Protein AF-A0A3D3RH32-F1 (afdb_monomer)

Secondary structure (DSSP, 8-state):
--TTT---PPPPPPPGGG-TT-----SSS--S----GGGS----S---------------S--EEEETTTEEEEEEEETTEEEEE-SSS---EEEEE--PPP-PPP------------------------------------------------------PPPP-------------------------------------------PPPPP-------PPPPHHHHHHHHHHHHHHHHHHHHHHHHHSSSS--TTT-GGGB-TTS-BSS-HHHHTGGGGT-HHHHTT--TTS-TTSHHHHHHHTS--GGG--TTS-TT--EE-EE-EE-HHHHH-TTTTT---SSS----SSSB-TTS---GGG--S-TTTSEEEEE--GGG-EETT----EEGGGHHHHH-S--SEEEEEETTS-EEEEETT--HHHHHHHH-SSS-----HHHHB--PPPP-----HHHHHHHHHHHHHHHHHHHHHHSBSSS-GGGEETTEE-S-HHHHTTGGGT-HHHHTTS-TTS-TTSTTGGGGGGG--GGG--TT--STTEE-EE-EESTTSS--TTSPPPBTT--TT-GGG-EEEEE--GGG-EETTS---EEP-SS-HHHHH----SSEEEEEETTS-EEEEETT--HHHHHHHH-SSS-------

Sequence (656 aa):
KCKACSALIRIPVPAKDDLEFLEVSEEEDLEEYEDISYLVDRKKSSPFETQQNASPESDGTGKWYRIGGGTLVVLLLVGLGLYLTLPAGQEVEQVAESDQPALEPPVKSEPEAAPAGPILSKPDEPKSVEPSPVTSKPVEEPKPMVPRPVAPKQAEPKLAKSRPVKPMPVKPKPVSPKPAESKPAKPEPTAMPVVKATPKKPEAPAVVKAEPVEEIVTQETMSPERYHKVEDSLSKIMNAFHNYSQTHKGLVPDPKIYKHYYDDQGRLKVSWRVHLLPFLEEELLYQRFKLDEAWDSPINQAAAKYMPAIYRSPETPAASNQTRFRGFEDPESVAQPATAGRARGRGTSSVASIFTVGSRGRLRDVIDGISNTVMLVETGPDQAVEWTKPGELDLASVSKSIGKTPLGIPTAFIDGRIRLLKSSIDDETWRSVIHPADRAKVDLDKLLLKVRRPIKVTTPENNLVQLKKISFGILRFINSHRRFPPATEHVIKGKQLLSWRVHLLPSLGAHTLYAQFKLDEPWDSPHNIKLLELMPDVYECEGVTQPGLTSIMKFVGPGTPFEVDKPGPPYSRIPDGRKYTILYVKAGPDKAVPWTKPEDLTLDLENPHQSLGTIKGDHFQAGIADGTVREIKTDISAEKLKNLINHQDGQVVGDF

pLDDT: mean 70.16, std 26.98, range [24.94, 98.38]

Radius of gyration: 36.26 Å; Cα contacts (8 Å, |Δi|>4): 914; chains: 1; bounding box: 101×120×82 Å

Solvent-accessible surface area (backbone atoms only — not comparable to full-atom values): 41198 Å² total; per-residue (Å²): 98,43,87,91,75,67,46,79,73,84,79,87,76,78,62,80,83,77,64,78,85,64,83,77,77,76,92,81,88,86,89,86,84,91,77,76,74,78,82,73,80,84,83,91,86,83,91,82,91,82,85,89,86,90,82,92,84,77,94,65,100,59,67,79,49,80,49,94,87,83,54,60,38,47,56,44,79,57,87,64,31,36,35,45,43,58,80,82,92,58,76,80,46,81,75,45,69,64,90,67,84,80,91,75,83,93,80,89,82,88,87,84,83,86,87,83,87,81,88,91,81,86,91,87,84,84,86,91,85,85,86,87,85,91,86,88,84,89,88,84,88,87,88,92,90,86,91,86,89,87,85,87,84,91,80,87,84,84,90,82,88,85,81,90,81,85,90,86,87,85,86,88,86,88,84,87,89,86,88,86,89,86,89,88,88,86,88,85,90,87,84,88,90,90,88,90,84,89,84,84,89,80,88,87,80,83,89,76,83,81,74,82,82,74,79,79,72,90,67,62,63,69,53,48,72,58,50,51,58,50,43,57,27,52,40,53,52,38,50,19,42,51,56,45,23,73,75,62,71,12,69,44,73,49,56,87,80,47,48,61,34,34,47,99,66,33,40,51,27,39,12,65,63,52,76,35,20,65,62,68,79,33,48,77,61,40,72,53,49,54,53,71,39,48,33,81,35,78,59,27,48,62,47,43,70,68,56,58,71,67,52,47,51,91,87,56,59,88,87,49,41,54,20,30,75,39,39,45,35,15,64,62,16,71,77,39,29,93,58,32,82,62,74,61,76,92,86,51,61,94,49,57,23,63,48,34,32,46,42,28,33,47,78,86,67,35,70,54,38,45,80,58,18,49,47,35,34,51,39,7,80,87,50,44,39,52,51,42,50,52,83,57,29,50,64,92,47,39,59,70,44,36,39,71,59,45,55,44,32,51,32,31,24,64,51,44,52,68,44,35,31,43,59,82,61,50,54,66,61,50,49,51,33,27,21,26,33,80,68,65,87,75,70,59,79,80,43,51,50,88,71,67,79,68,79,72,84,61,49,74,70,53,50,54,56,33,51,38,49,51,26,51,14,50,54,48,43,23,70,79,67,53,20,39,77,36,49,66,89,54,35,58,94,66,31,51,33,48,9,50,64,49,75,35,23,54,52,66,72,36,47,63,64,44,70,69,49,56,81,92,42,44,33,79,33,93,69,37,45,71,51,38,79,66,58,58,75,70,48,63,36,76,82,46,83,56,87,32,35,21,20,74,31,37,52,30,40,92,61,35,69,29,47,82,48,48,48,24,50,45,69,88,71,40,78,35,36,42,86,39,22,53,55,33,30,55,39,7,46,85,61,44,40,52,50,43,42,65,72,62,30,61,65,38,91,90,48,46,64,67,44,40,44,64,64,79,75,65,50,41,46,33,33,32,61,68,41,50,69,46,73,36,54,67,81,58,52,59,66,60,55,46,35,26,38,27,31,71,80,71,52,69,66,74,94,119

Mean predicted aligned error: 21.13 Å

Structure (mmCIF, N/CA/C/O backbone):
data_AF-A0A3D3RH32-F1
#
_entry.id   AF-A0A3D3RH32-F1
#
loop_
_atom_site.group_PDB
_atom_site.id
_atom_site.type_symbol
_atom_site.label_atom_id
_atom_site.label_alt_id
_atom_site.label_comp_id
_atom_site.label_asym_id
_atom_site.label_entity_id
_atom_site.label_seq_id
_atom_site.pdbx_PDB_ins_code
_atom_site.Cartn_x
_atom_site.Cartn_y
_atom_site.Cartn_z
_atom_site.occupancy
_atom_site.B_iso_or_equiv
_atom_site.auth_seq_id
_atom_site.auth_comp_id
_atom_site.auth_asym_id
_atom_site.auth_atom_id
_atom_site.pdbx_PDB_model_num
ATOM 1 N N . LYS A 1 1 ? -21.629 -50.833 -6.569 1.00 40.34 1 LYS A N 1
ATOM 2 C CA . LYS A 1 1 ? -20.683 -51.970 -6.396 1.00 40.34 1 LYS A CA 1
ATOM 3 C C . LYS A 1 1 ? -19.662 -51.863 -7.525 1.00 40.34 1 LYS A C 1
ATOM 5 O O . LYS A 1 1 ? -20.088 -51.787 -8.667 1.00 40.34 1 LYS A O 1
ATOM 10 N N . CYS A 1 2 ? -18.371 -51.716 -7.226 1.00 37.88 2 CYS A N 1
ATOM 11 C CA . CYS A 1 2 ? -17.333 -51.451 -8.228 1.00 37.88 2 CYS A CA 1
ATOM 12 C C . CYS A 1 2 ? -17.223 -52.624 -9.215 1.00 37.88 2 CYS A C 1
ATOM 14 O O . CYS A 1 2 ? -17.055 -53.758 -8.775 1.00 37.88 2 CYS A O 1
ATOM 16 N N . LYS A 1 3 ? -17.304 -52.372 -10.529 1.00 35.09 3 LYS A N 1
ATOM 17 C CA . LYS A 1 3 ? -17.260 -53.434 -11.554 1.00 35.09 3 LYS A CA 1
ATOM 18 C C . LYS A 1 3 ? -15.885 -54.109 -11.676 1.00 35.09 3 LYS A C 1
ATOM 20 O O . LYS A 1 3 ? -15.834 -55.288 -11.996 1.00 35.09 3 LYS A O 1
ATOM 25 N N . ALA A 1 4 ? -14.790 -53.414 -11.358 1.00 38.41 4 ALA A N 1
ATOM 26 C CA . ALA A 1 4 ? -13.437 -53.970 -11.477 1.00 38.41 4 ALA A CA 1
ATOM 27 C C . ALA A 1 4 ? -13.043 -54.907 -10.318 1.00 38.41 4 ALA A C 1
ATOM 29 O O . ALA A 1 4 ? -12.300 -55.860 -10.522 1.00 38.41 4 ALA A O 1
ATOM 30 N N . CYS A 1 5 ? -13.536 -54.658 -9.099 1.00 47.97 5 CYS A N 1
ATOM 31 C CA . CYS A 1 5 ? -13.133 -55.423 -7.908 1.00 47.97 5 CYS A CA 1
ATOM 32 C C . CYS A 1 5 ? -14.305 -55.972 -7.083 1.00 47.97 5 CYS A C 1
ATOM 34 O O . CYS A 1 5 ? -14.105 -56.538 -6.013 1.00 47.97 5 CYS A O 1
ATOM 36 N N . SER A 1 6 ? -15.541 -55.794 -7.554 1.00 40.28 6 SER A N 1
ATOM 37 C CA . SER A 1 6 ? -16.782 -56.224 -6.892 1.00 40.28 6 SER A CA 1
ATOM 38 C C . SER A 1 6 ? -17.030 -55.649 -5.487 1.00 40.28 6 SER A C 1
ATOM 40 O O . SER A 1 6 ? -17.992 -56.047 -4.823 1.00 40.28 6 SER A O 1
ATOM 42 N N . ALA A 1 7 ? -16.233 -54.672 -5.038 1.00 40.91 7 ALA A N 1
ATOM 43 C CA . ALA A 1 7 ? -16.388 -54.037 -3.732 1.00 40.91 7 ALA A CA 1
ATOM 44 C C . ALA A 1 7 ? -17.684 -53.208 -3.641 1.00 40.91 7 ALA A C 1
ATOM 46 O O . ALA A 1 7 ? -18.063 -52.482 -4.567 1.00 40.91 7 ALA A O 1
ATOM 47 N N . LEU A 1 8 ? -18.379 -53.296 -2.505 1.00 36.28 8 LEU A N 1
ATOM 48 C CA . LEU A 1 8 ? -19.521 -52.438 -2.187 1.00 36.28 8 LEU A CA 1
ATOM 49 C C . LEU A 1 8 ? -19.008 -51.114 -1.609 1.00 36.28 8 LEU A C 1
ATOM 51 O O . LEU A 1 8 ? -18.474 -51.080 -0.507 1.00 36.28 8 LEU A O 1
ATOM 55 N N . ILE A 1 9 ? -19.178 -50.031 -2.366 1.00 43.06 9 ILE A N 1
ATOM 56 C CA . ILE A 1 9 ? -18.857 -48.669 -1.932 1.00 43.06 9 ILE A CA 1
ATOM 57 C C . ILE A 1 9 ? -20.151 -48.059 -1.383 1.00 43.06 9 ILE A C 1
ATOM 59 O O . ILE A 1 9 ? -21.156 -48.037 -2.094 1.00 43.06 9 ILE A O 1
ATOM 63 N N . ARG A 1 10 ? -20.139 -47.608 -0.123 1.00 37.91 10 ARG A N 1
ATOM 64 C CA . ARG A 1 10 ? -21.228 -46.829 0.485 1.00 37.91 10 ARG A CA 1
ATOM 65 C C . ARG A 1 10 ? -20.835 -45.356 0.462 1.00 37.91 10 ARG A C 1
ATOM 67 O O . ARG A 1 10 ? -19.794 -45.005 1.011 1.00 37.91 10 ARG A O 1
ATOM 74 N N . ILE A 1 11 ? -21.653 -44.524 -0.172 1.00 40.16 11 ILE A N 1
ATOM 75 C CA . ILE A 1 11 ? -21.456 -43.073 -0.239 1.00 40.16 11 ILE A CA 1
ATOM 76 C C . ILE A 1 11 ? -22.431 -42.437 0.762 1.00 40.16 11 ILE A C 1
ATOM 78 O O . ILE A 1 11 ? -23.622 -42.745 0.694 1.00 40.16 11 ILE A O 1
ATOM 82 N N . PRO A 1 12 ? -21.969 -41.608 1.713 1.00 36.25 12 PRO A N 1
ATOM 83 C CA . PRO A 1 12 ? -22.868 -40.874 2.593 1.00 36.25 12 PRO A CA 1
ATOM 84 C C . PRO A 1 12 ? -23.557 -39.755 1.802 1.00 36.25 12 PRO A C 1
ATOM 86 O O . PRO A 1 12 ? -22.888 -38.890 1.238 1.00 36.25 12 PRO A O 1
ATOM 89 N N . VAL A 1 13 ? -24.888 -39.783 1.760 1.00 36.62 13 VAL A N 1
ATOM 90 C CA . VAL A 1 13 ? -25.708 -38.682 1.239 1.00 36.62 13 VAL A CA 1
ATOM 91 C C . VAL A 1 13 ? -25.885 -37.662 2.376 1.00 36.62 13 VAL A C 1
ATOM 93 O O . VAL A 1 13 ? -26.197 -38.090 3.492 1.00 36.62 13 VAL A O 1
ATOM 96 N N . PRO A 1 14 ? -25.654 -36.354 2.156 1.00 38.06 14 PRO A N 1
ATOM 97 C CA . PRO A 1 14 ? -25.957 -35.324 3.150 1.00 38.06 14 PRO A CA 1
ATOM 98 C C . PRO A 1 14 ? -27.437 -35.361 3.550 1.00 38.06 14 PRO A C 1
ATOM 100 O O . PRO A 1 14 ? -28.292 -35.728 2.742 1.00 38.06 14 PRO A O 1
ATOM 103 N N . ALA A 1 15 ? -27.745 -34.992 4.795 1.00 41.22 15 ALA A N 1
ATOM 104 C CA . ALA A 1 15 ? -29.131 -34.838 5.223 1.00 41.22 15 ALA A CA 1
ATOM 105 C C . ALA A 1 15 ? -29.803 -33.711 4.422 1.00 41.22 15 ALA A C 1
ATOM 107 O O . ALA A 1 15 ? -29.148 -32.760 3.998 1.00 41.22 15 ALA A O 1
ATOM 108 N N . LYS A 1 16 ? -31.116 -33.838 4.211 1.00 39.47 16 LYS A N 1
ATOM 109 C CA . LYS A 1 16 ? -31.920 -32.971 3.334 1.00 39.47 16 LYS A CA 1
ATOM 110 C C . LYS A 1 16 ? -31.822 -31.474 3.688 1.00 39.47 16 LYS A C 1
ATOM 112 O O . LYS A 1 16 ? -31.991 -30.643 2.806 1.00 39.47 16 LYS A O 1
ATOM 117 N N . ASP A 1 17 ? -31.465 -31.159 4.931 1.00 41.09 17 ASP A N 1
ATOM 118 C CA . ASP A 1 17 ? -31.378 -29.797 5.470 1.00 41.09 17 ASP A CA 1
ATOM 119 C C . ASP A 1 17 ? -30.098 -29.040 5.039 1.00 41.09 17 ASP A C 1
ATOM 121 O O . ASP A 1 17 ? -30.023 -27.825 5.190 1.00 41.09 17 ASP A O 1
ATOM 125 N N . ASP A 1 18 ? -29.103 -29.723 4.452 1.00 39.91 18 ASP A N 1
ATOM 126 C CA . ASP A 1 18 ? -27.866 -29.100 3.937 1.00 39.91 18 ASP A CA 1
ATOM 127 C C . ASP A 1 18 ? -27.974 -28.647 2.460 1.00 39.91 18 ASP A C 1
ATOM 129 O O . ASP A 1 18 ? -27.000 -28.153 1.887 1.00 39.91 18 ASP A O 1
ATOM 133 N N . LEU A 1 19 ? -29.134 -28.833 1.814 1.00 36.84 19 LEU A N 1
ATOM 134 C CA . LEU A 1 19 ? -29.345 -28.544 0.385 1.00 36.84 19 LEU A CA 1
ATOM 135 C C . LEU A 1 19 ? -30.098 -27.229 0.101 1.00 36.84 19 LEU A C 1
ATOM 137 O O . LEU A 1 19 ? -30.244 -26.871 -1.063 1.00 36.84 19 LEU A O 1
ATOM 141 N N . GLU A 1 20 ? -30.514 -26.468 1.117 1.00 36.66 20 GLU A N 1
ATOM 142 C CA . GLU A 1 20 ? -31.252 -25.198 0.933 1.00 36.66 20 GLU A CA 1
ATOM 143 C C . GLU A 1 20 ? -30.377 -23.984 0.536 1.00 36.66 20 GLU A C 1
ATOM 145 O O . GLU A 1 20 ? -30.876 -22.869 0.444 1.00 36.66 20 GLU A O 1
ATOM 150 N N . PHE A 1 21 ? -29.079 -24.158 0.254 1.00 33.94 21 PHE A N 1
ATOM 151 C CA . PHE A 1 21 ? -28.164 -23.047 -0.082 1.00 33.94 21 PHE A CA 1
ATOM 152 C C . PHE A 1 21 ? -27.965 -22.771 -1.583 1.00 33.94 21 PHE A C 1
ATOM 154 O O . PHE A 1 21 ? -27.007 -22.098 -1.966 1.00 33.94 21 PHE A O 1
ATOM 161 N N . LEU A 1 22 ? -28.862 -23.251 -2.440 1.00 30.67 22 LEU A N 1
ATOM 162 C CA . LEU A 1 22 ? -28.877 -22.900 -3.860 1.00 30.67 22 LEU A CA 1
ATOM 163 C C . LEU A 1 22 ? -30.218 -22.245 -4.192 1.00 30.67 22 LEU A C 1
ATOM 165 O O . LEU A 1 22 ? -31.194 -22.930 -4.485 1.00 30.67 22 LEU A O 1
ATOM 169 N N . GLU A 1 23 ? -30.265 -20.912 -4.134 1.00 31.14 23 GLU A N 1
ATOM 170 C CA . GLU A 1 23 ? -31.310 -20.163 -4.833 1.00 31.14 23 GLU A CA 1
ATOM 171 C C . GLU A 1 23 ? -31.186 -20.474 -6.329 1.00 31.14 23 GLU A C 1
ATOM 173 O O . GLU A 1 23 ? -30.173 -20.180 -6.966 1.00 31.14 23 GLU A O 1
ATOM 178 N N . VAL A 1 24 ? -32.218 -21.115 -6.873 1.00 29.12 24 VAL A N 1
ATOM 179 C CA . VAL A 1 24 ? -32.445 -21.227 -8.311 1.00 29.12 24 VAL A CA 1
ATOM 180 C C . VAL A 1 24 ? -32.822 -19.826 -8.786 1.00 29.12 24 VAL A C 1
ATOM 182 O O . VAL A 1 24 ? -33.916 -19.351 -8.495 1.00 29.12 24 VAL A O 1
ATOM 185 N N . SER A 1 25 ? -31.902 -19.129 -9.453 1.00 26.39 25 SER A N 1
ATOM 186 C CA . SER A 1 25 ? -32.238 -17.909 -10.186 1.00 26.39 25 SER A CA 1
ATOM 187 C C . SER A 1 25 ? -33.195 -18.278 -11.318 1.00 26.39 25 SER A C 1
ATOM 189 O O . SER A 1 25 ? -32.855 -19.133 -12.137 1.00 26.39 25 SER A O 1
ATOM 191 N N . GLU A 1 26 ? -34.379 -17.668 -11.330 1.00 29.50 26 GLU A N 1
ATOM 192 C CA . GLU A 1 26 ? -35.406 -17.881 -12.350 1.00 29.50 26 GLU A CA 1
ATOM 193 C C . GLU A 1 26 ? -34.851 -17.609 -13.761 1.00 29.50 26 GLU A C 1
ATOM 195 O O . GLU A 1 26 ? -34.069 -16.683 -13.989 1.00 29.50 26 GLU A O 1
ATOM 200 N N . GLU A 1 27 ? -35.227 -18.494 -14.683 1.00 33.84 27 GLU A N 1
ATOM 201 C CA . GLU A 1 27 ? -34.843 -18.527 -16.091 1.00 33.84 27 GLU A CA 1
ATOM 202 C C . GLU A 1 27 ? -35.345 -17.277 -16.825 1.00 33.84 27 GLU A C 1
ATOM 204 O O . GLU A 1 27 ? -36.473 -17.274 -17.298 1.00 33.84 27 GLU A O 1
ATOM 209 N N . GLU A 1 28 ? -34.542 -16.217 -16.960 1.00 32.09 28 GLU A N 1
ATOM 210 C CA . GLU A 1 28 ? -34.809 -15.221 -18.018 1.00 32.09 28 GLU A CA 1
ATOM 211 C C . GLU A 1 28 ? -33.585 -14.465 -18.580 1.00 32.09 28 GLU A C 1
ATOM 213 O O . GLU A 1 28 ? -33.751 -13.704 -19.524 1.00 32.09 28 GLU A O 1
ATOM 218 N N . ASP A 1 29 ? -32.345 -14.731 -18.136 1.00 28.64 29 ASP A N 1
ATOM 219 C CA . ASP A 1 29 ? -31.145 -14.016 -18.636 1.00 28.64 29 ASP A CA 1
ATOM 220 C C . ASP A 1 29 ? -29.980 -14.940 -19.084 1.00 28.64 29 ASP A C 1
ATOM 222 O O . ASP A 1 29 ? -28.804 -14.633 -18.875 1.00 28.64 29 ASP A O 1
ATOM 226 N N . LEU A 1 30 ? -30.266 -16.089 -19.714 1.00 30.66 30 LEU A N 1
ATOM 227 C CA . LEU A 1 30 ? -29.236 -16.993 -20.266 1.00 30.66 30 LEU A CA 1
ATOM 228 C C . LEU A 1 30 ? -29.414 -17.264 -21.769 1.00 30.66 30 LEU A C 1
ATOM 230 O O . LEU A 1 30 ? -29.633 -18.396 -22.184 1.00 30.66 30 LEU A O 1
ATOM 234 N N . GLU A 1 31 ? -29.231 -16.239 -22.599 1.00 31.55 31 GLU A N 1
ATOM 235 C CA . GLU A 1 31 ? -28.960 -16.409 -24.036 1.00 31.55 31 GLU A CA 1
ATOM 236 C C . GLU A 1 31 ? -27.770 -15.533 -24.468 1.00 31.55 31 GLU A C 1
ATOM 238 O O . GLU A 1 31 ? -27.964 -14.511 -25.108 1.00 31.55 31 GLU A O 1
ATOM 243 N N . GLU A 1 32 ? -26.535 -15.906 -24.087 1.00 32.72 32 GLU A N 1
ATOM 244 C CA . GLU A 1 32 ? -25.305 -15.686 -24.892 1.00 32.72 32 GLU A CA 1
ATOM 245 C C . GLU A 1 32 ? -24.041 -16.278 -24.220 1.00 32.72 32 GLU A C 1
ATOM 247 O O . GLU A 1 32 ? -23.069 -15.584 -23.950 1.00 32.72 32 GLU A O 1
ATOM 252 N N . TYR A 1 33 ? -24.012 -17.583 -23.929 1.00 29.55 33 TYR A N 1
ATOM 253 C CA . TYR A 1 33 ? -22.749 -18.295 -23.655 1.00 29.55 33 TYR A CA 1
ATOM 254 C C . TYR A 1 33 ? -22.821 -19.741 -24.163 1.00 29.55 33 TYR A C 1
ATOM 256 O O . TYR A 1 33 ? -22.779 -20.696 -23.392 1.00 29.55 33 TYR A O 1
ATOM 264 N N . GLU A 1 34 ? -22.890 -19.912 -25.482 1.00 31.58 34 GLU A N 1
ATOM 265 C CA . GLU A 1 34 ? -22.536 -21.179 -26.125 1.00 31.58 34 GLU A CA 1
ATOM 266 C C . GLU A 1 34 ? -21.213 -21.019 -26.879 1.00 31.58 34 GLU A C 1
ATOM 268 O O . GLU A 1 34 ? -21.202 -20.600 -28.030 1.00 31.58 34 GLU A O 1
ATOM 273 N N . ASP A 1 35 ? -20.097 -21.344 -26.216 1.00 34.00 35 ASP A N 1
ATOM 274 C CA . ASP A 1 35 ? -19.031 -22.167 -26.809 1.00 34.00 35 ASP A CA 1
ATOM 275 C C . ASP A 1 35 ? -18.054 -22.641 -25.709 1.00 34.00 35 ASP A C 1
ATOM 277 O O . ASP A 1 35 ? -17.145 -21.925 -25.290 1.00 34.00 35 ASP A O 1
ATOM 281 N N . ILE A 1 36 ? -18.250 -23.860 -25.199 1.00 30.25 36 ILE A N 1
ATOM 282 C CA . ILE A 1 36 ? -17.392 -24.505 -24.179 1.00 30.25 36 ILE A CA 1
ATOM 283 C C . ILE A 1 36 ? -16.307 -25.407 -24.790 1.00 30.25 36 ILE A C 1
ATOM 285 O O . ILE A 1 36 ? -15.646 -26.174 -24.084 1.00 30.25 36 ILE A O 1
ATOM 289 N N . SER A 1 37 ? -16.052 -25.294 -26.097 1.00 31.62 37 SER A N 1
ATOM 290 C CA . SER A 1 37 ? -15.000 -26.057 -26.783 1.00 31.62 37 SER A CA 1
ATOM 291 C C . SER A 1 37 ? -13.567 -25.703 -26.335 1.00 31.62 37 SER A C 1
ATOM 293 O O . SER A 1 37 ? -12.637 -26.481 -26.557 1.00 31.62 37 SER A O 1
ATOM 295 N N . TYR A 1 38 ? -13.365 -24.594 -25.614 1.00 36.66 38 TYR A N 1
ATOM 296 C CA . TYR A 1 38 ? -12.042 -24.145 -25.154 1.00 36.66 38 TYR A CA 1
ATOM 297 C C . TYR A 1 38 ? -11.496 -24.870 -23.906 1.00 36.66 38 TYR A C 1
ATOM 299 O O . TYR A 1 38 ? -10.318 -24.707 -23.575 1.00 36.66 38 TYR A O 1
ATOM 307 N N . LEU A 1 39 ? -12.302 -25.682 -23.209 1.00 30.52 39 LEU A N 1
ATOM 308 C CA . LEU A 1 39 ? -11.868 -26.407 -22.002 1.00 30.52 39 LEU A CA 1
ATOM 309 C C . LEU A 1 39 ? -11.152 -27.742 -22.284 1.00 30.52 39 LEU A C 1
ATOM 311 O O . LEU A 1 39 ? -10.636 -28.359 -21.351 1.00 30.52 39 LEU A O 1
ATOM 315 N N . VAL A 1 40 ? -11.063 -28.183 -23.545 1.00 31.88 40 VAL A N 1
ATOM 316 C CA . VAL A 1 40 ? -10.531 -29.519 -23.886 1.00 31.88 40 VAL A CA 1
ATOM 317 C C . VAL A 1 40 ? -9.099 -29.504 -24.445 1.00 31.88 40 VAL A C 1
ATOM 319 O O . VAL A 1 40 ? -8.399 -30.507 -24.320 1.00 31.88 40 VAL A O 1
ATOM 322 N N . ASP A 1 41 ? -8.576 -28.383 -24.951 1.00 28.95 41 ASP A N 1
ATOM 323 C CA . ASP A 1 41 ? -7.358 -28.415 -25.787 1.00 28.95 41 ASP A CA 1
ATOM 324 C C . ASP A 1 41 ? -6.092 -27.788 -25.174 1.00 28.95 41 ASP A C 1
ATOM 326 O O . ASP A 1 41 ? -5.328 -27.054 -25.803 1.00 28.95 41 ASP A O 1
ATOM 330 N N . ARG A 1 42 ? -5.797 -28.135 -23.915 1.00 27.86 42 ARG A N 1
ATOM 331 C CA . ARG A 1 42 ? -4.507 -27.805 -23.280 1.00 27.86 42 ARG A CA 1
ATOM 332 C C . ARG A 1 42 ? -3.837 -29.013 -22.629 1.00 27.86 42 ARG A C 1
ATOM 334 O O . ARG A 1 42 ? -3.572 -29.012 -21.432 1.00 27.86 42 ARG A O 1
ATOM 341 N N . LYS A 1 43 ? -3.496 -30.039 -23.424 1.00 29.59 43 LYS A N 1
ATOM 342 C CA . LYS A 1 43 ? -2.398 -30.978 -23.091 1.00 29.59 43 LYS A CA 1
ATOM 343 C C . LYS A 1 43 ? -1.909 -31.811 -24.287 1.00 29.59 43 LYS A C 1
ATOM 345 O O . LYS A 1 43 ? -2.039 -33.029 -24.327 1.00 29.59 43 LYS A O 1
ATOM 350 N N . LYS A 1 44 ? -1.206 -31.162 -25.216 1.00 29.95 44 LYS A N 1
ATOM 351 C CA . LYS A 1 44 ? -0.144 -31.811 -26.003 1.00 29.95 44 LYS A CA 1
ATOM 352 C C . LYS A 1 44 ? 1.082 -30.905 -26.043 1.00 29.95 44 LYS A C 1
ATOM 354 O O . LYS A 1 44 ? 1.181 -30.068 -26.921 1.00 29.95 44 LYS A O 1
ATOM 359 N N . SER A 1 45 ? 1.971 -31.086 -25.062 1.00 27.33 45 SER A N 1
ATOM 360 C CA . SER A 1 45 ? 3.443 -31.089 -25.194 1.00 27.33 45 SER A CA 1
ATOM 361 C C . SER A 1 45 ? 4.126 -30.591 -23.913 1.00 27.33 45 SER A C 1
ATOM 363 O O . SER A 1 45 ? 4.243 -29.391 -23.691 1.00 27.33 45 SER A O 1
ATOM 365 N N . SER A 1 46 ? 4.593 -31.516 -23.075 1.00 25.02 46 SER A N 1
ATOM 366 C CA . SER A 1 46 ? 5.987 -31.561 -22.597 1.00 25.02 46 SER A CA 1
ATOM 367 C C . SER A 1 46 ? 6.126 -32.643 -21.510 1.00 25.02 46 SER A C 1
ATOM 369 O O . SER A 1 46 ? 5.319 -32.658 -20.576 1.00 25.02 46 SER A O 1
ATOM 371 N N . PRO A 1 47 ? 7.110 -33.556 -21.615 1.00 30.05 47 PRO A N 1
ATOM 372 C CA . PRO A 1 47 ? 7.411 -34.553 -20.596 1.00 30.05 47 PRO A CA 1
ATOM 373 C C . PRO A 1 47 ? 8.365 -33.963 -19.547 1.00 30.05 47 PRO A C 1
ATOM 375 O O . PRO A 1 47 ? 9.290 -33.250 -19.910 1.00 30.05 47 PRO A O 1
ATOM 378 N N . PHE A 1 48 ? 8.147 -34.256 -18.264 1.00 27.14 48 PHE A N 1
ATOM 379 C CA . PHE A 1 48 ? 9.165 -34.696 -17.292 1.00 27.14 48 PHE A CA 1
ATOM 380 C C . PHE A 1 48 ? 8.536 -34.753 -15.891 1.00 27.14 48 PHE A C 1
ATOM 382 O O . PHE A 1 48 ? 8.189 -33.737 -15.291 1.00 27.14 48 PHE A O 1
ATOM 389 N N . GLU A 1 49 ? 8.397 -35.972 -15.374 1.00 25.78 49 GLU A N 1
ATOM 390 C CA . GLU A 1 49 ? 8.176 -36.264 -13.959 1.00 25.78 49 GLU A CA 1
ATOM 391 C C . GLU A 1 49 ? 9.488 -36.080 -13.183 1.00 25.78 49 GLU A C 1
ATOM 393 O O . GLU A 1 49 ? 10.504 -36.614 -13.618 1.00 25.78 49 GLU A O 1
ATOM 398 N N . THR A 1 50 ? 9.471 -35.436 -12.006 1.00 25.22 50 THR A N 1
ATOM 399 C CA . THR A 1 50 ? 9.953 -36.056 -10.748 1.00 25.22 50 THR A CA 1
ATOM 400 C C . THR A 1 50 ? 9.450 -35.293 -9.503 1.00 25.22 50 THR A C 1
ATOM 402 O O . THR A 1 50 ? 9.812 -34.149 -9.262 1.00 25.22 50 THR A O 1
ATOM 405 N N . GLN A 1 51 ? 8.585 -35.974 -8.746 1.00 25.03 51 GLN A N 1
ATOM 406 C CA . GLN A 1 51 ? 8.388 -36.032 -7.283 1.00 25.03 51 GLN A CA 1
ATOM 407 C C . GLN A 1 51 ? 8.434 -34.785 -6.355 1.00 25.03 51 GLN A C 1
ATOM 409 O O . GLN A 1 51 ? 9.472 -34.199 -6.079 1.00 25.03 51 GLN A O 1
ATOM 414 N N . GLN A 1 52 ? 7.261 -34.585 -5.727 1.00 25.17 52 GLN A N 1
ATOM 415 C CA . GLN A 1 52 ? 6.968 -34.346 -4.296 1.00 25.17 52 GLN A CA 1
ATOM 416 C C . GLN A 1 52 ? 7.523 -33.097 -3.579 1.00 25.17 52 GLN A C 1
ATOM 418 O O . GLN A 1 52 ? 8.627 -33.086 -3.051 1.00 25.17 52 GLN A O 1
ATOM 423 N N . ASN A 1 53 ? 6.640 -32.106 -3.393 1.00 25.48 53 ASN A N 1
ATOM 424 C CA . ASN A 1 53 ? 6.099 -31.744 -2.071 1.00 25.48 53 ASN A CA 1
ATOM 425 C C . ASN A 1 53 ? 4.811 -30.927 -2.259 1.00 25.48 53 ASN A C 1
ATOM 427 O O . ASN A 1 53 ? 4.821 -29.872 -2.888 1.00 25.48 53 ASN A O 1
ATOM 431 N N . ALA A 1 54 ? 3.696 -31.460 -1.760 1.00 25.30 54 ALA A N 1
ATOM 432 C CA . ALA A 1 54 ? 2.369 -30.869 -1.869 1.00 25.30 54 ALA A CA 1
ATOM 433 C C . ALA A 1 54 ? 2.027 -30.066 -0.605 1.00 25.30 54 ALA A C 1
ATOM 435 O O . ALA A 1 54 ? 2.123 -30.602 0.497 1.00 25.30 54 ALA A O 1
ATOM 436 N N . SER A 1 55 ? 1.552 -28.834 -0.796 1.00 24.94 55 SER A N 1
ATOM 437 C CA . SER A 1 55 ? 0.635 -28.143 0.118 1.00 24.94 55 SER A CA 1
ATOM 438 C C . SER A 1 55 ? -0.610 -27.752 -0.691 1.00 24.94 55 SER A C 1
ATOM 440 O O . SER A 1 55 ? -0.439 -27.346 -1.844 1.00 24.94 55 SER A O 1
ATOM 442 N N . PRO A 1 56 ? -1.842 -27.908 -0.169 1.00 34.22 56 PRO A N 1
ATOM 443 C CA . PRO A 1 56 ? -3.048 -27.842 -0.982 1.00 34.22 56 PRO A CA 1
ATOM 444 C C . PRO A 1 56 ? -3.825 -26.554 -0.718 1.00 34.22 56 PRO A C 1
ATOM 446 O O . PRO A 1 56 ? -4.483 -26.471 0.307 1.00 34.22 56 PRO A O 1
ATOM 449 N N . GLU A 1 57 ? -3.832 -25.601 -1.646 1.00 27.92 57 GLU A N 1
ATOM 450 C CA . GLU A 1 57 ? -4.907 -24.600 -1.720 1.00 27.92 57 GLU A CA 1
ATOM 451 C C . GLU A 1 57 ? -5.184 -24.291 -3.194 1.00 27.92 57 GLU A C 1
ATOM 453 O O . GLU A 1 57 ? -4.453 -23.557 -3.855 1.00 27.92 57 GLU A O 1
ATOM 458 N N . SER A 1 58 ? -6.226 -24.925 -3.730 1.00 29.41 58 SER A N 1
ATOM 459 C CA . SER A 1 58 ? -6.901 -24.486 -4.947 1.00 29.41 58 SER A CA 1
ATOM 460 C C . SER A 1 58 ? -8.390 -24.422 -4.639 1.00 29.41 58 SER A C 1
ATOM 462 O O . SER A 1 58 ? -9.027 -25.460 -4.439 1.00 29.41 58 SER A O 1
ATOM 464 N N . ASP A 1 59 ? -8.911 -23.202 -4.589 1.00 34.88 59 ASP A N 1
ATOM 465 C CA . ASP A 1 59 ? -10.334 -22.908 -4.549 1.00 34.88 59 ASP A CA 1
ATOM 466 C C . ASP A 1 59 ? -10.972 -23.328 -5.879 1.00 34.88 59 ASP A C 1
ATOM 468 O O . ASP A 1 59 ? -10.658 -22.800 -6.945 1.00 34.88 59 ASP A O 1
ATOM 472 N N . GLY A 1 60 ? -11.848 -24.325 -5.807 1.00 31.67 60 GLY A N 1
ATOM 473 C CA . GLY A 1 60 ? -12.653 -24.824 -6.912 1.00 31.67 60 GLY A CA 1
ATOM 474 C C . GLY A 1 60 ? -13.678 -25.804 -6.359 1.00 31.67 60 GLY A C 1
ATOM 475 O O . GLY A 1 60 ? -13.332 -26.754 -5.658 1.00 31.67 60 GLY A O 1
ATOM 476 N N . THR A 1 61 ? -14.951 -25.536 -6.608 1.00 39.00 61 THR A N 1
ATOM 477 C CA . THR A 1 61 ? -16.117 -26.277 -6.124 1.00 39.00 61 THR A CA 1
ATOM 478 C C . THR A 1 61 ? -16.117 -27.733 -6.612 1.00 39.00 61 THR A C 1
ATOM 480 O O . THR A 1 61 ? -16.669 -28.071 -7.651 1.00 39.00 61 THR A O 1
ATOM 483 N N . GLY A 1 62 ? -15.497 -28.622 -5.833 1.00 36.00 62 GLY A N 1
ATOM 484 C CA . GLY A 1 62 ? -15.544 -30.074 -6.002 1.00 36.00 62 GLY A CA 1
ATOM 485 C C . GLY A 1 62 ? -14.950 -30.772 -4.777 1.00 36.00 62 GLY A C 1
ATOM 486 O O . GLY A 1 62 ? -13.827 -30.478 -4.369 1.00 36.00 62 GLY A O 1
ATOM 487 N N . LYS A 1 63 ? -15.701 -31.680 -4.138 1.00 39.84 63 LYS A N 1
ATOM 488 C CA . LYS A 1 63 ? -15.183 -32.475 -3.009 1.00 39.84 63 LYS A CA 1
ATOM 489 C C . LYS A 1 63 ? -14.381 -33.662 -3.543 1.00 39.84 63 LYS A C 1
ATOM 491 O O . LYS A 1 63 ? -14.914 -34.524 -4.236 1.00 39.84 63 LYS A O 1
ATOM 496 N N . TRP A 1 64 ? -13.105 -33.720 -3.176 1.00 38.94 64 TRP A N 1
ATOM 497 C CA . TRP A 1 64 ? -12.193 -34.802 -3.543 1.00 38.94 64 TRP A CA 1
ATOM 498 C C . TRP A 1 64 ? -12.315 -35.969 -2.562 1.00 38.94 64 TRP A C 1
ATOM 500 O O . TRP A 1 64 ? -12.123 -35.791 -1.359 1.00 38.94 64 TRP A O 1
ATOM 510 N N . TYR A 1 65 ? -12.560 -37.178 -3.069 1.00 38.03 65 TYR A N 1
ATOM 511 C CA . TYR A 1 65 ? -12.515 -38.397 -2.261 1.00 38.03 65 TYR A CA 1
ATOM 512 C C . TYR A 1 65 ? -11.365 -39.292 -2.724 1.00 38.03 65 TYR A C 1
ATOM 514 O O . TYR A 1 65 ? -11.259 -39.655 -3.895 1.00 38.03 65 TYR A O 1
ATOM 522 N N . ARG A 1 66 ? -10.487 -39.662 -1.786 1.00 35.44 66 ARG A N 1
ATOM 523 C CA . ARG A 1 66 ? -9.401 -40.618 -2.021 1.00 35.44 66 ARG A CA 1
ATOM 524 C C . ARG A 1 66 ? -9.869 -41.999 -1.578 1.00 35.44 66 ARG A C 1
ATOM 526 O O . ARG A 1 66 ? -10.032 -42.236 -0.385 1.00 35.44 66 ARG A O 1
ATOM 533 N N . ILE A 1 67 ? -10.074 -42.908 -2.525 1.00 35.09 67 ILE A N 1
ATOM 534 C CA . ILE A 1 67 ? -10.428 -44.300 -2.224 1.00 35.09 67 ILE A CA 1
ATOM 535 C C . ILE A 1 67 ? -9.138 -45.133 -2.265 1.00 35.09 67 ILE A C 1
ATOM 537 O O . ILE A 1 67 ? -8.255 -44.891 -3.092 1.00 35.09 67 ILE A O 1
ATOM 541 N N . GLY A 1 68 ? -8.978 -46.047 -1.302 1.00 32.00 68 GLY A N 1
ATOM 542 C CA . GLY A 1 68 ? -7.757 -46.835 -1.098 1.00 32.00 68 GLY A CA 1
ATOM 543 C C . GLY A 1 68 ? -7.216 -47.444 -2.396 1.00 32.00 68 GLY A C 1
ATOM 544 O O . GLY A 1 68 ? -7.965 -48.044 -3.160 1.00 32.00 68 GLY A O 1
ATOM 545 N N . GLY A 1 69 ? -5.915 -47.260 -2.639 1.00 34.75 69 GLY A N 1
ATOM 546 C CA . GLY A 1 69 ? -5.243 -47.661 -3.883 1.00 34.75 69 GLY A CA 1
ATOM 547 C C . GLY A 1 69 ? -4.808 -46.508 -4.797 1.00 34.75 69 GLY A C 1
ATOM 548 O O . GLY A 1 69 ? -4.290 -46.759 -5.875 1.00 34.75 69 GLY A O 1
ATOM 549 N N . GLY A 1 70 ? -4.968 -45.245 -4.382 1.00 34.47 70 GLY A N 1
ATOM 550 C CA . GLY A 1 70 ? -4.325 -44.104 -5.054 1.00 34.47 70 GLY A CA 1
ATOM 551 C C . GLY A 1 70 ? -5.053 -43.547 -6.282 1.00 34.47 70 GLY A C 1
ATOM 552 O O . GLY A 1 70 ? -4.488 -42.701 -6.965 1.00 34.47 70 GLY A O 1
ATOM 553 N N . THR A 1 71 ? -6.297 -43.955 -6.539 1.00 38.28 71 THR A N 1
ATOM 554 C CA . THR A 1 71 ? -7.120 -43.377 -7.616 1.00 38.28 71 THR A CA 1
ATOM 555 C C . THR A 1 71 ? -7.949 -42.205 -7.079 1.00 38.28 71 THR A C 1
ATOM 557 O O . THR A 1 71 ? -8.634 -42.335 -6.062 1.00 38.28 71 THR A O 1
ATOM 560 N N . LEU A 1 72 ? -7.836 -41.046 -7.734 1.00 38.94 72 LEU A N 1
ATOM 561 C CA . LEU A 1 72 ? -8.542 -39.804 -7.405 1.00 38.94 72 LEU A CA 1
ATOM 562 C C . LEU A 1 72 ? -9.873 -39.772 -8.164 1.00 38.94 72 LEU A C 1
ATOM 564 O O . LEU A 1 72 ? -9.872 -40.015 -9.365 1.00 38.94 72 LEU A O 1
ATOM 568 N N . VAL A 1 73 ? -10.983 -39.481 -7.494 1.00 44.28 73 VAL A N 1
ATOM 569 C CA . VAL A 1 73 ? -12.314 -39.503 -8.110 1.00 44.28 73 VAL A CA 1
ATOM 570 C C . VAL A 1 73 ? -13.014 -38.172 -7.856 1.00 44.28 73 VAL A C 1
ATOM 572 O O . VAL A 1 73 ? -13.017 -37.700 -6.715 1.00 44.28 73 VAL A O 1
ATOM 575 N N . VAL A 1 74 ? -13.587 -37.570 -8.903 1.00 46.44 74 VAL A N 1
ATOM 576 C CA . VAL A 1 74 ? -14.327 -36.300 -8.812 1.00 46.44 74 VAL A CA 1
ATOM 577 C C . VAL A 1 74 ? -15.821 -36.580 -8.896 1.00 46.44 74 VAL A C 1
ATOM 579 O O . VAL A 1 74 ? -16.272 -37.248 -9.827 1.00 46.44 74 VAL A O 1
ATOM 582 N N . LEU A 1 75 ? -16.575 -36.068 -7.922 1.00 42.91 75 LEU A N 1
ATOM 583 C CA . LEU A 1 75 ? -18.031 -35.995 -7.985 1.00 42.91 75 LEU A CA 1
ATOM 584 C C . LEU A 1 75 ? -18.440 -34.583 -8.395 1.00 42.91 75 LEU A C 1
ATOM 586 O O . LEU A 1 75 ? -18.065 -33.617 -7.727 1.00 42.91 75 LEU A O 1
ATOM 590 N N . LEU A 1 76 ? -19.222 -34.483 -9.465 1.00 45.50 76 LEU A N 1
ATOM 591 C CA . LEU A 1 76 ? -19.785 -33.229 -9.954 1.00 45.50 76 LEU A CA 1
ATOM 592 C C . LEU A 1 76 ? -21.310 -33.312 -9.915 1.00 45.50 76 LEU A C 1
ATOM 594 O O . LEU A 1 76 ? -21.901 -34.279 -10.395 1.00 45.50 76 LEU A O 1
ATOM 598 N N . LEU A 1 77 ? -21.931 -32.290 -9.333 1.00 40.81 77 LEU A N 1
ATOM 599 C CA . LEU A 1 77 ? -23.358 -32.018 -9.465 1.00 40.81 77 LEU A CA 1
ATOM 600 C C . LEU A 1 77 ? -23.511 -31.015 -10.603 1.00 40.81 77 LEU A C 1
ATOM 602 O O . LEU A 1 77 ? -22.975 -29.911 -10.519 1.00 40.81 77 LEU A O 1
ATOM 606 N N . VAL A 1 78 ? -24.188 -31.424 -11.672 1.00 45.75 78 VAL A N 1
ATOM 607 C CA . VAL A 1 78 ? -24.469 -30.576 -12.835 1.00 45.75 78 VAL A CA 1
ATOM 608 C C . VAL A 1 78 ? -25.962 -30.698 -13.123 1.00 45.75 78 VAL A C 1
ATOM 610 O O . VAL A 1 78 ? -26.442 -31.784 -13.451 1.00 45.75 78 VAL A O 1
ATOM 613 N N . GLY A 1 79 ? -26.708 -29.605 -12.945 1.00 59.00 79 GLY A N 1
ATOM 614 C CA . GLY A 1 79 ? -28.176 -29.629 -12.979 1.00 59.00 79 GLY A CA 1
ATOM 615 C C . GLY A 1 79 ? -28.768 -30.561 -11.908 1.00 59.00 79 GLY A C 1
ATOM 616 O O . GLY A 1 79 ? -28.292 -30.586 -10.774 1.00 59.00 79 GLY A O 1
ATOM 617 N N . LEU A 1 80 ? -29.776 -31.360 -12.284 1.00 41.09 80 LEU A N 1
ATOM 618 C CA . LEU A 1 80 ? -30.417 -32.384 -11.436 1.00 41.09 80 LEU A CA 1
ATOM 619 C C . LEU A 1 80 ? -29.667 -33.741 -11.434 1.00 41.09 80 LEU A C 1
ATOM 621 O O . LEU A 1 80 ? -30.171 -34.727 -10.898 1.00 41.09 80 LEU A O 1
ATOM 625 N N . GLY A 1 81 ? -28.472 -33.826 -12.037 1.00 38.25 81 GLY A N 1
ATOM 626 C CA . GLY A 1 81 ? -27.716 -35.073 -12.210 1.00 38.25 81 GLY A CA 1
ATOM 627 C C . GLY A 1 81 ? -26.403 -35.136 -11.420 1.00 38.25 81 GLY A C 1
ATOM 628 O O . GLY A 1 81 ? -25.669 -34.152 -11.304 1.00 38.25 81 GLY A O 1
ATOM 629 N N . LEU A 1 82 ? -26.078 -36.326 -10.905 1.00 45.22 82 LEU A N 1
ATOM 630 C CA . LEU A 1 82 ? -24.825 -36.631 -10.205 1.00 45.22 82 LEU A CA 1
ATOM 631 C C . LEU A 1 82 ? -23.873 -37.401 -11.137 1.00 45.22 82 LEU A C 1
ATOM 633 O O . LEU A 1 82 ? -24.237 -38.470 -11.631 1.00 45.22 82 LEU A O 1
ATOM 637 N N . TYR A 1 83 ? -22.649 -36.904 -11.335 1.00 48.84 83 TYR A N 1
ATOM 638 C CA . TYR A 1 83 ? -21.674 -37.457 -12.287 1.00 48.84 83 TYR A CA 1
ATOM 639 C C . TYR A 1 83 ? -20.343 -37.833 -11.625 1.00 48.84 83 TYR A C 1
ATOM 641 O O . TYR A 1 83 ? -19.894 -37.187 -10.673 1.00 48.84 83 TYR A O 1
ATOM 649 N N . LEU A 1 84 ? -19.701 -38.880 -12.152 1.00 47.22 84 LEU A N 1
ATOM 650 C CA . LEU A 1 84 ? -18.434 -39.436 -11.667 1.00 47.22 84 LEU A CA 1
ATOM 651 C C . LEU A 1 84 ? -17.357 -39.367 -12.759 1.00 47.22 84 LEU A C 1
ATOM 653 O O . LEU A 1 84 ? -17.600 -39.792 -13.887 1.00 47.22 84 LEU A O 1
ATOM 657 N N . THR A 1 85 ? -16.157 -38.878 -12.421 1.00 45.91 85 THR A N 1
ATOM 658 C CA . THR A 1 85 ? -15.005 -38.854 -13.347 1.00 45.91 85 THR A CA 1
ATOM 659 C C . THR A 1 85 ? -13.779 -39.560 -12.750 1.00 45.91 85 THR A C 1
ATOM 661 O O . THR A 1 85 ? -13.503 -39.453 -11.548 1.00 45.91 85 THR A O 1
ATOM 664 N N . LEU A 1 86 ? -13.048 -40.309 -13.590 1.00 45.03 86 LEU A N 1
ATOM 665 C CA . LEU A 1 86 ? -11.818 -41.038 -13.243 1.00 45.03 86 LEU A CA 1
ATOM 666 C C . LEU A 1 86 ? -10.595 -40.420 -13.956 1.00 45.03 86 LEU A C 1
ATOM 668 O O . LEU A 1 86 ? -10.741 -39.832 -15.030 1.00 45.03 86 LEU A O 1
ATOM 672 N N . PRO A 1 87 ? -9.370 -40.531 -13.405 1.00 37.25 87 PRO A N 1
ATOM 673 C CA . PRO A 1 87 ? -8.206 -39.878 -13.981 1.00 37.25 87 PRO A CA 1
ATOM 674 C C . PRO A 1 87 ? -7.651 -40.691 -15.159 1.00 37.25 87 PRO A C 1
ATOM 676 O O . PRO A 1 87 ? -7.518 -41.907 -15.066 1.00 37.25 87 PRO A O 1
ATOM 679 N N . ALA A 1 88 ? -7.252 -39.973 -16.215 1.00 39.28 88 ALA A N 1
ATOM 680 C CA . ALA A 1 88 ? -6.760 -40.462 -17.511 1.00 39.28 88 ALA A CA 1
ATOM 681 C C . ALA A 1 88 ? -7.849 -40.889 -18.517 1.00 39.28 88 ALA A C 1
ATOM 683 O O . ALA A 1 88 ? -7.994 -42.058 -18.853 1.00 39.28 88 ALA A O 1
ATOM 684 N N . GLY A 1 89 ? -8.547 -39.893 -19.077 1.00 46.22 89 GLY A N 1
ATOM 685 C CA . GLY A 1 89 ? -9.111 -39.974 -20.431 1.00 46.22 89 GLY A CA 1
ATOM 686 C C . GLY A 1 89 ? -10.199 -41.022 -20.676 1.00 46.22 89 GLY A C 1
ATOM 687 O O . GLY A 1 89 ? -10.331 -41.465 -21.813 1.00 46.22 89 GLY A O 1
ATOM 688 N N . GLN A 1 90 ? -10.969 -41.414 -19.661 1.00 45.12 90 GLN A N 1
ATOM 689 C CA . GLN A 1 90 ? -12.154 -42.258 -19.842 1.00 45.12 90 GLN A CA 1
ATOM 690 C C . GLN A 1 90 ? -13.438 -41.576 -19.355 1.00 45.12 90 GLN A C 1
ATOM 692 O O . GLN A 1 90 ? -13.393 -40.644 -18.554 1.00 45.12 90 GLN A O 1
ATOM 697 N N . GLU A 1 91 ? -14.544 -42.048 -19.934 1.00 48.09 91 GLU A N 1
ATOM 698 C CA . GLU A 1 91 ? -15.884 -41.456 -20.016 1.00 48.09 91 GLU A CA 1
ATOM 699 C C . GLU A 1 91 ? -16.501 -40.998 -18.686 1.00 48.09 91 GLU A C 1
ATOM 701 O O . GLU A 1 91 ? -16.262 -41.563 -17.618 1.00 48.09 91 GLU A O 1
ATOM 706 N N . VAL A 1 92 ? -17.341 -39.966 -18.796 1.00 49.31 92 VAL A N 1
ATOM 707 C CA . VAL A 1 92 ? -18.220 -39.465 -17.735 1.00 49.31 92 VAL A CA 1
ATOM 708 C C . VAL A 1 92 ? -19.489 -40.319 -17.734 1.00 49.31 92 VAL A C 1
ATOM 710 O O . VAL A 1 92 ? -20.164 -40.405 -18.756 1.00 49.31 92 VAL A O 1
ATOM 713 N N . GLU A 1 93 ? -19.829 -40.936 -16.601 1.00 46.88 93 GLU A N 1
ATOM 714 C CA . GLU A 1 93 ? -21.057 -41.732 -16.449 1.00 46.88 93 GLU A CA 1
ATOM 715 C C . GLU A 1 93 ? -22.007 -41.020 -15.468 1.00 46.88 93 GLU A C 1
ATOM 717 O O . GLU A 1 93 ? -21.592 -40.592 -14.384 1.00 46.88 93 GLU A O 1
ATOM 722 N N . GLN A 1 94 ? -23.276 -40.857 -15.857 1.00 48.06 94 GLN A N 1
ATOM 723 C CA . GLN A 1 94 ? -24.334 -40.323 -14.994 1.00 48.06 94 GLN A CA 1
ATOM 724 C C . GLN A 1 94 ? -24.749 -41.399 -13.989 1.00 48.06 94 GLN A C 1
ATOM 726 O O . GLN A 1 94 ? -25.067 -42.525 -14.364 1.00 48.06 94 GLN A O 1
ATOM 731 N N . VAL A 1 95 ? -24.723 -41.066 -12.701 1.00 44.78 95 VAL A N 1
ATOM 732 C CA . VAL A 1 95 ? -24.805 -42.057 -11.614 1.00 44.78 95 VAL A CA 1
ATOM 733 C C . VAL A 1 95 ? -26.111 -41.952 -10.833 1.00 44.78 95 VAL A C 1
ATOM 735 O O . VAL A 1 95 ? -26.502 -42.912 -10.169 1.00 44.78 95 VAL A O 1
ATOM 738 N N . ALA A 1 96 ? -26.777 -40.798 -10.904 1.00 45.16 96 ALA A N 1
ATOM 739 C CA . ALA A 1 96 ? -28.119 -40.574 -10.382 1.00 45.16 96 ALA A CA 1
ATOM 740 C C . ALA A 1 96 ? -28.759 -39.347 -11.053 1.00 45.16 96 ALA A C 1
ATOM 742 O O . ALA A 1 96 ? -28.069 -38.372 -11.355 1.00 45.16 96 ALA A O 1
ATOM 743 N N . GLU A 1 97 ? -30.072 -39.395 -11.236 1.00 43.66 97 GLU A N 1
ATOM 744 C CA . GLU A 1 97 ? -30.936 -38.262 -11.572 1.00 43.66 97 GLU A CA 1
ATOM 745 C C . GLU A 1 97 ? -31.794 -37.985 -10.333 1.00 43.66 97 GLU A C 1
ATOM 747 O O . GLU A 1 97 ? -32.250 -38.925 -9.675 1.00 43.66 97 GLU A O 1
ATOM 752 N N . SER A 1 98 ? -31.922 -36.726 -9.911 1.00 41.12 98 SER A N 1
ATOM 753 C CA . SER A 1 98 ? -32.739 -36.413 -8.743 1.00 41.12 98 SER A CA 1
ATOM 754 C C . SER A 1 98 ? -34.212 -36.440 -9.143 1.00 41.12 98 SER A C 1
ATOM 756 O O . SER A 1 98 ? -34.684 -35.525 -9.817 1.00 41.12 98 SER A O 1
ATOM 758 N N . ASP A 1 99 ? -34.940 -37.461 -8.695 1.00 37.66 99 ASP A N 1
ATOM 759 C CA . ASP A 1 99 ? -36.398 -37.509 -8.794 1.00 37.66 99 ASP A CA 1
ATOM 760 C C . ASP A 1 99 ? -37.011 -36.407 -7.910 1.00 37.66 99 ASP A C 1
ATOM 762 O O . ASP A 1 99 ? -37.287 -36.604 -6.723 1.00 37.66 99 ASP A O 1
ATOM 766 N N . GLN A 1 100 ? -37.231 -35.224 -8.480 1.00 34.94 100 GLN A N 1
ATOM 767 C CA . GLN A 1 100 ? -38.307 -34.345 -8.035 1.00 34.94 100 GLN A CA 1
ATOM 768 C C . GLN A 1 100 ? -39.454 -34.462 -9.044 1.00 34.94 100 GLN A C 1
ATOM 770 O O . GLN A 1 100 ? -39.220 -34.311 -10.243 1.00 34.94 100 GLN A O 1
ATOM 775 N N . PRO A 1 101 ? -40.688 -34.767 -8.605 1.00 32.53 101 PRO A N 1
ATOM 776 C CA . PRO A 1 101 ? -41.810 -34.888 -9.519 1.00 32.53 101 PRO A CA 1
ATOM 777 C C . PRO A 1 101 ? -42.127 -33.523 -10.135 1.00 32.53 101 PRO A C 1
ATOM 779 O O . PRO A 1 101 ? -42.224 -32.521 -9.424 1.00 32.53 101 PRO A O 1
ATOM 782 N N . ALA A 1 102 ? -42.309 -33.509 -11.455 1.00 31.23 102 ALA A N 1
ATOM 783 C CA . ALA A 1 102 ? -42.824 -32.365 -12.189 1.00 31.23 102 ALA A CA 1
ATOM 784 C C . ALA A 1 102 ? -44.139 -31.870 -11.558 1.00 31.23 102 ALA A C 1
ATOM 786 O O . ALA A 1 102 ? -45.039 -32.655 -11.248 1.00 31.23 102 ALA A O 1
ATOM 787 N N . LEU A 1 103 ? -44.238 -30.556 -11.366 1.00 30.72 103 LEU A N 1
ATOM 788 C CA . LEU A 1 103 ? -45.480 -29.865 -11.035 1.00 30.72 103 LEU A CA 1
ATOM 789 C C . LEU A 1 103 ? -46.460 -30.018 -12.209 1.00 30.72 103 LEU A C 1
ATOM 791 O O . LEU A 1 103 ? -46.372 -29.274 -13.182 1.00 30.72 103 LEU A O 1
ATOM 795 N N . GLU A 1 104 ? -47.406 -30.952 -12.118 1.00 34.03 104 GLU A N 1
ATOM 796 C CA . GLU A 1 104 ? -48.590 -30.967 -12.986 1.00 34.03 104 GLU A CA 1
ATOM 797 C C . GLU A 1 104 ? -49.828 -30.388 -12.265 1.00 34.03 104 GLU A C 1
ATOM 799 O O . GLU A 1 104 ? -49.988 -30.567 -11.051 1.00 34.03 104 GLU A O 1
ATOM 804 N N . PRO A 1 105 ? -50.707 -29.657 -12.984 1.00 32.12 105 PRO A N 1
ATOM 805 C CA . PRO A 1 105 ? -51.825 -28.910 -12.407 1.00 32.12 105 PRO A CA 1
ATOM 806 C C . PRO A 1 105 ? -53.030 -29.818 -12.078 1.00 32.12 105 PRO A C 1
ATOM 808 O O . PRO A 1 105 ? -53.109 -30.955 -12.543 1.00 32.12 105 PRO A O 1
ATOM 811 N N . PRO A 1 106 ? -54.005 -29.348 -11.272 1.00 35.28 106 PRO A N 1
ATOM 812 C CA . PRO A 1 106 ? -54.927 -30.242 -10.589 1.00 35.28 106 PRO A CA 1
ATOM 813 C C . PRO A 1 106 ? -56.079 -30.681 -11.494 1.00 35.28 106 PRO A C 1
ATOM 815 O O . PRO A 1 106 ? -56.756 -29.851 -12.102 1.00 35.28 106 PRO A O 1
ATOM 818 N N . VAL A 1 107 ? -56.401 -31.977 -11.471 1.00 28.80 107 VAL A N 1
ATOM 819 C CA . VAL A 1 107 ? -57.700 -32.490 -11.926 1.00 28.80 107 VAL A CA 1
ATOM 820 C C . VAL A 1 107 ? -58.284 -33.439 -10.875 1.00 28.80 107 VAL A C 1
ATOM 822 O O . VAL A 1 107 ? -57.608 -34.303 -10.327 1.00 28.80 107 VAL A O 1
ATOM 825 N N . LYS A 1 108 ? -59.561 -33.205 -10.560 1.00 33.34 108 LYS A N 1
ATOM 826 C CA . LYS A 1 108 ? -60.398 -33.905 -9.575 1.00 33.34 108 LYS A CA 1
ATOM 827 C C . LYS A 1 108 ? -60.871 -35.269 -10.095 1.00 33.34 108 LYS A C 1
ATOM 829 O O . LYS A 1 108 ? -61.354 -35.293 -11.220 1.00 33.34 108 LYS A O 1
ATOM 834 N N . SER A 1 109 ? -60.910 -36.293 -9.228 1.00 30.14 109 SER A N 1
ATOM 835 C CA . SER A 1 109 ? -62.113 -37.098 -8.877 1.00 30.14 109 SER A CA 1
ATOM 836 C C . SER A 1 109 ? -61.769 -38.403 -8.122 1.00 30.14 109 SER A C 1
ATOM 838 O O . SER A 1 109 ? -60.920 -39.167 -8.565 1.00 30.14 109 SER A O 1
ATOM 840 N N . GLU A 1 110 ? -62.470 -38.650 -7.008 1.00 30.86 110 GLU A N 1
ATOM 841 C CA . GLU A 1 110 ? -62.652 -39.930 -6.277 1.00 30.86 110 GLU A CA 1
ATOM 842 C C . GLU A 1 110 ? -63.395 -41.012 -7.116 1.00 30.86 110 GLU A C 1
ATOM 844 O O . GLU A 1 110 ? -63.925 -40.661 -8.172 1.00 30.86 110 GLU A O 1
ATOM 849 N N . PRO A 1 111 ? -63.692 -42.231 -6.593 1.00 57.47 111 PRO A N 1
ATOM 850 C CA . PRO A 1 111 ? -62.893 -43.184 -5.788 1.00 57.47 111 PRO A CA 1
ATOM 851 C C . PRO A 1 111 ? -63.057 -44.652 -6.290 1.00 57.47 111 PRO A C 1
ATOM 853 O O . PRO A 1 111 ? -64.032 -44.939 -6.970 1.00 57.47 111 PRO A O 1
ATOM 856 N N . GLU A 1 112 ? -62.223 -45.622 -5.866 1.00 29.20 112 GLU A N 1
ATOM 857 C CA . GLU A 1 112 ? -62.718 -47.005 -5.635 1.00 29.20 112 GLU A CA 1
ATOM 858 C C . GLU A 1 112 ? -61.767 -47.956 -4.865 1.00 29.20 112 GLU A C 1
ATOM 860 O O . GLU A 1 112 ? -60.590 -48.093 -5.179 1.00 29.20 112 GLU A O 1
ATOM 865 N N . ALA A 1 113 ? -62.374 -48.627 -3.875 1.00 30.88 113 ALA A N 1
ATOM 866 C CA . ALA A 1 113 ? -62.240 -50.023 -3.424 1.00 30.88 113 ALA A CA 1
ATOM 867 C C . ALA A 1 113 ? -60.886 -50.652 -3.000 1.00 30.88 113 ALA A C 1
ATOM 869 O O . ALA A 1 113 ? -60.009 -50.970 -3.796 1.00 30.88 113 ALA A O 1
ATOM 870 N N . ALA A 1 114 ? -60.841 -51.032 -1.714 1.00 32.31 114 ALA A N 1
ATOM 871 C CA . ALA A 1 114 ? -60.067 -52.160 -1.173 1.00 32.31 114 ALA A CA 1
ATOM 872 C C . ALA A 1 114 ? -60.664 -53.518 -1.644 1.00 32.31 114 ALA A C 1
ATOM 874 O O . ALA A 1 114 ? -61.813 -53.520 -2.096 1.00 32.31 114 ALA A O 1
ATOM 875 N N . PRO A 1 115 ? -59.984 -54.684 -1.485 1.00 46.84 115 PRO A N 1
ATOM 876 C CA . PRO A 1 115 ? -59.963 -55.344 -0.167 1.00 46.84 115 PRO A CA 1
ATOM 877 C C . PRO A 1 115 ? -58.764 -56.277 0.171 1.00 46.84 115 PRO A C 1
ATOM 879 O O . PRO A 1 115 ? -58.035 -56.756 -0.688 1.00 46.84 115 PRO A O 1
ATOM 882 N N . ALA A 1 116 ? -58.726 -56.614 1.471 1.00 30.17 116 ALA A N 1
ATOM 883 C CA . ALA A 1 116 ? -58.366 -57.896 2.108 1.00 30.17 116 ALA A CA 1
ATOM 884 C C . ALA A 1 116 ? -56.889 -58.324 2.311 1.00 30.17 116 ALA A C 1
ATOM 886 O O . ALA A 1 116 ? -56.107 -58.458 1.379 1.00 30.17 116 ALA A O 1
ATOM 887 N N . GLY A 1 117 ? -56.569 -58.623 3.588 1.00 26.59 117 GLY A N 1
ATOM 888 C CA . GLY A 1 117 ? -55.346 -59.288 4.088 1.00 26.59 117 GLY A CA 1
ATOM 889 C C . GLY A 1 117 ? -55.279 -60.798 3.767 1.00 26.59 117 GLY A C 1
ATOM 890 O O . GLY A 1 117 ? -55.898 -61.184 2.778 1.00 26.59 117 GLY A O 1
ATOM 891 N N . PRO A 1 118 ? -54.605 -61.686 4.555 1.00 44.84 118 PRO A N 1
ATOM 892 C CA . PRO A 1 118 ? -54.522 -61.690 6.032 1.00 44.84 118 PRO A CA 1
ATOM 893 C C . PRO A 1 118 ? -53.168 -62.106 6.707 1.00 44.84 118 PRO A C 1
ATOM 895 O O . PRO A 1 118 ? -52.384 -62.859 6.153 1.00 44.84 118 PRO A O 1
ATOM 898 N N . ILE A 1 119 ? -52.989 -61.640 7.961 1.00 29.89 119 ILE A N 1
ATOM 899 C CA . ILE A 1 119 ? -52.686 -62.346 9.248 1.00 29.89 119 ILE A CA 1
ATOM 900 C C . ILE A 1 119 ? -51.431 -63.271 9.403 1.00 29.89 119 ILE A C 1
ATOM 902 O O . ILE A 1 119 ? -51.142 -64.097 8.548 1.00 29.89 119 ILE A O 1
ATOM 906 N N . LEU A 1 120 ? -50.846 -63.203 10.629 1.00 28.95 120 LEU A N 1
ATOM 907 C CA . LEU A 1 120 ? -50.014 -64.167 11.417 1.00 28.95 120 LEU A CA 1
ATOM 908 C C . LEU A 1 120 ? -48.475 -63.992 11.295 1.00 28.95 120 LEU A C 1
ATOM 910 O O . LEU A 1 120 ? -47.954 -63.976 10.194 1.00 28.95 120 LEU A O 1
ATOM 914 N N . SER A 1 121 ? -47.630 -63.870 12.339 1.00 31.44 121 SER A N 1
ATOM 915 C CA . SER A 1 121 ? -47.726 -64.161 13.787 1.00 31.44 121 SER A CA 1
ATOM 916 C C . SER A 1 121 ? -46.613 -63.432 14.585 1.00 31.44 121 SER A C 1
ATOM 918 O O . SER A 1 121 ? -45.497 -63.295 14.092 1.00 31.44 121 SER A O 1
ATOM 920 N N . LYS A 1 122 ? -46.892 -63.040 15.839 1.00 30.72 122 LYS A N 1
ATOM 921 C CA . LYS A 1 122 ? -45.929 -62.948 16.977 1.00 30.72 122 LYS A CA 1
ATOM 922 C C . LYS A 1 122 ? -45.763 -64.366 17.591 1.00 30.72 122 LYS A C 1
ATOM 924 O O . LYS A 1 122 ? -46.656 -65.164 17.292 1.00 30.72 122 LYS A O 1
ATOM 929 N N . PRO A 1 123 ? -44.746 -64.738 18.414 1.00 44.28 123 PRO A N 1
ATOM 930 C CA . PRO A 1 123 ? -44.198 -64.041 19.607 1.00 44.28 123 PRO A CA 1
ATOM 931 C C . PRO A 1 123 ? -42.639 -64.162 19.705 1.00 44.28 123 PRO A C 1
ATOM 933 O O . PRO A 1 123 ? -42.028 -64.600 18.741 1.00 44.28 123 PRO A O 1
ATOM 936 N N . ASP A 1 124 ? -41.857 -63.667 20.673 1.00 31.61 124 ASP A N 1
ATOM 937 C CA . ASP A 1 124 ? -41.879 -63.777 22.139 1.00 31.61 124 ASP A CA 1
ATOM 938 C C . ASP A 1 124 ? -40.982 -62.703 22.800 1.00 31.61 124 ASP A C 1
ATOM 940 O O . ASP A 1 124 ? -40.017 -62.206 22.218 1.00 31.61 124 ASP A O 1
ATOM 944 N N . GLU A 1 125 ? -41.319 -62.385 24.048 1.00 35.03 125 GLU A N 1
ATOM 945 C CA . GLU A 1 125 ? -40.616 -61.515 25.006 1.00 35.03 125 GLU A CA 1
ATOM 946 C C . GLU A 1 125 ? -39.697 -62.368 25.921 1.00 35.03 125 GLU A C 1
ATOM 948 O O . GLU A 1 125 ? -39.911 -63.580 26.018 1.00 35.03 125 GLU A O 1
ATOM 953 N N . PRO A 1 126 ? -38.712 -61.792 26.651 1.00 44.25 126 PRO A N 1
ATOM 954 C CA . PRO A 1 126 ? -39.008 -61.509 28.068 1.00 44.25 126 PRO A CA 1
ATOM 955 C C . PRO A 1 126 ? -38.314 -60.274 28.709 1.00 44.25 126 PRO A C 1
ATOM 957 O O . PRO A 1 126 ? -37.117 -60.059 28.550 1.00 44.25 126 PRO A O 1
ATOM 960 N N . LYS A 1 127 ? -39.113 -59.553 29.525 1.00 31.80 127 LYS A N 1
ATOM 961 C CA . LYS A 1 127 ? -38.896 -58.951 30.879 1.00 31.80 127 LYS A CA 1
ATOM 962 C C . LYS A 1 127 ? -37.546 -58.259 31.199 1.00 31.80 127 LYS A C 1
ATOM 964 O O . LYS A 1 127 ? -36.514 -58.909 31.246 1.00 31.80 127 LYS A O 1
ATOM 969 N N . SER A 1 128 ? -37.493 -56.934 31.421 1.00 30.17 128 SER A N 1
ATOM 970 C CA . SER A 1 128 ? -37.958 -56.096 32.567 1.00 30.17 128 SER A CA 1
ATOM 971 C C . SER A 1 128 ? -36.977 -56.011 33.746 1.00 30.17 128 SER A C 1
ATOM 973 O O . SER A 1 128 ? -36.885 -56.992 34.471 1.00 30.17 128 SER A O 1
ATOM 975 N N . VAL A 1 129 ? -36.410 -54.816 34.010 1.00 32.91 129 VAL A N 1
ATOM 976 C CA . VAL A 1 129 ? -36.295 -54.163 35.345 1.00 32.91 129 VAL A CA 1
ATOM 977 C C . VAL A 1 129 ? -36.132 -52.634 35.161 1.00 32.91 129 VAL A C 1
ATOM 979 O O . VAL A 1 129 ? -35.157 -52.179 34.571 1.00 32.91 129 VAL A O 1
ATOM 982 N N . GLU A 1 130 ? -37.088 -51.863 35.691 1.00 39.31 130 GLU A N 1
ATOM 983 C CA . GLU A 1 130 ? -37.035 -50.410 35.974 1.00 39.31 130 GLU A CA 1
ATOM 984 C C . GLU A 1 130 ? -36.413 -50.138 37.367 1.00 39.31 130 GLU A C 1
ATOM 986 O O . GLU A 1 130 ? -36.364 -51.041 38.206 1.00 39.31 130 GLU A O 1
ATOM 991 N N . PRO A 1 131 ? -36.033 -48.882 37.679 1.00 41.16 131 PRO A N 1
ATOM 992 C CA . PRO A 1 131 ? -36.878 -48.162 38.639 1.00 41.16 131 PRO A CA 1
ATOM 993 C C . PRO A 1 131 ? -37.258 -46.734 38.205 1.00 41.16 131 PRO A C 1
ATOM 995 O O . PRO A 1 131 ? -36.508 -46.028 37.532 1.00 41.16 131 PRO A O 1
ATOM 998 N N . SER A 1 132 ? -38.461 -46.356 38.638 1.00 35.56 132 SER A N 1
ATOM 999 C CA . SER A 1 132 ? -39.279 -45.202 38.254 1.00 35.56 132 SER A CA 1
ATOM 1000 C C . SER A 1 132 ? -38.897 -43.865 38.959 1.00 35.56 132 SER A C 1
ATOM 1002 O O . SER A 1 132 ? -38.041 -43.850 39.847 1.00 35.56 132 SER A O 1
ATOM 1004 N N . PRO A 1 133 ? -39.523 -42.726 38.576 1.00 43.88 133 PRO A N 1
ATOM 1005 C CA . PRO A 1 133 ? -39.098 -41.355 38.883 1.00 43.88 133 PRO A CA 1
ATOM 1006 C C . PRO A 1 133 ? -39.823 -40.722 40.088 1.00 43.88 133 PRO A C 1
ATOM 1008 O O . PRO A 1 133 ? -40.847 -41.217 40.553 1.00 43.88 133 PRO A O 1
ATOM 1011 N N . VAL A 1 134 ? -39.333 -39.564 40.549 1.00 31.52 134 VAL A N 1
ATOM 1012 C CA . VAL A 1 134 ? -40.007 -38.713 41.548 1.00 31.52 134 VAL A CA 1
ATOM 1013 C C . VAL A 1 134 ? -40.637 -37.495 40.865 1.00 31.52 134 VAL A C 1
ATOM 1015 O O . VAL A 1 134 ? -39.953 -36.693 40.236 1.00 31.52 134 VAL A O 1
ATOM 1018 N N . THR A 1 135 ? -41.953 -37.361 41.023 1.00 33.69 135 THR A N 1
ATOM 1019 C CA . THR A 1 135 ? -42.796 -36.212 40.652 1.00 33.69 135 THR A CA 1
ATOM 1020 C C . THR A 1 135 ? -43.110 -35.320 41.853 1.00 33.69 135 THR A C 1
ATOM 1022 O O . THR A 1 135 ? -43.370 -35.827 42.942 1.00 33.69 135 THR A O 1
ATOM 1025 N N . SER A 1 136 ? -43.272 -34.016 41.618 1.00 32.03 136 SER A N 1
ATOM 1026 C CA . SER A 1 136 ? -44.097 -33.130 42.452 1.00 32.03 136 SER A CA 1
ATOM 1027 C C . SER A 1 136 ? -44.833 -32.094 41.583 1.00 32.03 136 SER A C 1
ATOM 1029 O O . SER A 1 136 ? -44.308 -31.593 40.591 1.00 32.03 136 SER A O 1
ATOM 1031 N N . LYS A 1 137 ? -46.104 -31.848 41.925 1.00 35.38 137 LYS A N 1
ATOM 1032 C CA . LYS A 1 137 ? -47.100 -30.978 41.260 1.00 35.38 137 LYS A CA 1
ATOM 1033 C C . LYS A 1 137 ? -47.868 -30.190 42.369 1.00 35.38 137 LYS A C 1
ATOM 1035 O O . LYS A 1 137 ? -47.582 -30.439 43.537 1.00 35.38 137 LYS A O 1
ATOM 1040 N N . PRO A 1 138 ? -48.778 -29.239 42.061 1.00 46.56 138 PRO A N 1
ATOM 1041 C CA . PRO A 1 138 ? -48.690 -27.804 42.379 1.00 46.56 138 PRO A CA 1
ATOM 1042 C C . PRO A 1 138 ? -49.605 -27.325 43.535 1.00 46.56 138 PRO A C 1
ATOM 1044 O O . PRO A 1 138 ? -50.373 -28.106 44.087 1.00 46.56 138 PRO A O 1
ATOM 1047 N N . VAL A 1 139 ? -49.551 -26.022 43.864 1.00 33.94 139 VAL A N 1
ATOM 1048 C CA . VAL A 1 139 ? -50.425 -25.333 44.845 1.00 33.94 139 VAL A CA 1
ATOM 1049 C C . VAL A 1 139 ? -51.102 -24.104 44.201 1.00 33.94 139 VAL A C 1
ATOM 1051 O O . VAL A 1 139 ? -50.498 -23.437 43.364 1.00 33.94 139 VAL A O 1
ATOM 1054 N N . GLU A 1 140 ? -52.361 -23.859 44.584 1.00 32.62 140 GLU A N 1
ATOM 1055 C CA . GLU A 1 140 ? -53.371 -22.940 44.018 1.00 32.62 140 GLU A CA 1
ATOM 1056 C C . GLU A 1 140 ? -53.542 -21.614 44.826 1.00 32.62 140 GLU A C 1
ATOM 1058 O O . GLU A 1 140 ? -53.005 -21.484 45.923 1.00 32.62 140 GLU A O 1
ATOM 1063 N N . GLU A 1 141 ? -54.269 -20.643 44.236 1.00 37.59 141 GLU A N 1
ATOM 1064 C CA . GLU A 1 141 ? -54.450 -19.185 44.508 1.00 37.59 141 GLU A CA 1
ATOM 1065 C C . GLU A 1 141 ? -54.967 -18.714 45.903 1.00 37.59 141 GLU A C 1
ATOM 1067 O O . GLU A 1 141 ? -55.375 -19.516 46.742 1.00 37.59 141 GLU A O 1
ATOM 1072 N N . PRO A 1 142 ? -55.028 -17.371 46.137 1.00 41.28 142 PRO A N 1
ATOM 1073 C CA . PRO A 1 142 ? -56.335 -16.675 46.022 1.00 41.28 142 PRO A CA 1
ATOM 1074 C C . PRO A 1 142 ? -56.337 -15.239 45.397 1.00 41.28 142 PRO A C 1
ATOM 1076 O O . PRO A 1 142 ? -55.370 -14.487 45.502 1.00 41.28 142 PRO A O 1
ATOM 1079 N N . LYS A 1 143 ? -57.485 -14.839 44.804 1.00 35.28 143 LYS A N 1
ATOM 1080 C CA . LYS A 1 143 ? -57.962 -13.471 44.388 1.00 35.28 143 LYS A CA 1
ATOM 1081 C C . LYS A 1 143 ? -58.828 -12.817 45.504 1.00 35.28 143 LYS A C 1
ATOM 1083 O O . LYS A 1 143 ? -59.227 -13.600 46.367 1.00 35.28 143 LYS A O 1
ATOM 1088 N N . PRO A 1 144 ? -59.212 -11.496 45.551 1.00 44.84 144 PRO A N 1
ATOM 1089 C CA . PRO A 1 144 ? -59.792 -10.609 44.488 1.00 44.84 144 PRO A CA 1
ATOM 1090 C C . PRO A 1 144 ? -59.342 -9.100 44.562 1.00 44.84 144 PRO A C 1
ATOM 1092 O O . PRO A 1 144 ? -58.512 -8.770 45.394 1.00 44.84 144 PRO A O 1
ATOM 1095 N N . MET A 1 145 ? -59.718 -8.106 43.721 1.00 28.47 145 MET A N 1
ATOM 1096 C CA . MET A 1 145 ? -61.046 -7.490 43.467 1.00 28.47 145 MET A CA 1
ATOM 1097 C C . MET A 1 145 ? -60.981 -6.393 42.354 1.00 28.47 145 MET A C 1
ATOM 1099 O O . MET A 1 145 ? -59.926 -5.825 42.091 1.00 28.47 145 MET A O 1
ATOM 1103 N N . VAL A 1 146 ? -62.124 -6.103 41.712 1.00 40.72 146 VAL A N 1
ATOM 1104 C CA . VAL A 1 146 ? -62.351 -5.270 40.496 1.00 40.72 146 VAL A CA 1
ATOM 1105 C C . VAL A 1 146 ? -62.802 -3.830 40.840 1.00 40.72 146 VAL A C 1
ATOM 1107 O O . VAL A 1 146 ? -63.389 -3.632 41.903 1.00 40.72 146 VAL A O 1
ATOM 1110 N N . PRO A 1 147 ? -62.659 -2.842 39.925 1.00 33.94 147 PRO A N 1
ATOM 1111 C CA . PRO A 1 147 ? -63.843 -2.078 39.490 1.00 33.94 147 PRO A CA 1
ATOM 1112 C C . PRO A 1 147 ? -63.930 -1.849 37.959 1.00 33.94 147 PRO A C 1
ATOM 1114 O O . PRO A 1 147 ? -62.937 -1.844 37.238 1.00 33.94 147 PRO A O 1
ATOM 1117 N N . ARG A 1 148 ? -65.163 -1.662 37.465 1.00 32.25 148 ARG A N 1
ATOM 1118 C CA . ARG A 1 148 ? -65.595 -1.437 36.061 1.00 32.25 148 ARG A CA 1
ATOM 1119 C C . ARG A 1 148 ? -66.418 -0.116 36.015 1.00 32.25 148 ARG A C 1
ATOM 1121 O O . ARG A 1 148 ? -66.812 0.340 37.084 1.00 32.25 148 ARG A O 1
ATOM 1128 N N . PRO A 1 149 ? -66.941 0.354 34.862 1.00 48.81 149 PRO A N 1
ATOM 1129 C CA . PRO A 1 149 ? -66.340 1.044 33.704 1.00 48.81 149 PRO A CA 1
ATOM 1130 C C . PRO A 1 149 ? -66.846 2.503 33.524 1.00 48.81 149 PRO A C 1
ATOM 1132 O O . PRO A 1 149 ? -67.876 2.864 34.083 1.00 48.81 149 PRO A O 1
ATOM 1135 N N . VAL A 1 150 ? -66.249 3.290 32.612 1.00 30.83 150 VAL A N 1
ATOM 1136 C CA . VAL A 1 150 ? -66.944 4.413 31.933 1.00 30.83 150 VAL A CA 1
ATOM 1137 C C . VAL A 1 150 ? -66.470 4.541 30.474 1.00 30.83 150 VAL A C 1
ATOM 1139 O O . VAL A 1 150 ? -65.281 4.699 30.219 1.00 30.83 150 VAL A O 1
ATOM 1142 N N . ALA A 1 151 ? -67.408 4.486 29.522 1.00 36.06 151 ALA A N 1
ATOM 1143 C CA . ALA A 1 151 ? -67.250 4.929 28.128 1.00 36.06 151 ALA A CA 1
ATOM 1144 C C . ALA A 1 151 ? -67.857 6.340 27.979 1.00 36.06 151 ALA A C 1
ATOM 1146 O O . ALA A 1 151 ? -68.783 6.657 28.733 1.00 36.06 151 ALA A O 1
ATOM 1147 N N . PRO A 1 152 ? -67.425 7.178 27.009 1.00 36.84 152 PRO A N 1
ATOM 1148 C CA . PRO A 1 152 ? -68.255 7.284 25.798 1.00 36.84 152 PRO A CA 1
ATOM 1149 C C . PRO A 1 152 ? -67.560 7.677 24.465 1.00 36.84 152 PRO A C 1
ATOM 1151 O O . PRO A 1 152 ? -66.630 8.470 24.422 1.00 36.84 152 PRO A O 1
ATOM 1154 N N . LYS A 1 153 ? -68.216 7.207 23.388 1.00 29.48 153 LYS A N 1
ATOM 1155 C CA . LYS A 1 153 ? -68.513 7.825 22.070 1.00 29.48 153 LYS A CA 1
ATOM 1156 C C . LYS A 1 153 ? -67.422 8.019 20.999 1.00 29.48 153 LYS A C 1
ATOM 1158 O O . LYS A 1 153 ? -66.560 8.883 21.076 1.00 29.48 153 LYS A O 1
ATOM 1163 N N . GLN A 1 154 ? -67.642 7.283 19.905 1.00 30.77 154 GLN A N 1
ATOM 1164 C CA . GLN A 1 154 ? -67.146 7.518 18.549 1.00 30.77 154 GLN A CA 1
ATOM 1165 C C . GLN A 1 154 ? -67.788 8.757 17.903 1.00 30.77 154 GLN A C 1
ATOM 1167 O O . GLN A 1 154 ? -68.976 9.024 18.102 1.00 30.77 154 GLN A O 1
ATOM 1172 N N . ALA A 1 155 ? -67.017 9.428 17.047 1.00 29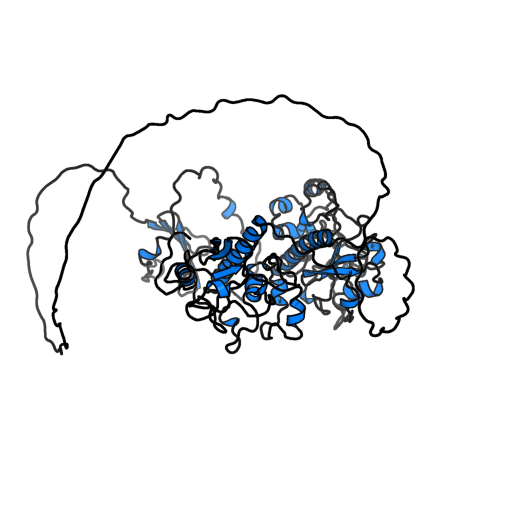.38 155 ALA A N 1
ATOM 1173 C CA . ALA A 1 155 ? -67.502 10.322 16.003 1.00 29.38 155 ALA A CA 1
ATOM 1174 C C . ALA A 1 155 ? -66.692 10.076 14.715 1.00 29.38 155 ALA A C 1
ATOM 1176 O O . ALA A 1 155 ? -65.478 10.261 14.702 1.00 29.38 155 ALA A O 1
ATOM 1177 N N . GLU A 1 156 ? -67.366 9.654 13.642 1.00 35.16 156 GLU A N 1
ATOM 1178 C CA . GLU A 1 156 ? -66.886 9.795 12.258 1.00 35.16 156 GLU A CA 1
ATOM 1179 C C . GLU A 1 156 ? -67.231 11.208 11.746 1.00 35.16 156 GLU A C 1
ATOM 1181 O O . GLU A 1 156 ? -68.218 11.792 12.211 1.00 35.16 156 GLU A O 1
ATOM 1186 N N . PRO A 1 157 ? -66.493 11.765 10.760 1.00 35.34 157 PRO A N 1
ATOM 1187 C CA . PRO A 1 157 ? -67.017 11.658 9.391 1.00 35.34 157 PRO A CA 1
ATOM 1188 C C . PRO A 1 157 ? -65.980 11.608 8.238 1.00 35.34 157 PRO A C 1
ATOM 1190 O O . PRO A 1 157 ? -65.017 12.362 8.183 1.00 35.34 157 PRO A O 1
ATOM 1193 N N . LYS A 1 158 ? -66.325 10.777 7.244 1.00 29.20 158 LYS A N 1
ATOM 1194 C CA . LYS A 1 158 ? -66.361 11.010 5.777 1.00 29.20 158 LYS A CA 1
ATOM 1195 C C . LYS A 1 158 ? -65.115 11.503 5.006 1.00 29.20 158 LYS A C 1
ATOM 1197 O O . LYS A 1 158 ? -64.826 12.687 4.904 1.00 29.20 158 LYS A O 1
ATOM 1202 N N . LEU A 1 159 ? -64.545 10.535 4.280 1.00 30.16 159 LEU A N 1
ATOM 1203 C CA . LEU A 1 159 ? -64.157 10.505 2.855 1.00 30.16 159 LEU A CA 1
ATOM 1204 C C . LEU A 1 159 ? -64.083 11.833 2.053 1.00 30.16 159 LEU A C 1
ATOM 1206 O O . LEU A 1 159 ? -65.107 12.414 1.696 1.00 30.16 159 LEU A O 1
ATOM 1210 N N . ALA A 1 160 ? -62.879 12.162 1.567 1.00 28.55 160 ALA A N 1
ATOM 1211 C CA . ALA A 1 160 ? -62.661 12.949 0.349 1.00 28.55 160 ALA A CA 1
ATOM 1212 C C . ALA A 1 160 ? -61.578 12.276 -0.516 1.00 28.55 160 ALA A C 1
ATOM 1214 O O . ALA A 1 160 ? -60.459 12.039 -0.070 1.00 28.55 160 ALA A O 1
ATOM 1215 N N . LYS A 1 161 ? -61.946 11.922 -1.753 1.00 32.06 161 LYS A N 1
ATOM 1216 C CA . LYS A 1 161 ? -61.096 11.266 -2.759 1.00 32.06 161 LYS A CA 1
ATOM 1217 C C . LYS A 1 161 ? -60.241 12.314 -3.480 1.00 32.06 161 LYS A C 1
ATOM 1219 O O . LYS A 1 161 ? -60.802 13.238 -4.065 1.00 32.06 161 LYS A O 1
ATOM 1224 N N . SER A 1 162 ? -58.921 12.142 -3.521 1.00 33.38 162 SER A N 1
ATOM 1225 C CA . SER A 1 162 ? -58.018 12.904 -4.393 1.00 33.38 162 SER A CA 1
ATOM 1226 C C . SER A 1 162 ? -57.695 12.113 -5.669 1.00 33.38 162 SER A C 1
ATOM 1228 O O . SER A 1 162 ? -57.402 10.920 -5.650 1.00 33.38 162 SER A O 1
ATOM 1230 N N . ARG A 1 163 ? -57.837 12.798 -6.807 1.00 34.19 163 ARG A N 1
ATOM 1231 C CA . ARG A 1 163 ? -57.630 12.321 -8.184 1.00 34.19 163 ARG A CA 1
ATOM 1232 C C . ARG A 1 163 ? -56.139 12.420 -8.567 1.00 34.19 163 ARG A C 1
ATOM 1234 O O . ARG A 1 163 ? -55.500 13.380 -8.144 1.00 34.19 163 ARG A O 1
ATOM 1241 N N . PRO A 1 164 ? -55.601 11.530 -9.422 1.00 32.69 164 PRO A N 1
ATOM 1242 C CA . PRO A 1 164 ? -54.226 11.630 -9.908 1.00 32.69 164 PRO A CA 1
ATOM 1243 C C . PRO A 1 164 ? -54.130 12.586 -11.110 1.00 32.69 164 PRO A C 1
ATOM 1245 O O . PRO A 1 164 ? -54.968 12.539 -12.013 1.00 32.69 164 PRO A O 1
ATOM 1248 N N . VAL A 1 165 ? -53.094 13.427 -11.150 1.00 33.06 165 VAL A N 1
ATOM 1249 C CA . VAL A 1 165 ? -52.765 14.282 -12.306 1.00 33.06 165 VAL A CA 1
ATOM 1250 C C . VAL A 1 165 ? -51.438 13.816 -12.906 1.00 33.06 165 VAL A C 1
ATOM 1252 O O . VAL A 1 165 ? -50.420 13.774 -12.222 1.00 33.06 165 VAL A O 1
ATOM 1255 N N . LYS A 1 166 ? -51.475 13.441 -14.191 1.00 31.69 166 LYS A N 1
ATOM 1256 C CA . LYS A 1 166 ? -50.308 13.109 -15.023 1.00 31.69 166 LYS A CA 1
ATOM 1257 C C . LYS A 1 166 ? -49.540 14.381 -15.435 1.00 31.69 166 LYS A C 1
ATOM 1259 O O . LYS A 1 166 ? -50.169 15.428 -15.588 1.00 31.69 166 LYS A O 1
ATOM 1264 N N . PRO A 1 167 ? -48.219 14.293 -15.676 1.00 36.22 167 PRO A N 1
ATOM 1265 C CA . PRO A 1 167 ? -47.384 15.432 -16.045 1.00 36.22 167 PRO A CA 1
ATOM 1266 C C . PRO A 1 167 ? -47.411 15.704 -17.558 1.00 36.22 167 PRO A C 1
ATOM 1268 O O . PRO A 1 167 ? -47.558 14.781 -18.360 1.00 36.22 167 PRO A O 1
ATOM 1271 N N . MET A 1 168 ? -47.201 16.962 -17.956 1.00 30.94 168 MET A N 1
ATOM 1272 C CA . MET A 1 168 ? -46.841 17.338 -19.330 1.00 30.94 168 MET A CA 1
ATOM 1273 C C . MET A 1 168 ? -45.709 18.384 -19.352 1.00 30.94 168 MET A C 1
ATOM 1275 O O . MET A 1 168 ? -45.523 19.101 -18.369 1.00 30.94 168 MET A O 1
ATOM 1279 N N . PRO A 1 169 ? -44.917 18.432 -20.442 1.00 35.50 169 PRO A N 1
ATOM 1280 C CA . PRO A 1 169 ? -43.507 18.813 -20.418 1.00 35.50 169 PRO A CA 1
ATOM 1281 C C . PRO A 1 169 ? -43.255 20.232 -20.944 1.00 35.50 169 PRO A C 1
ATOM 1283 O O . PRO A 1 169 ? -43.992 20.724 -21.797 1.00 35.50 169 PRO A O 1
ATOM 1286 N N . VAL A 1 170 ? -42.143 20.853 -20.537 1.00 31.48 170 VAL A N 1
ATOM 1287 C CA . VAL A 1 170 ? -41.628 22.069 -21.188 1.00 31.48 170 VAL A CA 1
ATOM 1288 C C . VAL A 1 170 ? -40.147 21.885 -21.525 1.00 31.48 170 VAL A C 1
ATOM 1290 O O . VAL A 1 170 ? -39.311 21.689 -20.647 1.00 31.48 170 VAL A O 1
ATOM 1293 N N . LYS A 1 171 ? -39.843 21.920 -22.830 1.00 29.86 171 LYS A N 1
ATOM 1294 C CA . LYS A 1 171 ? -38.489 21.955 -23.407 1.00 29.86 171 LYS A CA 1
ATOM 1295 C C . LYS A 1 171 ? -37.918 23.389 -23.392 1.00 29.86 171 LYS A C 1
ATOM 1297 O O . LYS A 1 171 ? -38.693 24.343 -23.447 1.00 29.86 171 LYS A O 1
ATOM 1302 N N . PRO A 1 172 ? -36.581 23.548 -23.366 1.00 39.78 172 PRO A N 1
ATOM 1303 C CA . PRO A 1 172 ? -35.903 24.808 -23.061 1.00 39.78 172 PRO A CA 1
ATOM 1304 C C . PRO A 1 172 ? -35.590 25.649 -24.312 1.00 39.78 172 PRO A C 1
ATOM 1306 O O . PRO A 1 172 ? -35.536 25.129 -25.428 1.00 39.78 172 PRO A O 1
ATOM 1309 N N . LYS A 1 173 ? -35.296 26.942 -24.115 1.00 29.94 173 LYS A N 1
ATOM 1310 C CA . LYS A 1 173 ? -34.584 27.782 -25.095 1.00 29.94 173 LYS A CA 1
ATOM 1311 C C . LYS A 1 173 ? -33.411 28.543 -24.447 1.00 29.94 173 LYS A C 1
ATOM 1313 O O . LYS A 1 173 ? -33.472 28.813 -23.251 1.00 29.94 173 LYS A O 1
ATOM 1318 N N . PRO 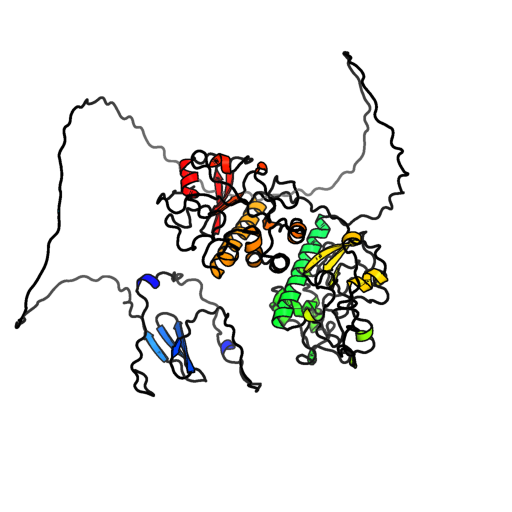A 1 174 ? -32.349 28.850 -25.220 1.00 33.97 174 PRO A N 1
ATOM 1319 C CA . PRO A 1 174 ? -30.995 29.069 -24.712 1.00 33.97 174 PRO A CA 1
ATOM 1320 C C . PRO A 1 174 ? -30.583 30.549 -24.713 1.00 33.97 174 PRO A C 1
ATOM 1322 O O . PRO A 1 174 ? -31.048 31.314 -25.556 1.00 33.97 174 PRO A O 1
ATOM 1325 N N . VAL A 1 175 ? -29.633 30.930 -23.852 1.00 29.50 175 VAL A N 1
ATOM 1326 C CA . VAL A 1 175 ? -28.852 32.169 -24.016 1.00 29.50 175 VAL A CA 1
ATOM 1327 C C . VAL A 1 175 ? -27.392 31.916 -23.627 1.00 29.50 175 VAL A C 1
ATOM 1329 O O . VAL A 1 175 ? -27.096 31.503 -22.508 1.00 29.50 175 VAL A O 1
ATOM 1332 N N . SER A 1 176 ? -26.494 32.152 -24.584 1.00 28.53 176 SER A N 1
ATOM 1333 C CA . SER A 1 176 ? -25.033 32.094 -24.449 1.00 28.53 176 SER A CA 1
ATOM 1334 C C . SER A 1 176 ? -24.463 33.379 -23.822 1.00 28.53 176 SER A C 1
ATOM 1336 O O . SER A 1 176 ? -24.976 34.457 -24.126 1.00 28.53 176 SER A O 1
ATOM 1338 N N . PRO A 1 177 ? -23.369 33.315 -23.037 1.00 37.00 177 PRO A N 1
ATOM 1339 C CA . PRO A 1 177 ? -22.711 34.492 -22.469 1.00 37.00 177 PRO A CA 1
ATOM 1340 C C . PRO A 1 177 ? -21.413 34.870 -23.207 1.00 37.00 177 PRO A C 1
ATOM 1342 O O . PRO A 1 177 ? -20.700 33.999 -23.712 1.00 37.00 177 PRO A O 1
ATOM 1345 N N . LYS A 1 178 ? -21.061 36.166 -23.202 1.00 27.78 178 LYS A N 1
ATOM 1346 C CA . LYS A 1 178 ? -19.678 36.678 -23.329 1.00 27.78 178 LYS A CA 1
ATOM 1347 C C . LYS A 1 178 ? -19.590 38.173 -22.915 1.00 27.78 178 LYS A C 1
ATOM 1349 O O . LYS A 1 178 ? -20.640 38.780 -22.737 1.00 27.78 178 LYS A O 1
ATOM 1354 N N . PRO A 1 179 ? -18.393 38.757 -22.687 1.00 38.28 179 PRO A N 1
ATOM 1355 C CA . PRO A 1 179 ? -17.825 38.983 -21.351 1.00 38.28 179 PRO A CA 1
ATOM 1356 C C . PRO A 1 179 ? -17.525 40.474 -21.063 1.00 38.28 179 PRO A C 1
ATOM 1358 O O . PRO A 1 179 ? -17.507 41.286 -21.983 1.00 38.28 179 PRO A O 1
ATOM 1361 N N . ALA A 1 180 ? -17.205 40.836 -19.814 1.00 28.47 180 ALA A N 1
ATOM 1362 C CA . ALA A 1 180 ? -16.609 42.142 -19.511 1.00 28.47 180 ALA A CA 1
ATOM 1363 C C . ALA A 1 180 ? -15.600 42.077 -18.350 1.00 28.47 180 ALA A C 1
ATOM 1365 O O . ALA A 1 180 ? -15.787 41.347 -17.378 1.00 28.47 180 ALA A O 1
ATOM 1366 N N . GLU A 1 181 ? -14.518 42.830 -18.537 1.00 28.41 181 GLU A N 1
ATOM 1367 C CA . GLU A 1 181 ? -13.264 42.890 -17.785 1.00 28.41 181 GLU A CA 1
ATOM 1368 C C . GLU A 1 181 ? -13.329 43.671 -16.459 1.00 28.41 181 GLU A C 1
ATOM 1370 O O . GLU A 1 181 ? -14.307 44.323 -16.105 1.00 28.41 181 GLU A O 1
ATOM 1375 N N . SER A 1 182 ? -12.219 43.570 -15.727 1.00 28.62 182 SER A N 1
ATOM 1376 C CA . SER A 1 182 ? -11.989 43.911 -14.323 1.00 28.62 182 SER A CA 1
ATOM 1377 C C . SER A 1 182 ? -11.186 45.202 -14.064 1.00 28.62 182 SER A C 1
ATOM 1379 O O . SER A 1 182 ? -10.330 45.543 -14.877 1.00 28.62 182 SER A O 1
ATOM 1381 N N . LYS A 1 183 ? -11.321 45.698 -12.809 1.00 28.73 183 LYS A N 1
ATOM 1382 C CA . LYS A 1 183 ? -10.426 46.538 -11.946 1.00 28.73 183 LYS A CA 1
ATOM 1383 C C . LYS A 1 183 ? -10.752 48.051 -11.810 1.00 28.73 183 LYS A C 1
ATOM 1385 O O . LYS A 1 183 ? -11.259 48.639 -12.753 1.00 28.73 183 LYS A O 1
ATOM 1390 N N . PRO A 1 184 ? -10.290 48.739 -10.729 1.00 37.84 184 PRO A N 1
ATOM 1391 C CA . PRO A 1 184 ? -10.383 48.405 -9.288 1.00 37.84 184 PRO A CA 1
ATOM 1392 C C . PRO A 1 184 ? -10.708 49.645 -8.393 1.00 37.84 184 PRO A C 1
ATOM 1394 O O . PRO A 1 184 ? -10.526 50.783 -8.818 1.00 37.84 184 PRO A O 1
ATOM 1397 N N . ALA A 1 185 ? -11.078 49.465 -7.114 1.00 27.61 185 ALA A N 1
ATOM 1398 C CA . ALA A 1 185 ? -11.094 50.569 -6.135 1.00 27.61 185 ALA A CA 1
ATOM 1399 C C . ALA A 1 185 ? -10.698 50.133 -4.707 1.00 27.61 185 ALA A C 1
ATOM 1401 O O . ALA A 1 185 ? -11.036 49.046 -4.248 1.00 27.61 185 ALA A O 1
ATOM 1402 N N . LYS A 1 186 ? -9.941 51.022 -4.054 1.00 30.17 186 LYS A N 1
ATOM 1403 C CA . LYS A 1 186 ? -9.256 50.968 -2.746 1.00 30.17 186 LYS A CA 1
ATOM 1404 C C . LYS A 1 186 ? -10.183 51.443 -1.606 1.00 30.17 186 LYS A C 1
ATOM 1406 O O . LYS A 1 186 ? -11.056 52.260 -1.892 1.00 30.17 186 LYS A O 1
ATOM 1411 N N . PRO A 1 187 ? -9.941 51.073 -0.330 1.00 34.94 187 PRO A N 1
ATOM 1412 C CA . PRO A 1 187 ? -10.411 51.919 0.774 1.00 34.94 187 PRO A CA 1
ATOM 1413 C C . PRO A 1 187 ? -9.362 52.202 1.870 1.00 34.94 187 PRO A C 1
ATOM 1415 O O . PRO A 1 187 ? -8.433 51.431 2.096 1.00 34.94 187 PRO A O 1
ATOM 1418 N N . GLU A 1 188 ? -9.566 53.328 2.555 1.00 26.75 188 GLU A N 1
ATOM 1419 C CA . GLU A 1 188 ? -8.927 53.794 3.800 1.00 26.75 188 GLU A CA 1
ATOM 1420 C C . GLU A 1 188 ? -10.010 54.530 4.653 1.00 26.75 188 GLU A C 1
ATOM 1422 O O . GLU A 1 188 ? -11.120 54.712 4.145 1.00 26.75 188 GLU A O 1
ATOM 1427 N N . PRO A 1 189 ? -9.789 54.890 5.940 1.00 39.59 189 PRO A N 1
ATOM 1428 C CA . PRO A 1 189 ? -10.615 54.406 7.057 1.00 39.59 189 PRO A CA 1
ATOM 1429 C C . PRO A 1 189 ? -11.293 55.513 7.902 1.00 39.59 189 PRO A C 1
ATOM 1431 O O . PRO A 1 189 ? -11.008 56.699 7.751 1.00 39.59 189 PRO A O 1
ATOM 1434 N N . THR A 1 190 ? -12.132 55.125 8.873 1.00 27.42 190 THR A N 1
ATOM 1435 C CA . THR A 1 190 ? -12.663 56.027 9.922 1.00 27.42 190 THR A CA 1
ATOM 1436 C C . THR A 1 190 ? -12.844 55.330 11.278 1.00 27.42 190 THR A C 1
ATOM 1438 O O . THR A 1 190 ? -12.946 54.111 11.367 1.00 27.42 190 THR A O 1
ATOM 1441 N N . ALA A 1 191 ? -12.807 56.137 12.343 1.00 28.02 191 ALA A N 1
ATOM 1442 C CA . ALA A 1 191 ? -12.310 55.815 13.682 1.00 28.02 191 ALA A CA 1
ATOM 1443 C C . ALA A 1 191 ? -13.364 55.664 14.817 1.00 28.02 191 ALA A C 1
ATOM 1445 O O . ALA A 1 191 ? -14.403 56.312 14.775 1.00 28.02 191 ALA A O 1
ATOM 1446 N N . MET A 1 192 ? -12.939 54.949 15.886 1.00 30.73 192 MET A N 1
ATOM 1447 C CA . MET A 1 192 ? -13.167 55.150 17.353 1.00 30.73 192 MET A CA 1
ATOM 1448 C C . MET A 1 192 ? -14.554 54.905 18.018 1.00 30.73 192 MET A C 1
ATOM 1450 O O . MET A 1 192 ? -15.564 55.081 17.348 1.00 30.73 192 MET A O 1
ATOM 1454 N N . PRO A 1 193 ? -14.635 54.509 19.332 1.00 34.94 193 PRO A N 1
ATOM 1455 C CA . PRO A 1 193 ? -13.906 55.093 20.484 1.00 34.94 193 PRO A CA 1
ATOM 1456 C C . PRO A 1 193 ? -13.369 54.151 21.602 1.00 34.94 193 PRO A C 1
ATOM 1458 O O . PRO A 1 193 ? -13.511 52.935 21.575 1.00 34.94 193 PRO A O 1
ATOM 1461 N N . VAL A 1 194 ? -12.703 54.783 22.585 1.00 31.36 194 VAL A N 1
ATOM 1462 C CA . VAL A 1 194 ? -11.888 54.262 23.711 1.00 31.36 194 VAL A CA 1
ATOM 1463 C C . VAL A 1 194 ? -12.638 54.321 25.052 1.00 31.36 194 VAL A C 1
ATOM 1465 O O . VAL A 1 194 ? -13.230 55.358 25.333 1.00 31.36 194 VAL A O 1
ATOM 1468 N N . VAL A 1 195 ? -12.468 53.322 25.942 1.00 26.80 195 VAL A N 1
ATOM 1469 C CA . VAL A 1 195 ? -12.507 53.483 27.423 1.00 26.80 195 VAL A CA 1
ATOM 1470 C C . VAL A 1 195 ? -11.479 52.550 28.104 1.00 26.80 195 VAL A C 1
ATOM 1472 O O . VAL A 1 195 ? -11.277 51.416 27.685 1.00 26.80 195 VAL A O 1
ATOM 1475 N N . LYS A 1 196 ? -10.803 53.081 29.136 1.00 30.27 196 LYS A N 1
ATOM 1476 C CA . LYS A 1 196 ? -9.642 52.566 29.897 1.00 30.27 196 LYS A CA 1
ATOM 1477 C C . LYS A 1 196 ? -9.982 51.498 30.955 1.00 30.27 196 LYS A C 1
ATOM 1479 O O . LYS A 1 196 ? -10.967 51.670 31.662 1.00 30.27 196 LYS A O 1
ATOM 1484 N N . ALA A 1 197 ? -9.048 50.572 31.217 1.00 27.19 197 ALA A N 1
ATOM 1485 C CA . ALA A 1 197 ? -8.680 50.108 32.570 1.00 27.19 197 ALA A CA 1
ATOM 1486 C C . ALA A 1 197 ? -7.326 49.354 32.566 1.00 27.19 197 ALA A C 1
ATOM 1488 O O . ALA A 1 197 ? -7.092 48.479 31.740 1.00 27.19 197 ALA A O 1
ATOM 1489 N N . THR A 1 198 ? -6.430 49.717 33.486 1.00 31.58 198 THR A N 1
ATOM 1490 C CA . THR A 1 198 ? -5.095 49.134 33.749 1.00 31.58 198 THR A CA 1
ATOM 1491 C C . THR A 1 198 ? -5.189 47.796 34.500 1.00 31.58 198 THR A C 1
ATOM 1493 O O . THR A 1 198 ? -6.072 47.663 35.348 1.00 31.58 198 THR A O 1
ATOM 1496 N N . PRO A 1 199 ? -4.247 46.842 34.306 1.00 30.62 199 PRO A N 1
ATOM 1497 C CA . PRO A 1 199 ? -3.401 46.453 35.453 1.00 30.62 199 PRO A CA 1
ATOM 1498 C C . PRO A 1 199 ? -1.964 45.937 35.150 1.00 30.62 199 PRO A C 1
ATOM 1500 O O . PRO A 1 199 ? -1.685 45.347 34.117 1.00 30.62 199 PRO A O 1
ATOM 1503 N N . LYS A 1 200 ? -1.093 46.165 36.151 1.00 26.61 200 LYS A N 1
ATOM 1504 C CA . LYS A 1 200 ? 0.103 45.431 36.654 1.00 26.61 200 LYS A CA 1
ATOM 1505 C C . LYS A 1 200 ? 1.042 44.620 35.722 1.00 26.61 200 LYS A C 1
ATOM 1507 O O . LYS A 1 200 ? 0.667 43.625 35.121 1.00 26.61 200 LYS A O 1
ATOM 1512 N N . LYS A 1 201 ? 2.337 44.965 35.838 1.00 31.84 201 LYS A N 1
ATOM 1513 C CA . LYS A 1 201 ? 3.566 44.204 35.498 1.00 31.84 201 LYS A CA 1
ATOM 1514 C C . LYS A 1 201 ? 3.646 42.881 36.300 1.00 31.84 201 LYS A C 1
ATOM 1516 O O . LYS A 1 201 ? 3.297 42.914 37.483 1.00 31.84 201 LYS A O 1
ATOM 1521 N N . PRO A 1 202 ? 4.118 41.759 35.717 1.00 30.09 202 PRO A N 1
ATOM 1522 C CA . PRO A 1 202 ? 5.472 41.260 36.029 1.00 30.09 202 PRO A CA 1
ATOM 1523 C C . PRO A 1 202 ? 6.253 40.676 34.824 1.00 30.09 202 PRO A C 1
ATOM 1525 O O . PRO A 1 202 ? 5.681 40.097 33.914 1.00 30.09 202 PRO A O 1
ATOM 1528 N N . GLU A 1 203 ? 7.577 40.854 34.909 1.00 27.67 203 GLU A N 1
ATOM 1529 C CA . GLU A 1 203 ? 8.687 40.029 34.387 1.00 27.67 203 GLU A CA 1
ATOM 1530 C C . GLU A 1 203 ? 8.779 39.581 32.913 1.00 27.67 203 GLU A C 1
ATOM 1532 O O . GLU A 1 203 ? 7.959 38.848 32.374 1.00 27.67 203 GLU A O 1
ATOM 1537 N N . ALA A 1 204 ? 9.893 39.976 32.287 1.00 33.44 204 ALA A N 1
ATOM 1538 C CA . ALA A 1 204 ? 10.314 39.571 30.952 1.00 33.44 204 ALA A CA 1
ATOM 1539 C C . ALA A 1 204 ? 11.181 38.299 30.995 1.00 33.44 204 ALA A C 1
ATOM 1541 O O . ALA A 1 204 ? 12.098 38.237 31.819 1.00 33.44 204 ALA A O 1
ATOM 1542 N N . PRO A 1 205 ? 11.008 37.354 30.054 1.00 29.50 205 PRO A N 1
ATOM 1543 C CA . PRO A 1 205 ? 12.046 36.405 29.687 1.00 29.50 205 PRO A CA 1
ATOM 1544 C C . PRO A 1 205 ? 12.848 36.876 28.463 1.00 29.50 205 PRO A C 1
ATOM 1546 O O . PRO A 1 205 ? 12.367 37.602 27.595 1.00 29.50 205 PRO A O 1
ATOM 1549 N N . ALA A 1 206 ? 14.101 36.433 28.457 1.00 29.67 206 ALA A N 1
ATOM 1550 C CA . ALA A 1 206 ? 15.213 36.744 27.570 1.00 29.67 206 ALA A CA 1
ATOM 1551 C C . ALA A 1 206 ? 14.923 36.803 26.055 1.00 29.67 206 ALA A C 1
ATOM 1553 O O . ALA A 1 206 ? 14.268 35.941 25.473 1.00 29.67 206 ALA A O 1
ATOM 1554 N N . VAL A 1 207 ? 15.555 37.793 25.415 1.00 33.59 207 VAL A N 1
ATOM 1555 C CA . VAL A 1 207 ? 15.718 37.927 23.963 1.00 33.59 207 VAL A CA 1
ATOM 1556 C C . VAL A 1 207 ? 16.647 36.822 23.454 1.00 33.59 207 VAL A C 1
ATOM 1558 O O . VAL A 1 207 ? 17.841 36.824 23.755 1.00 33.59 207 VAL A O 1
ATOM 1561 N N . VAL A 1 208 ? 16.113 35.904 22.650 1.00 31.14 208 VAL A N 1
ATOM 1562 C CA . VAL A 1 208 ? 16.913 35.012 21.801 1.00 31.14 208 VAL A CA 1
ATOM 1563 C C . VAL A 1 208 ? 17.144 35.728 20.471 1.00 31.14 208 VAL A C 1
ATOM 1565 O O . VAL A 1 208 ? 16.197 36.169 19.820 1.00 31.14 208 VAL A O 1
ATOM 1568 N N . LYS A 1 209 ? 18.417 35.896 20.102 1.00 31.84 209 LYS A N 1
ATOM 1569 C CA . LYS A 1 209 ? 18.847 36.451 18.813 1.00 31.84 209 LYS A CA 1
ATOM 1570 C C . LYS A 1 209 ? 18.285 35.595 17.676 1.00 31.84 209 LYS A C 1
ATOM 1572 O O . LYS A 1 209 ? 18.521 34.393 17.651 1.00 31.84 209 LYS A O 1
ATOM 1577 N N . ALA A 1 210 ? 17.575 36.228 16.747 1.00 30.45 210 ALA A N 1
ATOM 1578 C CA . ALA A 1 210 ? 17.203 35.615 15.481 1.00 30.45 210 ALA A CA 1
ATOM 1579 C C . ALA A 1 210 ? 18.462 35.442 14.618 1.00 30.45 210 ALA A C 1
ATOM 1581 O O . ALA A 1 210 ? 19.174 36.413 14.353 1.00 30.45 210 ALA A O 1
ATOM 1582 N N . GLU A 1 211 ? 18.742 34.204 14.223 1.00 32.81 211 GLU A N 1
ATOM 1583 C CA . GLU A 1 211 ? 19.701 33.885 13.165 1.00 32.81 211 GLU A CA 1
ATOM 1584 C C . GLU A 1 211 ? 19.158 34.335 11.794 1.00 32.81 211 GLU A C 1
ATOM 1586 O O . GLU A 1 211 ? 17.948 34.559 11.658 1.00 32.81 211 GLU A O 1
ATOM 1591 N N . PRO A 1 212 ? 20.027 34.542 10.786 1.00 34.22 212 PRO A N 1
ATOM 1592 C CA . PRO A 1 212 ? 19.637 35.165 9.532 1.00 34.22 212 PRO A CA 1
ATOM 1593 C C . PRO A 1 212 ? 18.673 34.260 8.769 1.00 34.22 212 PRO A C 1
ATOM 1595 O O . PRO A 1 212 ? 18.891 33.058 8.650 1.00 34.22 212 PRO A O 1
ATOM 1598 N N . VAL A 1 213 ? 17.618 34.864 8.227 1.00 36.00 213 VAL A N 1
ATOM 1599 C CA . VAL A 1 213 ? 16.722 34.217 7.270 1.00 36.00 213 VAL A CA 1
ATOM 1600 C C . VAL A 1 213 ? 17.544 33.894 6.025 1.00 36.00 213 VAL A C 1
ATOM 1602 O O . VAL A 1 213 ? 17.896 34.799 5.270 1.00 36.00 213 VAL A O 1
ATOM 1605 N N . GLU A 1 214 ? 17.879 32.617 5.840 1.00 34.53 214 GLU A N 1
ATOM 1606 C CA . GLU A 1 214 ? 18.383 32.125 4.563 1.00 34.53 214 GLU A CA 1
ATOM 1607 C C . GLU A 1 214 ? 17.337 32.407 3.481 1.00 34.53 214 GLU A C 1
ATOM 1609 O O . GLU A 1 214 ? 16.141 32.140 3.623 1.00 34.53 214 GLU A O 1
ATOM 1614 N N . GLU A 1 215 ? 17.824 33.024 2.416 1.00 29.31 215 GLU A N 1
ATOM 1615 C CA . GLU A 1 215 ? 17.115 33.402 1.209 1.00 29.31 215 GLU A CA 1
ATOM 1616 C C . GLU A 1 215 ? 16.345 32.190 0.656 1.00 29.31 215 GLU A C 1
ATOM 1618 O O . GLU A 1 215 ? 16.929 31.200 0.214 1.00 29.31 215 GLU A O 1
ATOM 1623 N N . ILE A 1 216 ? 15.011 32.235 0.746 1.00 29.34 216 ILE A N 1
ATOM 1624 C CA . ILE A 1 216 ? 14.121 31.147 0.330 1.00 29.34 216 ILE A CA 1
ATOM 1625 C C . ILE A 1 216 ? 14.212 31.017 -1.193 1.00 29.34 216 ILE A C 1
ATOM 1627 O O . ILE A 1 216 ? 13.537 31.725 -1.941 1.00 29.34 216 ILE A O 1
ATOM 1631 N N . VAL A 1 217 ? 15.059 30.095 -1.650 1.00 29.69 217 VAL A N 1
ATOM 1632 C CA . VAL A 1 217 ? 15.074 29.607 -3.027 1.00 29.69 217 VAL A CA 1
ATOM 1633 C C . VAL A 1 217 ? 13.671 29.088 -3.353 1.00 29.69 217 VAL A C 1
ATOM 1635 O O . VAL A 1 217 ? 13.150 28.189 -2.695 1.00 29.69 217 VAL A O 1
ATOM 1638 N N . THR A 1 218 ? 13.052 29.674 -4.374 1.00 35.03 218 THR A N 1
ATOM 1639 C CA . THR A 1 218 ? 11.703 29.400 -4.890 1.00 35.03 218 THR A CA 1
ATOM 1640 C C . THR A 1 218 ? 11.595 28.043 -5.600 1.00 35.03 218 THR A C 1
ATOM 1642 O O . THR A 1 218 ? 11.129 27.953 -6.734 1.00 35.03 218 THR A O 1
ATOM 1645 N N . GLN A 1 219 ? 12.026 26.956 -4.958 1.00 42.97 219 GLN A N 1
ATOM 1646 C CA . GLN A 1 219 ? 11.715 25.604 -5.417 1.00 42.97 219 GLN A CA 1
ATOM 1647 C C . GLN A 1 219 ? 10.484 25.094 -4.673 1.00 42.97 219 GLN A C 1
ATOM 1649 O O . GLN A 1 219 ? 10.515 24.858 -3.466 1.00 42.97 219 GLN A O 1
ATOM 1654 N N . GLU A 1 220 ? 9.378 24.942 -5.399 1.00 51.97 220 GLU A N 1
ATOM 1655 C CA . GLU A 1 220 ? 8.155 24.358 -4.858 1.00 51.97 220 GLU A CA 1
ATOM 1656 C C . GLU A 1 220 ? 8.447 22.926 -4.381 1.00 51.97 220 GLU A C 1
ATOM 1658 O O . GLU A 1 220 ? 8.908 22.061 -5.132 1.00 51.97 220 GLU A O 1
ATOM 1663 N N . THR A 1 221 ? 8.208 22.670 -3.095 1.00 61.94 221 THR A N 1
ATOM 1664 C CA . THR A 1 221 ? 8.090 21.301 -2.588 1.00 61.94 221 THR A CA 1
ATOM 1665 C C . THR A 1 221 ? 6.870 20.642 -3.236 1.00 61.94 221 THR A C 1
ATOM 1667 O O . THR A 1 221 ? 5.887 21.304 -3.566 1.00 61.94 221 THR A O 1
ATOM 1670 N N . MET A 1 222 ? 6.922 19.325 -3.445 1.00 75.25 222 MET A N 1
ATOM 1671 C CA . MET A 1 222 ? 5.775 18.577 -3.962 1.00 75.25 222 MET A CA 1
ATOM 1672 C C . MET A 1 222 ? 4.572 18.716 -3.014 1.00 75.25 222 MET A C 1
ATOM 1674 O O . MET A 1 222 ? 4.733 18.505 -1.811 1.00 75.25 222 MET A O 1
ATOM 1678 N N . SER A 1 223 ? 3.372 19.019 -3.532 1.00 78.50 223 SER A N 1
ATOM 1679 C CA . SER A 1 223 ? 2.178 19.085 -2.677 1.00 78.50 223 SER A CA 1
ATOM 1680 C C . SER A 1 223 ? 1.823 17.705 -2.095 1.00 78.50 223 SER A C 1
ATOM 1682 O O . SER A 1 223 ? 2.010 16.688 -2.779 1.00 78.50 223 SER A O 1
ATOM 1684 N N . PRO A 1 224 ? 1.283 17.632 -0.863 1.00 77.88 224 PRO A N 1
ATOM 1685 C CA . PRO A 1 224 ? 0.888 16.361 -0.260 1.00 77.88 224 PRO A CA 1
ATOM 1686 C C . PRO A 1 224 ? -0.134 15.581 -1.094 1.00 77.88 224 PRO A C 1
ATOM 1688 O O . PRO A 1 224 ? -0.004 14.373 -1.269 1.00 77.88 224 PRO A O 1
ATOM 1691 N N . GLU A 1 225 ? -1.121 16.258 -1.683 1.00 78.94 225 GLU A N 1
ATOM 1692 C CA . GLU A 1 225 ? -2.154 15.618 -2.505 1.00 78.94 225 GLU A CA 1
ATOM 1693 C C . GLU A 1 225 ? -1.557 14.977 -3.759 1.00 78.94 225 GLU A C 1
ATOM 1695 O O . GLU A 1 225 ? -1.968 13.889 -4.168 1.00 78.94 225 GLU A O 1
ATOM 1700 N N . ARG A 1 226 ? -0.571 15.642 -4.377 1.00 87.00 226 ARG A N 1
ATOM 1701 C CA . ARG A 1 226 ? 0.146 15.092 -5.527 1.00 87.00 226 ARG A CA 1
ATOM 1702 C C . ARG A 1 226 ? 0.969 13.878 -5.111 1.00 87.00 226 ARG A C 1
ATOM 1704 O O . ARG A 1 226 ? 0.917 12.861 -5.800 1.00 87.00 226 ARG A O 1
ATOM 1711 N N . TYR A 1 227 ? 1.698 13.982 -3.999 1.00 86.44 227 TYR A N 1
ATOM 1712 C CA . TYR A 1 227 ? 2.488 12.877 -3.462 1.00 86.44 227 TYR A CA 1
ATOM 1713 C C . TYR A 1 227 ? 1.625 11.631 -3.245 1.00 86.44 227 TYR A C 1
ATOM 1715 O O . TYR A 1 227 ? 1.992 10.563 -3.722 1.00 86.44 227 TYR A O 1
ATOM 1723 N N . HIS A 1 228 ? 0.442 11.769 -2.640 1.00 81.75 228 HIS A N 1
ATOM 1724 C CA . HIS A 1 228 ? -0.442 10.628 -2.393 1.00 81.75 228 HIS A CA 1
ATOM 1725 C C . HIS A 1 228 ? -0.963 9.959 -3.667 1.00 81.75 228 HIS A C 1
ATOM 1727 O O . HIS A 1 228 ? -1.035 8.738 -3.726 1.00 81.75 228 HIS A O 1
ATOM 1733 N N . LYS A 1 229 ? -1.248 10.717 -4.734 1.00 87.62 229 LYS A N 1
ATOM 1734 C CA . LYS A 1 229 ? -1.615 10.111 -6.031 1.00 87.62 229 LYS A CA 1
ATOM 1735 C C . LYS A 1 229 ? -0.480 9.270 -6.622 1.00 87.62 229 LYS A C 1
ATOM 1737 O O . LYS A 1 229 ? -0.719 8.240 -7.257 1.00 87.62 229 LYS A O 1
ATOM 1742 N N . VAL A 1 230 ? 0.758 9.723 -6.439 1.00 92.75 230 VAL A N 1
ATOM 1743 C CA . VAL A 1 230 ? 1.950 8.990 -6.875 1.00 92.75 230 VAL A CA 1
ATOM 1744 C C . VAL A 1 230 ? 2.204 7.776 -5.981 1.00 92.75 230 VAL A C 1
ATOM 1746 O O . VAL A 1 230 ? 2.498 6.699 -6.494 1.00 92.75 230 VAL A O 1
ATOM 1749 N N . GLU A 1 231 ? 2.036 7.927 -4.669 1.00 88.94 231 GLU A N 1
ATOM 1750 C CA . GLU A 1 231 ? 2.121 6.848 -3.683 1.00 88.94 231 GLU A CA 1
ATOM 1751 C C . GLU A 1 231 ? 1.121 5.729 -3.984 1.00 88.94 231 GLU A C 1
ATOM 1753 O O . GLU A 1 231 ? 1.529 4.572 -4.059 1.00 88.94 231 GLU A O 1
ATOM 1758 N N . ASP A 1 232 ? -0.142 6.061 -4.265 1.00 87.25 232 ASP A N 1
ATOM 1759 C CA . ASP A 1 232 ? -1.165 5.093 -4.677 1.00 87.25 232 ASP A CA 1
ATOM 1760 C C . ASP A 1 232 ? -0.740 4.323 -5.937 1.00 87.25 232 ASP A C 1
ATOM 1762 O O . ASP A 1 232 ? -0.950 3.111 -6.042 1.00 87.25 232 ASP A O 1
ATOM 1766 N N . SER A 1 233 ? -0.122 5.018 -6.896 1.00 95.75 233 SER A N 1
ATOM 1767 C CA . SER A 1 233 ? 0.327 4.421 -8.156 1.00 95.75 233 SER A CA 1
ATOM 1768 C C . SER A 1 233 ? 1.486 3.452 -7.946 1.00 95.75 233 SER A C 1
ATOM 1770 O O . SER A 1 233 ? 1.402 2.280 -8.320 1.00 95.75 233 SER A O 1
ATOM 1772 N N . LEU A 1 234 ? 2.544 3.915 -7.276 1.00 96.56 234 LEU A N 1
ATOM 1773 C CA . LEU A 1 234 ? 3.705 3.095 -6.950 1.00 96.56 234 LEU A CA 1
ATOM 1774 C C . LEU A 1 234 ? 3.327 1.919 -6.046 1.00 96.56 234 LEU A C 1
ATOM 1776 O O . LEU A 1 234 ? 3.808 0.816 -6.279 1.00 96.56 234 LEU A O 1
ATOM 1780 N N . SER A 1 235 ? 2.431 2.107 -5.073 1.00 91.00 235 SER A N 1
ATOM 1781 C CA . SER A 1 235 ? 1.976 1.030 -4.189 1.00 91.00 235 SER A CA 1
ATOM 1782 C C . SER A 1 235 ? 1.348 -0.125 -4.977 1.00 91.00 235 SER A C 1
ATOM 1784 O O . SER A 1 235 ? 1.732 -1.280 -4.785 1.00 91.00 235 SER A O 1
ATOM 1786 N N . LYS A 1 236 ? 0.455 0.162 -5.938 1.00 91.69 236 LYS A N 1
ATOM 1787 C CA . LYS A 1 236 ? -0.136 -0.894 -6.782 1.00 91.69 236 LYS A CA 1
ATOM 1788 C C . LYS A 1 236 ? 0.891 -1.547 -7.708 1.00 91.69 236 LYS A C 1
ATOM 1790 O O . LYS A 1 236 ? 0.854 -2.763 -7.871 1.00 91.69 236 LYS A O 1
ATOM 1795 N N . ILE A 1 237 ? 1.829 -0.777 -8.267 1.00 97.88 237 ILE A N 1
ATOM 1796 C CA . ILE A 1 237 ? 2.924 -1.325 -9.088 1.00 97.88 237 ILE A CA 1
ATOM 1797 C C . ILE A 1 237 ? 3.803 -2.274 -8.260 1.00 97.88 237 ILE A C 1
ATOM 1799 O O . ILE A 1 237 ? 4.127 -3.369 -8.716 1.00 97.88 237 ILE A O 1
ATOM 1803 N N . MET A 1 238 ? 4.159 -1.891 -7.032 1.00 96.81 238 MET A N 1
ATOM 1804 C CA . MET A 1 238 ? 4.960 -2.725 -6.133 1.00 96.81 238 MET A CA 1
ATOM 1805 C C . MET A 1 238 ? 4.224 -4.008 -5.732 1.00 96.81 238 MET A C 1
ATOM 1807 O O . MET A 1 238 ? 4.826 -5.082 -5.750 1.00 96.81 238 MET A O 1
ATOM 1811 N N . ASN A 1 239 ? 2.917 -3.932 -5.463 1.00 90.25 239 ASN A N 1
ATOM 1812 C CA . ASN A 1 239 ? 2.096 -5.118 -5.204 1.00 90.25 239 ASN A CA 1
ATOM 1813 C C . ASN A 1 239 ? 2.067 -6.064 -6.417 1.00 90.25 239 ASN A C 1
ATOM 1815 O O . ASN A 1 239 ? 2.207 -7.277 -6.255 1.00 90.25 239 ASN A O 1
ATOM 1819 N N . ALA A 1 240 ? 1.955 -5.527 -7.637 1.00 95.00 240 ALA A N 1
ATOM 1820 C CA . ALA A 1 240 ? 2.029 -6.331 -8.856 1.00 95.00 240 ALA A CA 1
ATOM 1821 C C . ALA A 1 240 ? 3.392 -7.026 -9.000 1.00 95.00 240 ALA A C 1
ATOM 1823 O O . ALA A 1 240 ? 3.437 -8.213 -9.317 1.00 95.00 240 ALA A O 1
ATOM 1824 N N . PHE A 1 241 ? 4.500 -6.344 -8.688 1.00 96.88 241 PHE A N 1
ATOM 1825 C CA . PHE A 1 241 ? 5.826 -6.970 -8.641 1.00 96.88 241 PHE A CA 1
ATOM 1826 C C . PHE A 1 241 ? 5.925 -8.095 -7.606 1.00 96.88 241 PHE A C 1
ATOM 1828 O O . PHE A 1 241 ? 6.524 -9.133 -7.891 1.00 96.88 241 PHE A O 1
ATOM 1835 N N . HIS A 1 242 ? 5.352 -7.922 -6.411 1.00 92.38 242 HIS A N 1
ATOM 1836 C CA . HIS A 1 242 ? 5.342 -8.965 -5.380 1.00 92.38 242 HIS A CA 1
ATOM 1837 C C . HIS A 1 242 ? 4.542 -10.192 -5.825 1.00 92.38 242 HIS A C 1
ATOM 1839 O O . HIS A 1 242 ? 5.066 -11.306 -5.752 1.00 92.38 242 HIS A O 1
ATOM 1845 N N . ASN A 1 243 ? 3.342 -9.996 -6.375 1.00 87.62 243 ASN A N 1
ATOM 1846 C CA . ASN A 1 243 ? 2.507 -11.081 -6.902 1.00 87.62 243 ASN A CA 1
ATOM 1847 C C . ASN A 1 243 ? 3.180 -11.796 -8.086 1.00 87.62 243 ASN A C 1
ATOM 1849 O O . ASN A 1 243 ? 3.214 -13.032 -8.157 1.00 87.62 243 ASN A O 1
ATOM 1853 N N . TYR A 1 244 ? 3.788 -11.021 -8.990 1.00 93.75 244 TYR A N 1
ATOM 1854 C CA . TYR A 1 244 ? 4.576 -11.549 -10.097 1.00 93.75 244 TYR A CA 1
ATOM 1855 C C . TYR A 1 244 ? 5.738 -12.404 -9.576 1.00 93.75 244 TYR A C 1
ATOM 1857 O O . TYR A 1 244 ? 5.924 -13.534 -10.028 1.00 93.75 244 TYR A O 1
ATOM 1865 N N . SER A 1 245 ? 6.481 -11.907 -8.583 1.00 91.50 245 SER A N 1
ATOM 1866 C CA . SER A 1 245 ? 7.619 -12.596 -7.964 1.00 91.50 245 SER A CA 1
ATOM 1867 C C . SER A 1 245 ? 7.226 -13.887 -7.257 1.00 91.50 245 SER A C 1
ATOM 1869 O O . SER A 1 245 ? 7.927 -14.894 -7.390 1.00 91.50 245 SER A O 1
ATOM 1871 N N . GLN A 1 246 ? 6.087 -13.902 -6.566 1.00 87.44 246 GLN A N 1
ATOM 1872 C CA . GLN A 1 246 ? 5.550 -15.106 -5.935 1.00 87.44 246 GLN A CA 1
ATOM 1873 C C . GLN A 1 246 ? 5.258 -16.201 -6.970 1.00 87.44 246 GLN A C 1
ATOM 1875 O O . GLN A 1 246 ? 5.579 -17.369 -6.746 1.00 87.44 246 GLN A O 1
ATOM 1880 N N . THR A 1 247 ? 4.724 -15.812 -8.128 1.00 86.81 247 THR A N 1
ATOM 1881 C CA . THR A 1 247 ? 4.352 -16.735 -9.209 1.00 86.81 247 THR A CA 1
ATOM 1882 C C . THR A 1 247 ? 5.569 -17.196 -10.022 1.00 86.81 247 THR A C 1
ATOM 1884 O O . THR A 1 247 ? 5.722 -18.381 -10.319 1.00 86.81 247 THR A O 1
ATOM 1887 N N . HIS A 1 248 ? 6.485 -16.280 -10.347 1.00 88.56 248 HIS A N 1
ATOM 1888 C CA . HIS A 1 248 ? 7.558 -16.499 -11.328 1.00 88.56 248 HIS A CA 1
ATOM 1889 C C . HIS A 1 248 ? 8.960 -16.646 -10.717 1.00 88.56 248 HIS A C 1
ATOM 1891 O O . HIS A 1 248 ? 9.933 -16.920 -11.428 1.00 88.56 248 HIS A O 1
ATOM 1897 N N . LYS A 1 249 ? 9.087 -16.497 -9.391 1.00 89.25 249 LYS A N 1
ATOM 1898 C CA . LYS A 1 249 ? 10.354 -16.570 -8.640 1.00 89.25 249 LYS A CA 1
ATOM 1899 C C . LYS A 1 249 ? 11.418 -15.595 -9.168 1.00 89.25 249 LYS A C 1
ATOM 1901 O O . LYS A 1 249 ? 12.615 -15.918 -9.167 1.00 89.25 249 LYS A O 1
ATOM 1906 N N . GLY A 1 250 ? 10.974 -14.429 -9.628 1.00 90.50 250 GLY A N 1
ATOM 1907 C CA . GLY A 1 250 ? 11.782 -13.315 -10.117 1.00 90.50 250 GLY A CA 1
ATOM 1908 C C . GLY A 1 250 ? 10.916 -12.105 -10.462 1.00 90.50 250 GLY A C 1
ATOM 1909 O O . GLY A 1 250 ? 9.698 -12.211 -10.431 1.00 90.50 250 GLY A O 1
ATOM 1910 N N . LEU A 1 251 ? 11.523 -10.961 -10.763 1.00 92.44 251 LEU A N 1
ATOM 1911 C CA . LEU A 1 251 ? 10.804 -9.705 -11.035 1.00 92.44 251 LEU A CA 1
ATOM 1912 C C . LEU A 1 251 ? 10.408 -9.518 -12.501 1.00 92.44 251 LEU A C 1
ATOM 1914 O O . LEU A 1 251 ? 9.560 -8.688 -12.810 1.00 92.44 251 LEU A O 1
ATOM 1918 N N . VAL A 1 252 ? 11.027 -10.284 -13.394 1.00 93.81 252 VAL A N 1
ATOM 1919 C CA . VAL A 1 252 ? 10.715 -10.344 -14.827 1.00 93.81 252 VAL A CA 1
ATOM 1920 C C . VAL A 1 252 ? 10.714 -11.811 -15.287 1.00 93.81 252 VAL A C 1
ATOM 1922 O O . VAL A 1 252 ? 11.033 -12.695 -14.478 1.00 93.81 252 VAL A O 1
ATOM 1925 N N . PRO A 1 253 ? 10.303 -12.134 -16.531 1.00 94.88 253 PRO A N 1
ATOM 1926 C CA . PRO A 1 253 ? 10.324 -13.511 -17.026 1.00 94.88 253 PRO A CA 1
ATOM 1927 C C . PRO A 1 253 ? 11.694 -14.176 -16.848 1.00 94.88 253 PRO A C 1
ATOM 1929 O O . PRO A 1 253 ? 12.723 -13.515 -16.794 1.00 94.88 253 PRO A O 1
ATOM 1932 N N . ASP A 1 254 ? 11.746 -15.500 -16.700 1.00 91.81 254 ASP A N 1
ATOM 1933 C CA . ASP A 1 254 ? 13.044 -16.177 -16.641 1.00 91.81 254 ASP A CA 1
ATOM 1934 C C . ASP A 1 254 ? 13.657 -16.227 -18.054 1.00 91.81 254 ASP A C 1
ATOM 1936 O O . ASP A 1 254 ? 13.086 -16.908 -18.912 1.00 91.81 254 ASP A O 1
ATOM 1940 N N . PRO A 1 255 ? 14.816 -15.588 -18.314 1.00 89.31 255 PRO A N 1
ATOM 1941 C CA . PRO A 1 255 ? 15.442 -15.589 -19.638 1.00 89.31 255 PRO A CA 1
ATOM 1942 C C . PRO A 1 255 ? 15.847 -16.989 -20.113 1.00 89.31 255 PRO A C 1
ATOM 1944 O O . PRO A 1 255 ? 16.032 -17.208 -21.307 1.00 89.31 255 PRO A O 1
ATOM 1947 N N . LYS A 1 256 ? 15.955 -17.979 -19.214 1.00 88.81 256 LYS A N 1
ATOM 1948 C CA . LYS A 1 256 ? 16.207 -19.377 -19.594 1.00 88.81 256 LYS A CA 1
ATOM 1949 C C . LYS A 1 256 ? 14.966 -20.069 -20.150 1.00 88.81 256 LYS A C 1
ATOM 1951 O O . LYS A 1 256 ? 15.112 -20.945 -21.000 1.00 88.81 256 LYS A O 1
ATOM 1956 N N . ILE A 1 257 ? 13.785 -19.696 -19.657 1.00 92.00 257 ILE A N 1
ATOM 1957 C CA . ILE A 1 257 ? 12.494 -20.289 -20.031 1.00 92.00 257 ILE A CA 1
ATOM 1958 C C . ILE A 1 257 ? 11.901 -19.523 -21.218 1.00 92.00 257 ILE A C 1
ATOM 1960 O O . ILE A 1 257 ? 11.545 -20.119 -22.230 1.00 92.00 257 ILE A O 1
ATOM 1964 N N . TYR A 1 258 ? 11.867 -18.195 -21.130 1.00 93.75 258 TYR A N 1
ATOM 1965 C CA . TYR A 1 258 ? 11.195 -17.310 -22.080 1.00 93.75 258 TYR A CA 1
ATOM 1966 C C . TYR A 1 258 ? 12.181 -16.583 -22.996 1.00 93.75 258 TYR A C 1
ATOM 1968 O O . TYR A 1 258 ? 12.108 -15.372 -23.163 1.00 93.75 258 TYR A O 1
ATOM 1976 N N . LYS A 1 259 ? 13.115 -17.318 -23.609 1.00 93.06 259 LYS A N 1
ATOM 1977 C CA . LYS A 1 259 ? 14.182 -16.743 -24.454 1.00 93.06 259 LYS A CA 1
ATOM 1978 C C . LYS A 1 259 ? 13.669 -15.796 -25.545 1.00 93.06 259 LYS A C 1
ATOM 1980 O O . LYS A 1 259 ? 14.313 -14.802 -25.838 1.00 93.06 259 LYS A O 1
ATOM 1985 N N . HIS A 1 260 ? 12.509 -16.095 -26.127 1.00 95.00 260 HIS A N 1
ATOM 1986 C CA . HIS A 1 260 ? 11.915 -15.315 -27.215 1.00 95.00 260 HIS A CA 1
ATOM 1987 C C . HIS A 1 260 ? 11.445 -13.916 -26.786 1.00 95.00 260 HIS A C 1
ATOM 1989 O O . HIS A 1 260 ? 11.337 -13.048 -27.652 1.00 95.00 260 HIS A O 1
ATOM 1995 N N . TYR A 1 261 ? 11.236 -13.675 -25.484 1.00 96.00 261 TYR A N 1
ATOM 1996 C CA . TYR A 1 261 ? 10.922 -12.346 -24.938 1.00 96.00 261 TYR A CA 1
ATOM 1997 C C . TYR A 1 261 ? 12.133 -11.418 -24.870 1.00 96.00 261 TYR A C 1
ATOM 1999 O O . TYR A 1 261 ? 11.976 -10.235 -24.579 1.00 96.00 261 TYR A O 1
ATOM 2007 N N . TYR A 1 262 ? 13.333 -11.941 -25.116 1.00 94.31 262 TYR A N 1
ATOM 2008 C CA . TYR A 1 262 ? 14.578 -11.198 -25.021 1.00 94.31 262 TYR A CA 1
ATOM 2009 C C . TYR A 1 262 ? 15.188 -10.972 -26.402 1.00 94.31 262 TYR A C 1
ATOM 2011 O O . TYR A 1 262 ? 15.012 -11.782 -27.315 1.00 94.31 262 TYR A O 1
ATOM 2019 N N . ASP A 1 263 ? 15.880 -9.849 -26.559 1.00 91.81 263 ASP A N 1
ATOM 2020 C CA . ASP A 1 263 ? 16.738 -9.579 -27.707 1.00 91.81 263 ASP A CA 1
ATOM 2021 C C . ASP A 1 263 ? 18.104 -10.275 -27.566 1.00 91.81 263 ASP A C 1
ATOM 2023 O O . ASP A 1 263 ? 18.416 -10.908 -26.551 1.00 91.81 263 ASP A O 1
ATOM 2027 N N . ASP A 1 264 ? 18.946 -10.137 -28.589 1.00 87.44 264 ASP A N 1
ATOM 2028 C CA . ASP A 1 264 ? 20.285 -10.739 -28.615 1.00 87.44 264 ASP A CA 1
ATOM 2029 C C . ASP A 1 264 ? 21.227 -10.170 -27.536 1.00 87.44 264 ASP A C 1
ATOM 2031 O O . ASP A 1 264 ? 22.267 -10.759 -27.242 1.00 87.44 264 ASP A O 1
ATOM 2035 N N . GLN A 1 265 ? 20.867 -9.035 -26.928 1.00 83.56 265 GLN A N 1
ATOM 2036 C CA . GLN A 1 265 ? 21.592 -8.399 -25.829 1.00 83.56 265 GLN A CA 1
ATOM 2037 C C . GLN A 1 265 ? 21.027 -8.794 -24.457 1.00 83.56 265 GLN A C 1
ATOM 2039 O O . GLN A 1 265 ? 21.488 -8.286 -23.439 1.00 83.56 265 GLN A O 1
ATOM 2044 N N . GLY A 1 266 ? 20.040 -9.694 -24.397 1.00 85.19 266 GLY A N 1
ATOM 2045 C CA . GLY A 1 266 ? 19.425 -10.136 -23.150 1.00 85.19 266 GLY A CA 1
ATOM 2046 C C . GLY A 1 266 ? 18.520 -9.090 -22.496 1.00 85.19 266 GLY A C 1
ATOM 2047 O O . GLY A 1 266 ? 18.184 -9.243 -21.317 1.00 85.19 266 GLY A O 1
ATOM 2048 N N . ARG A 1 267 ? 18.104 -8.041 -23.218 1.00 89.94 267 ARG A N 1
ATOM 2049 C CA . ARG A 1 267 ? 17.053 -7.120 -22.763 1.00 89.94 267 ARG A CA 1
ATOM 2050 C C . ARG A 1 267 ? 15.699 -7.662 -23.167 1.00 89.94 267 ARG A C 1
ATOM 2052 O O . ARG A 1 267 ? 15.566 -8.307 -24.201 1.00 89.94 267 ARG A O 1
ATOM 2059 N N . LEU A 1 268 ? 14.683 -7.386 -22.358 1.00 94.12 268 LEU A N 1
ATOM 2060 C CA . LEU A 1 268 ? 13.316 -7.672 -22.770 1.00 94.12 268 LEU A CA 1
ATOM 2061 C C . LEU A 1 268 ? 12.976 -6.857 -24.018 1.00 94.12 268 LEU A C 1
ATOM 2063 O O . LEU A 1 268 ? 13.337 -5.688 -24.105 1.00 94.12 268 LEU A O 1
ATOM 2067 N N . LYS A 1 269 ? 12.237 -7.453 -24.948 1.00 97.00 269 LYS A N 1
ATOM 2068 C CA . LYS A 1 269 ? 11.723 -6.770 -26.139 1.00 97.00 269 LYS A CA 1
ATOM 2069 C C . LYS A 1 269 ? 10.623 -5.763 -25.802 1.00 97.00 269 LYS A C 1
ATOM 2071 O O . LYS A 1 269 ? 10.508 -4.740 -26.475 1.00 97.00 269 LYS A O 1
ATOM 2076 N N . VAL A 1 270 ? 9.866 -6.031 -24.736 1.00 97.50 270 VAL A N 1
ATOM 2077 C CA . VAL A 1 270 ? 8.858 -5.144 -24.140 1.00 97.50 270 VAL A CA 1
ATOM 2078 C C . VAL A 1 270 ? 9.165 -4.897 -22.661 1.00 97.50 270 VAL A C 1
ATOM 2080 O O . VAL A 1 270 ? 9.708 -5.744 -21.963 1.00 97.50 270 VAL A O 1
ATOM 2083 N N . SER A 1 271 ? 8.825 -3.717 -22.160 1.00 97.31 271 SER A N 1
ATOM 2084 C CA . SER A 1 271 ? 9.020 -3.306 -20.766 1.00 97.31 271 SER A CA 1
ATOM 2085 C C . SER A 1 271 ? 8.411 -4.293 -19.761 1.00 97.31 271 SER A C 1
ATOM 2087 O O . SER A 1 271 ? 7.337 -4.851 -19.991 1.00 97.31 271 SER A O 1
ATOM 2089 N N . TRP A 1 272 ? 9.030 -4.435 -18.581 1.00 97.00 272 TRP A N 1
ATOM 2090 C CA . TRP A 1 272 ? 8.448 -5.180 -17.451 1.00 97.00 272 TRP A CA 1
ATOM 2091 C C . TRP A 1 272 ? 7.039 -4.689 -17.092 1.00 97.00 272 TRP A C 1
ATOM 2093 O O . TRP A 1 272 ? 6.228 -5.469 -16.604 1.00 97.00 272 TRP A O 1
ATOM 2103 N N . ARG A 1 273 ? 6.719 -3.423 -17.395 1.00 98.12 273 ARG A N 1
ATOM 2104 C CA . ARG A 1 273 ? 5.387 -2.828 -17.204 1.00 98.12 273 ARG A CA 1
ATOM 2105 C C . ARG A 1 273 ? 4.310 -3.596 -17.980 1.00 98.12 273 ARG A C 1
ATOM 2107 O O . ARG A 1 273 ? 3.209 -3.772 -17.480 1.00 98.12 273 ARG A O 1
ATOM 2114 N N . VAL A 1 274 ? 4.642 -4.129 -19.160 1.00 98.38 274 VAL A N 1
ATOM 2115 C CA . VAL A 1 274 ? 3.741 -4.992 -19.943 1.00 98.38 274 VAL A CA 1
ATOM 2116 C C . VAL A 1 274 ? 3.563 -6.351 -19.259 1.00 98.38 274 VAL A C 1
ATOM 2118 O O . VAL A 1 274 ? 2.451 -6.851 -19.156 1.00 98.38 274 VAL A O 1
ATOM 2121 N N . HIS A 1 275 ? 4.634 -6.931 -18.713 1.00 97.75 275 HIS A N 1
ATOM 2122 C CA . HIS A 1 275 ? 4.576 -8.224 -18.016 1.00 97.75 275 HIS A CA 1
ATOM 2123 C C . HIS A 1 275 ? 3.810 -8.191 -16.683 1.00 97.75 275 HIS A C 1
ATOM 2125 O O . HIS A 1 275 ? 3.395 -9.243 -16.199 1.00 97.75 275 HIS A O 1
ATOM 2131 N N . LEU A 1 276 ? 3.604 -7.010 -16.094 1.00 98.06 276 LEU A N 1
ATOM 2132 C CA . LEU A 1 276 ? 2.806 -6.844 -14.878 1.00 98.06 276 LEU A CA 1
ATOM 2133 C C . LEU A 1 276 ? 1.304 -6.680 -15.136 1.00 98.06 276 LEU A C 1
ATOM 2135 O O . LEU A 1 276 ? 0.539 -6.763 -14.180 1.00 98.06 276 LEU A O 1
ATOM 2139 N N . LEU A 1 277 ? 0.865 -6.475 -16.382 1.00 98.25 277 LEU A N 1
ATOM 2140 C CA . LEU A 1 277 ? -0.544 -6.221 -16.708 1.00 98.25 277 LEU A CA 1
ATOM 2141 C C . LEU A 1 277 ? -1.521 -7.278 -16.149 1.00 98.25 277 LEU A C 1
ATOM 2143 O O . LEU A 1 277 ? -2.516 -6.868 -15.550 1.00 98.25 277 LEU A O 1
ATOM 2147 N N . PRO A 1 278 ? -1.245 -8.599 -16.209 1.00 96.81 278 PRO A N 1
ATOM 2148 C CA . PRO A 1 278 ? -2.124 -9.605 -15.596 1.00 96.81 278 PRO A CA 1
ATOM 2149 C C . PRO A 1 278 ? -2.311 -9.426 -14.080 1.00 96.81 278 PRO A C 1
ATOM 2151 O O . PRO A 1 278 ? -3.358 -9.742 -13.527 1.00 96.81 278 PRO A O 1
ATOM 2154 N N . PHE A 1 279 ? -1.304 -8.874 -13.397 1.00 93.88 279 PHE A N 1
ATOM 2155 C CA . PHE A 1 279 ? -1.315 -8.604 -11.953 1.00 93.88 279 PHE A CA 1
ATOM 2156 C C . PHE A 1 279 ? -1.895 -7.227 -11.603 1.00 93.88 279 PHE A C 1
ATOM 2158 O O . PHE A 1 279 ? -1.977 -6.871 -10.428 1.00 93.88 279 PHE A O 1
ATOM 2165 N N . LEU A 1 280 ? -2.274 -6.459 -12.624 1.00 92.75 280 LEU A N 1
ATOM 2166 C CA . LEU A 1 280 ? -2.917 -5.152 -12.537 1.00 92.75 280 LEU A CA 1
ATOM 2167 C C . LEU A 1 280 ? -4.349 -5.186 -13.089 1.00 92.75 280 LEU A C 1
ATOM 2169 O O . LEU A 1 280 ? -4.917 -4.125 -13.321 1.00 92.75 280 LEU A O 1
ATOM 2173 N N . GLU A 1 281 ? -4.917 -6.383 -13.283 1.00 92.75 281 GLU A N 1
ATOM 2174 C CA . GLU A 1 281 ? -6.262 -6.602 -13.843 1.00 92.75 281 GLU A CA 1
ATOM 2175 C C . GLU A 1 281 ? -6.402 -6.143 -15.313 1.00 92.75 281 GLU A C 1
ATOM 2177 O O . GLU A 1 281 ? -7.500 -5.903 -15.804 1.00 92.75 281 GLU A O 1
ATOM 2182 N N . GLU A 1 282 ? -5.290 -6.080 -16.053 1.00 96.44 282 GLU A N 1
ATOM 2183 C CA . GLU A 1 282 ? -5.212 -5.611 -17.447 1.00 96.44 282 GLU A CA 1
ATOM 2184 C C . GLU A 1 282 ? -4.929 -6.769 -18.434 1.00 96.44 282 GLU A C 1
ATOM 2186 O O . GLU A 1 282 ? -4.178 -6.630 -19.403 1.00 96.44 282 GLU A O 1
ATOM 2191 N N . GLU A 1 283 ? -5.522 -7.944 -18.195 1.00 95.06 283 GLU A N 1
ATOM 2192 C CA . GLU A 1 283 ? -5.296 -9.173 -18.982 1.00 95.06 283 GLU A CA 1
ATOM 2193 C C . GLU A 1 283 ? -5.655 -8.999 -20.471 1.00 95.06 283 GLU A C 1
ATOM 2195 O O . GLU A 1 283 ? -4.908 -9.411 -21.359 1.00 95.06 283 GLU A O 1
ATOM 2200 N N . LEU A 1 284 ? -6.761 -8.312 -20.773 1.00 96.81 284 LEU A N 1
ATOM 2201 C CA . LEU A 1 284 ? -7.176 -8.057 -22.159 1.00 96.81 284 LEU A CA 1
ATOM 2202 C C . LEU A 1 284 ? -6.195 -7.151 -22.908 1.00 96.81 284 LEU A C 1
ATOM 2204 O O . LEU A 1 284 ? -6.029 -7.285 -24.120 1.00 96.81 284 LEU A O 1
ATOM 2208 N N . LEU A 1 285 ? -5.553 -6.216 -22.206 1.00 97.50 285 LEU A N 1
ATOM 2209 C CA . LEU A 1 285 ? -4.510 -5.383 -22.790 1.00 97.50 285 LEU A CA 1
ATOM 2210 C C . LEU A 1 285 ? -3.224 -6.190 -22.985 1.00 97.50 285 LEU A C 1
ATOM 2212 O O . LEU A 1 285 ? -2.591 -6.065 -24.030 1.00 97.50 285 LEU A O 1
ATOM 2216 N N . TYR A 1 286 ? -2.869 -7.045 -22.023 1.00 98.12 286 TYR A N 1
ATOM 2217 C CA . TYR A 1 286 ? -1.707 -7.930 -22.108 1.00 98.12 286 TYR A CA 1
ATOM 2218 C C . TYR A 1 286 ? -1.739 -8.809 -23.364 1.00 98.12 286 TYR A C 1
ATOM 2220 O O . TYR A 1 286 ? -0.757 -8.862 -24.102 1.00 98.12 286 TYR A O 1
ATOM 2228 N N . GLN A 1 287 ? -2.892 -9.406 -23.673 1.00 97.69 287 GLN A N 1
ATOM 2229 C CA . GLN A 1 287 ? -3.082 -10.271 -24.844 1.00 97.69 287 GLN A CA 1
ATOM 2230 C C . GLN A 1 287 ? -2.918 -9.555 -26.194 1.00 97.69 287 GLN A C 1
ATOM 2232 O O . GLN A 1 287 ? -2.724 -10.207 -27.219 1.00 97.69 287 GLN A O 1
ATOM 2237 N N . ARG A 1 288 ? -2.971 -8.216 -26.222 1.00 97.81 288 ARG A N 1
ATOM 2238 C CA . ARG A 1 288 ? -2.730 -7.429 -27.444 1.00 97.81 288 ARG A CA 1
ATOM 2239 C C . ARG A 1 288 ? -1.248 -7.291 -27.778 1.00 97.81 288 ARG A C 1
ATOM 2241 O O . ARG A 1 288 ? -0.927 -6.912 -28.903 1.00 97.81 288 ARG A O 1
ATOM 2248 N N . PHE A 1 289 ? -0.358 -7.555 -26.824 1.00 98.19 289 PHE A N 1
ATOM 2249 C CA . PHE A 1 289 ? 1.078 -7.465 -27.040 1.00 98.19 289 PHE A CA 1
ATOM 2250 C C . PHE A 1 289 ? 1.634 -8.754 -27.634 1.00 98.19 289 PHE A C 1
ATOM 2252 O O . PHE A 1 289 ? 1.386 -9.856 -27.147 1.00 98.19 289 PHE A O 1
ATOM 2259 N N . LYS A 1 290 ? 2.485 -8.596 -28.645 1.00 97.75 290 LYS A N 1
ATOM 2260 C CA . LYS A 1 290 ? 3.377 -9.650 -29.113 1.00 97.75 290 LYS A CA 1
ATOM 2261 C C . LYS A 1 290 ? 4.699 -9.554 -28.375 1.00 97.75 290 LYS A C 1
ATOM 2263 O O . LYS A 1 290 ? 5.539 -8.706 -28.671 1.00 97.75 290 LYS A O 1
ATOM 2268 N N . LEU A 1 291 ? 4.860 -10.417 -27.380 1.00 97.44 291 LEU A N 1
ATOM 2269 C CA . LEU A 1 291 ? 5.998 -10.399 -26.459 1.00 97.44 291 LEU A CA 1
ATOM 2270 C C . LEU A 1 291 ? 7.311 -10.865 -27.109 1.00 97.44 291 LEU A C 1
ATOM 2272 O O . LEU A 1 291 ? 8.387 -10.629 -26.567 1.00 97.44 291 LEU A O 1
ATOM 2276 N N . ASP A 1 292 ? 7.233 -11.536 -28.258 1.00 96.56 292 ASP A N 1
ATOM 2277 C CA . ASP A 1 292 ? 8.365 -11.939 -29.091 1.00 96.56 292 ASP A CA 1
ATOM 2278 C C . ASP A 1 292 ? 8.775 -10.882 -30.131 1.00 96.56 292 ASP A C 1
ATOM 2280 O O . ASP A 1 292 ? 9.804 -11.044 -30.794 1.00 96.56 292 ASP A O 1
ATOM 2284 N N . GLU A 1 293 ? 8.036 -9.777 -30.233 1.00 97.38 293 GLU A N 1
ATOM 2285 C CA . GLU A 1 293 ? 8.355 -8.616 -31.062 1.00 97.38 293 GLU A CA 1
ATOM 2286 C C . GLU A 1 293 ? 8.794 -7.428 -30.189 1.00 97.38 293 GLU A C 1
ATOM 2288 O O . GLU A 1 293 ? 8.419 -7.308 -29.021 1.00 97.38 293 GLU A O 1
ATOM 2293 N N . ALA A 1 294 ? 9.607 -6.530 -30.750 1.00 97.56 294 ALA A N 1
ATOM 2294 C CA . ALA A 1 294 ? 10.046 -5.324 -30.051 1.00 97.56 294 ALA A CA 1
ATOM 2295 C C . ALA A 1 294 ? 8.860 -4.404 -29.705 1.00 97.56 294 ALA A C 1
ATOM 2297 O O . ALA A 1 294 ? 7.825 -4.400 -30.381 1.00 97.56 294 ALA A O 1
ATOM 2298 N N . TRP A 1 295 ? 9.004 -3.620 -28.637 1.00 97.56 295 TRP A N 1
ATOM 2299 C CA . TRP A 1 295 ? 8.013 -2.643 -28.166 1.00 97.56 295 TRP A CA 1
ATOM 2300 C C . TRP A 1 295 ? 7.571 -1.639 -29.242 1.00 97.56 295 TRP A C 1
ATOM 2302 O O . TRP A 1 295 ? 6.439 -1.162 -29.203 1.00 97.56 295 TRP A O 1
ATOM 2312 N N . ASP A 1 296 ? 8.440 -1.345 -30.208 1.00 96.44 296 ASP A N 1
ATOM 2313 C CA . ASP A 1 296 ? 8.218 -0.432 -31.328 1.00 96.44 296 ASP A CA 1
ATOM 2314 C C . ASP A 1 296 ? 7.728 -1.126 -32.612 1.00 96.44 296 ASP A C 1
ATOM 2316 O O . ASP A 1 296 ? 7.565 -0.474 -33.646 1.00 96.44 296 ASP A O 1
ATOM 2320 N N . SER A 1 297 ? 7.424 -2.428 -32.560 1.00 97.81 297 SER A N 1
ATOM 2321 C CA . SER A 1 297 ? 6.734 -3.115 -33.657 1.00 97.81 297 SER A CA 1
ATOM 2322 C C . SER A 1 297 ? 5.360 -2.481 -33.928 1.00 97.81 297 SER A C 1
ATOM 2324 O O . SER A 1 297 ? 4.715 -1.985 -32.998 1.00 97.81 297 SER A O 1
ATOM 2326 N N . PRO A 1 298 ? 4.839 -2.528 -35.172 1.00 97.94 298 PRO A N 1
ATOM 2327 C CA . PRO A 1 298 ? 3.532 -1.950 -35.494 1.00 97.94 298 PRO A CA 1
ATOM 2328 C C . PRO A 1 298 ? 2.385 -2.454 -34.601 1.00 97.94 298 PRO A C 1
ATOM 2330 O O . PRO A 1 298 ? 1.470 -1.693 -34.284 1.00 97.94 298 PRO A O 1
ATOM 2333 N N . ILE A 1 299 ? 2.445 -3.720 -34.171 1.00 96.69 299 ILE A N 1
ATOM 2334 C CA . ILE A 1 299 ? 1.438 -4.338 -33.299 1.00 96.69 299 ILE A CA 1
ATOM 2335 C C . ILE A 1 299 ? 1.560 -3.802 -31.869 1.00 96.69 299 ILE A C 1
ATOM 2337 O O . ILE A 1 299 ? 0.573 -3.323 -31.307 1.00 96.69 299 ILE A O 1
ATOM 2341 N N . ASN A 1 300 ? 2.768 -3.796 -31.300 1.00 97.69 300 ASN A N 1
ATOM 2342 C CA . ASN A 1 300 ? 2.979 -3.313 -29.935 1.00 97.69 300 ASN A CA 1
ATOM 2343 C C . ASN A 1 300 ? 2.769 -1.793 -29.821 1.00 97.69 300 ASN A C 1
ATOM 2345 O O . ASN A 1 300 ? 2.199 -1.339 -28.832 1.00 97.69 300 ASN A O 1
ATOM 2349 N N . GLN A 1 301 ? 3.098 -1.015 -30.856 1.00 96.19 301 GLN A N 1
ATOM 2350 C CA . GLN A 1 301 ? 2.788 0.420 -30.945 1.00 96.19 301 GLN A CA 1
ATOM 2351 C C . GLN A 1 301 ? 1.278 0.699 -30.957 1.00 96.19 301 GLN A C 1
ATOM 2353 O O . GLN A 1 301 ? 0.815 1.686 -30.378 1.00 96.19 301 GLN A O 1
ATOM 2358 N N . ALA A 1 302 ? 0.477 -0.169 -31.584 1.00 95.94 302 ALA A N 1
ATOM 2359 C CA . ALA A 1 302 ? -0.977 -0.045 -31.537 1.00 95.94 302 ALA A CA 1
ATOM 2360 C C . ALA A 1 302 ? -1.517 -0.278 -30.115 1.00 95.94 302 ALA A C 1
ATOM 2362 O O . ALA A 1 302 ? -2.380 0.477 -29.660 1.00 95.94 302 ALA A O 1
ATOM 2363 N N . ALA A 1 303 ? -0.976 -1.268 -29.396 1.00 95.94 303 ALA A N 1
ATOM 2364 C CA . ALA A 1 303 ? -1.327 -1.548 -28.003 1.00 95.94 303 ALA A CA 1
ATOM 2365 C C . ALA A 1 303 ? -0.808 -0.474 -27.024 1.00 95.94 303 ALA A C 1
ATOM 2367 O O . ALA A 1 303 ? -1.504 -0.121 -26.071 1.00 95.94 303 ALA A O 1
ATOM 2368 N N . ALA A 1 304 ? 0.361 0.123 -27.288 1.00 95.50 304 ALA A N 1
ATOM 2369 C CA . ALA A 1 304 ? 1.002 1.134 -26.440 1.00 95.50 304 ALA A CA 1
ATOM 2370 C C . ALA A 1 304 ? 0.146 2.393 -26.208 1.00 95.50 304 ALA A C 1
ATOM 2372 O O . ALA A 1 304 ? 0.324 3.085 -25.203 1.00 95.50 304 ALA A O 1
ATOM 2373 N N . LYS A 1 305 ? -0.818 2.675 -27.096 1.00 94.56 305 LYS A N 1
ATOM 2374 C CA . LYS A 1 305 ? -1.785 3.779 -26.955 1.00 94.56 305 LYS A CA 1
ATOM 2375 C C . LYS A 1 305 ? -2.694 3.632 -25.731 1.00 94.56 305 LYS A C 1
ATOM 2377 O O . LYS A 1 305 ? -3.219 4.629 -25.244 1.00 94.56 305 LYS A O 1
ATOM 2382 N N . TYR A 1 306 ? -2.868 2.414 -25.225 1.00 95.38 306 TYR A N 1
ATOM 2383 C CA . TYR A 1 306 ? -3.746 2.094 -24.101 1.00 95.38 306 TYR A CA 1
ATOM 2384 C C . TYR A 1 306 ? -2.965 1.995 -22.786 1.00 95.38 306 TYR A C 1
ATOM 2386 O O . TYR A 1 306 ? -3.100 1.023 -22.057 1.00 95.38 306 TYR A O 1
ATOM 2394 N N . MET A 1 307 ? -2.121 2.987 -22.480 1.00 97.06 307 MET A N 1
ATOM 2395 C CA . MET A 1 307 ? -1.353 2.998 -21.231 1.00 97.06 307 MET A CA 1
ATOM 2396 C C . MET A 1 307 ? -2.289 2.998 -20.004 1.00 97.06 307 MET A C 1
ATOM 2398 O O . MET A 1 307 ? -3.050 3.968 -19.835 1.00 97.06 307 MET A O 1
ATOM 2402 N N . PRO A 1 308 ? -2.195 1.987 -19.115 1.00 97.00 308 PRO A N 1
ATOM 2403 C CA . PRO A 1 308 ? -2.965 1.950 -17.878 1.00 97.00 308 PRO A CA 1
ATOM 2404 C C . PRO A 1 308 ? -2.756 3.205 -17.036 1.00 97.00 308 PRO A C 1
ATOM 2406 O O . PRO A 1 308 ? -1.646 3.737 -16.934 1.00 97.00 308 PRO A O 1
ATOM 2409 N N . ALA A 1 309 ? -3.821 3.668 -16.377 1.00 93.94 309 ALA A N 1
ATOM 2410 C CA . ALA A 1 309 ? -3.761 4.880 -15.560 1.00 93.94 309 ALA A CA 1
ATOM 2411 C C . ALA A 1 309 ? -2.744 4.791 -14.418 1.00 93.94 309 ALA A C 1
ATOM 2413 O O . ALA A 1 309 ? -2.192 5.814 -14.024 1.00 93.94 309 ALA A O 1
ATOM 2414 N N . ILE A 1 310 ? -2.442 3.579 -13.949 1.00 95.81 310 ILE A N 1
ATOM 2415 C CA . ILE A 1 310 ? -1.474 3.350 -12.878 1.00 95.81 310 ILE A CA 1
ATOM 2416 C C . ILE A 1 310 ? -0.032 3.700 -13.262 1.00 95.81 310 ILE A C 1
ATOM 2418 O O . ILE A 1 310 ? 0.776 3.996 -12.391 1.00 95.81 310 ILE A O 1
ATOM 2422 N N . TYR A 1 311 ? 0.294 3.720 -14.559 1.00 97.44 311 TYR A N 1
ATOM 2423 C CA . TYR A 1 311 ? 1.612 4.133 -15.044 1.00 97.44 311 TYR A CA 1
ATOM 2424 C C . TYR A 1 311 ? 1.705 5.635 -15.346 1.00 97.44 311 TYR A C 1
ATOM 2426 O O . TYR A 1 311 ? 2.757 6.108 -15.782 1.00 97.44 311 TYR A O 1
ATOM 2434 N N . ARG A 1 312 ? 0.631 6.401 -15.111 1.00 95.38 312 ARG A N 1
ATOM 2435 C CA . ARG A 1 312 ? 0.542 7.826 -15.439 1.00 95.38 312 ARG A CA 1
ATOM 2436 C C . ARG A 1 312 ? 0.788 8.694 -14.203 1.00 95.38 312 ARG A C 1
ATOM 2438 O O . ARG A 1 312 ? 0.013 8.660 -13.253 1.00 95.38 312 ARG A O 1
ATOM 2445 N N . SER A 1 313 ? 1.815 9.543 -14.248 1.00 94.00 313 SER A N 1
ATOM 2446 C CA . SER A 1 313 ? 1.991 10.593 -13.233 1.00 94.00 313 SER A CA 1
ATOM 2447 C C . SER A 1 313 ? 0.870 11.641 -13.308 1.00 94.00 313 SER A C 1
ATOM 2449 O O . SER A 1 313 ? 0.407 11.924 -14.415 1.00 94.00 313 SER A O 1
ATOM 2451 N N . PRO A 1 314 ? 0.476 12.289 -12.193 1.00 89.50 314 PRO A N 1
ATOM 2452 C CA . PRO A 1 314 ? -0.736 13.118 -12.125 1.00 89.50 314 PRO A CA 1
ATOM 2453 C C . PRO A 1 314 ? -0.846 14.259 -13.150 1.00 89.50 314 PRO A C 1
ATOM 2455 O O . PRO A 1 314 ? -1.950 14.577 -13.581 1.00 89.50 314 PRO A O 1
ATOM 2458 N N . GLU A 1 315 ? 0.270 14.868 -13.555 1.00 85.06 315 GLU A N 1
ATOM 2459 C CA . GLU A 1 315 ? 0.297 15.982 -14.523 1.00 85.06 315 GLU A CA 1
ATOM 2460 C C . GLU A 1 315 ? 0.387 15.510 -15.977 1.00 85.06 315 GLU A C 1
ATOM 2462 O O . GLU A 1 315 ? 0.328 16.312 -16.908 1.00 85.06 315 GLU A O 1
ATOM 2467 N N . THR A 1 316 ? 0.589 14.212 -16.189 1.00 88.00 316 THR A N 1
ATOM 2468 C CA . THR A 1 316 ? 0.787 13.664 -17.527 1.00 88.00 316 THR A CA 1
ATOM 2469 C C . THR A 1 316 ? -0.566 13.603 -18.241 1.00 88.00 316 THR A C 1
ATOM 2471 O O . THR A 1 316 ? -1.511 13.045 -17.679 1.00 88.00 316 THR A O 1
ATOM 2474 N N . PRO A 1 317 ? -0.696 14.132 -19.475 1.00 89.19 317 PRO A N 1
ATOM 2475 C CA . PRO A 1 317 ? -1.956 14.091 -20.211 1.00 89.19 317 PRO A CA 1
ATOM 2476 C C . PRO A 1 317 ? -2.509 12.668 -20.345 1.00 89.19 317 PRO A C 1
ATOM 2478 O O . PRO A 1 317 ? -1.753 11.720 -20.561 1.00 89.19 317 PRO A O 1
ATOM 2481 N N . ALA A 1 318 ? -3.835 12.512 -20.287 1.00 86.56 318 ALA A N 1
ATOM 2482 C CA . ALA A 1 318 ? -4.483 11.200 -20.392 1.00 86.56 318 ALA A CA 1
ATOM 2483 C C . ALA A 1 318 ? -4.124 10.457 -21.695 1.00 86.56 318 ALA A C 1
ATOM 2485 O O . ALA A 1 318 ? -3.920 9.248 -21.674 1.00 86.56 318 ALA A O 1
ATOM 2486 N N . ALA A 1 319 ? -3.975 11.195 -22.800 1.00 87.56 319 ALA A N 1
ATOM 2487 C CA . ALA A 1 319 ? -3.592 10.661 -24.109 1.00 87.56 319 ALA A CA 1
ATOM 2488 C C . ALA A 1 319 ? -2.092 10.327 -24.245 1.00 87.56 319 ALA A C 1
ATOM 2490 O O . ALA A 1 319 ? -1.677 9.790 -25.267 1.00 87.56 319 ALA A O 1
ATOM 2491 N N . SER A 1 320 ? -1.268 10.670 -23.251 1.00 92.19 320 SER A N 1
ATOM 2492 C CA . SER A 1 320 ? 0.154 10.337 -23.257 1.00 92.19 320 SER A CA 1
ATOM 2493 C C . SER A 1 320 ? 0.361 8.837 -23.058 1.00 92.19 320 SER A C 1
ATOM 2495 O O . SER A 1 320 ? -0.332 8.210 -22.255 1.00 92.19 320 SER A O 1
ATOM 2497 N N . ASN A 1 321 ? 1.374 8.296 -23.730 1.00 94.81 321 ASN A N 1
ATOM 2498 C CA . ASN A 1 321 ? 1.924 6.959 -23.509 1.00 94.81 321 ASN A CA 1
ATOM 2499 C C . ASN A 1 321 ? 3.254 7.000 -22.725 1.00 94.81 321 ASN A C 1
ATOM 2501 O O . ASN A 1 321 ? 3.984 6.012 -22.687 1.00 94.81 321 ASN A O 1
ATOM 2505 N N . GLN A 1 322 ? 3.599 8.148 -22.138 1.00 96.25 322 GLN A N 1
ATOM 2506 C CA . GLN A 1 322 ? 4.838 8.329 -21.388 1.00 96.25 322 GLN A CA 1
ATOM 2507 C C . GLN A 1 322 ? 4.616 8.082 -19.893 1.00 96.25 322 GLN A C 1
ATOM 2509 O O . GLN A 1 322 ? 3.682 8.621 -19.296 1.00 96.25 322 GLN A O 1
ATOM 2514 N N . THR A 1 323 ? 5.513 7.318 -19.277 1.00 97.50 323 THR A N 1
ATOM 2515 C CA . THR A 1 323 ? 5.566 7.069 -17.836 1.00 97.50 323 THR A CA 1
ATOM 2516 C C . THR A 1 323 ? 6.825 7.675 -17.224 1.00 97.50 323 THR A C 1
ATOM 2518 O O . THR A 1 323 ? 7.865 7.786 -17.874 1.00 97.50 323 THR A O 1
ATOM 2521 N N . ARG A 1 324 ? 6.728 8.048 -15.946 1.00 96.69 324 ARG A N 1
ATOM 2522 C CA . ARG A 1 324 ? 7.844 8.548 -15.128 1.00 96.69 324 ARG A CA 1
ATOM 2523 C C . ARG A 1 324 ? 8.271 7.552 -14.047 1.00 96.69 324 ARG A C 1
ATOM 2525 O O . ARG A 1 324 ? 9.214 7.824 -13.320 1.00 96.69 324 ARG A O 1
ATOM 2532 N N . PHE A 1 325 ? 7.597 6.408 -13.917 1.00 97.75 325 PHE A N 1
ATOM 2533 C CA . PHE A 1 325 ? 7.945 5.395 -12.919 1.00 97.75 325 PHE A CA 1
ATOM 2534 C C . PHE A 1 325 ? 9.024 4.482 -13.476 1.00 97.75 325 PHE A C 1
ATOM 2536 O O . PHE A 1 325 ? 8.732 3.671 -14.357 1.00 97.75 325 PHE A O 1
ATOM 2543 N N . ARG A 1 326 ? 10.264 4.622 -13.004 1.00 97.56 326 ARG A N 1
ATOM 2544 C CA . ARG A 1 326 ? 11.433 3.907 -13.537 1.00 97.56 326 ARG A CA 1
ATOM 2545 C C . ARG A 1 326 ? 12.283 3.313 -12.419 1.00 97.56 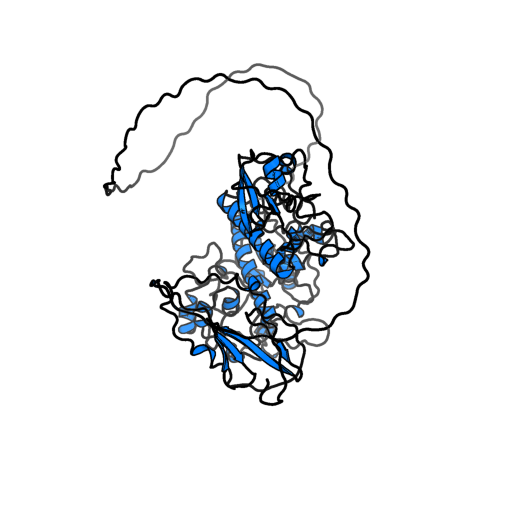326 ARG A C 1
ATOM 2547 O O . ARG A 1 326 ? 12.327 3.861 -11.323 1.00 97.56 326 ARG A O 1
ATOM 2554 N N . GLY A 1 327 ? 12.910 2.177 -12.695 1.00 95.94 327 GLY A N 1
ATOM 2555 C CA . GLY A 1 327 ? 13.955 1.595 -11.860 1.00 95.94 327 GLY A CA 1
ATOM 2556 C C . GLY A 1 327 ? 15.335 2.033 -12.333 1.00 95.94 327 GLY A C 1
ATOM 2557 O O . GLY A 1 327 ? 15.463 2.937 -13.157 1.00 95.94 327 GLY A O 1
ATOM 2558 N N . PHE A 1 328 ? 16.370 1.357 -11.849 1.00 94.56 328 PHE A N 1
ATOM 2559 C CA . PHE A 1 328 ? 17.761 1.612 -12.226 1.00 94.56 328 PHE A CA 1
ATOM 2560 C C . PHE A 1 328 ? 18.355 0.389 -12.907 1.00 94.56 328 PHE A C 1
ATOM 2562 O O . PHE A 1 328 ? 18.108 -0.728 -12.463 1.00 94.56 328 PHE A O 1
ATOM 2569 N N . GLU A 1 329 ? 19.120 0.574 -13.973 1.00 87.62 329 GLU A N 1
ATOM 2570 C CA . GLU A 1 329 ? 19.780 -0.517 -14.688 1.00 87.62 329 GLU A CA 1
ATOM 2571 C C . GLU A 1 329 ? 21.184 -0.739 -14.120 1.00 87.62 329 GLU A C 1
ATOM 2573 O O . GLU A 1 329 ? 21.906 0.217 -13.841 1.00 87.62 329 GLU A O 1
ATOM 2578 N N . ASP A 1 330 ? 21.586 -1.999 -13.956 1.00 81.06 330 ASP A N 1
ATOM 2579 C CA . ASP A 1 330 ? 22.960 -2.343 -13.583 1.00 81.06 330 ASP A CA 1
ATOM 2580 C C . ASP A 1 330 ? 23.928 -2.113 -14.770 1.00 81.06 330 ASP A C 1
ATOM 2582 O O . ASP A 1 330 ? 23.827 -2.840 -15.768 1.00 81.06 330 ASP A O 1
ATOM 2586 N N . PRO A 1 331 ? 24.883 -1.158 -14.697 1.00 73.31 331 PRO A N 1
ATOM 2587 C CA . PRO A 1 331 ? 25.733 -0.783 -15.829 1.00 73.31 331 PRO A CA 1
ATOM 2588 C C . PRO A 1 331 ? 26.607 -1.927 -16.342 1.00 73.31 331 PRO A C 1
ATOM 2590 O O . PRO A 1 331 ? 26.835 -2.037 -17.548 1.00 73.31 331 PRO A O 1
ATOM 2593 N N . GLU A 1 332 ? 27.079 -2.804 -15.447 1.00 70.75 332 GLU A N 1
ATOM 2594 C CA . GLU A 1 332 ? 27.874 -3.968 -15.846 1.00 70.75 332 GLU A CA 1
ATOM 2595 C C . GLU A 1 332 ? 27.037 -4.948 -16.672 1.00 70.75 332 GLU A C 1
ATOM 2597 O O . GLU A 1 332 ? 27.512 -5.439 -17.697 1.00 70.75 332 GLU A O 1
ATOM 2602 N N . SER A 1 333 ? 25.776 -5.183 -16.291 1.00 69.81 333 SER A N 1
ATOM 2603 C CA . SER A 1 333 ? 24.869 -6.029 -17.073 1.00 69.81 333 SER A CA 1
ATOM 2604 C C . SER A 1 333 ? 24.561 -5.459 -18.462 1.00 69.81 333 SER A C 1
ATOM 2606 O O . SER A 1 333 ? 24.457 -6.220 -19.422 1.00 69.81 333 SER A O 1
ATOM 2608 N N . VAL A 1 334 ? 24.487 -4.131 -18.595 1.00 67.75 334 VAL A N 1
ATOM 2609 C CA . VAL A 1 334 ? 24.288 -3.444 -19.881 1.00 67.75 334 VAL A CA 1
ATOM 2610 C C . VAL A 1 334 ? 25.509 -3.585 -20.784 1.00 67.75 334 VAL A C 1
ATOM 2612 O O . VAL A 1 334 ? 25.356 -3.799 -21.987 1.00 67.75 334 VAL A O 1
ATOM 2615 N N . ALA A 1 335 ? 26.706 -3.444 -20.213 1.00 64.19 335 ALA A N 1
ATOM 2616 C CA . ALA A 1 335 ? 27.963 -3.503 -20.948 1.00 64.19 335 ALA A CA 1
ATOM 2617 C C . ALA A 1 335 ? 28.387 -4.942 -21.292 1.00 64.19 335 ALA A C 1
ATOM 2619 O O . ALA A 1 335 ? 29.023 -5.162 -22.322 1.00 64.19 335 ALA A O 1
ATOM 2620 N N . GLN A 1 336 ? 28.066 -5.922 -20.437 1.00 64.25 336 GLN A N 1
ATOM 2621 C CA . GLN A 1 336 ? 28.468 -7.327 -20.589 1.00 64.25 336 GLN A CA 1
ATOM 2622 C C . GLN A 1 336 ? 27.323 -8.303 -20.235 1.00 64.25 336 GLN A C 1
ATOM 2624 O O . GLN A 1 336 ? 27.391 -9.017 -19.224 1.00 64.25 336 GLN A O 1
ATOM 2629 N N . PRO A 1 337 ? 26.292 -8.427 -21.095 1.00 61.03 337 PRO A N 1
ATOM 2630 C CA . PRO A 1 337 ? 25.107 -9.241 -20.804 1.00 61.03 337 PRO A CA 1
ATOM 2631 C C . PRO A 1 337 ? 25.408 -10.734 -20.600 1.00 61.03 337 PRO A C 1
ATOM 2633 O O . PRO A 1 337 ? 24.757 -11.412 -19.809 1.00 61.03 337 PRO A O 1
ATOM 2636 N N . ALA A 1 338 ? 26.436 -11.263 -21.276 1.00 50.66 338 ALA A N 1
ATOM 2637 C CA . ALA A 1 338 ? 26.805 -12.682 -21.232 1.00 50.66 338 ALA A CA 1
ATOM 2638 C C . ALA A 1 338 ? 27.393 -13.145 -19.880 1.00 50.66 338 ALA A C 1
ATOM 2640 O O . ALA A 1 338 ? 27.429 -14.347 -19.596 1.00 50.66 338 ALA A O 1
ATOM 2641 N N . THR A 1 339 ? 27.865 -12.213 -19.044 1.00 51.72 339 THR A N 1
ATOM 2642 C CA . THR A 1 339 ? 28.417 -12.489 -17.705 1.00 51.72 339 THR A CA 1
ATOM 2643 C C . THR A 1 339 ? 27.493 -12.061 -16.567 1.00 51.72 339 THR A C 1
ATOM 2645 O O . THR A 1 339 ? 27.733 -12.449 -15.419 1.00 51.72 339 THR A O 1
ATOM 2648 N N . ALA A 1 340 ? 26.425 -11.319 -16.875 1.00 49.75 340 ALA A N 1
ATOM 2649 C CA . ALA A 1 340 ? 25.438 -10.854 -15.913 1.00 49.75 340 ALA A CA 1
ATOM 2650 C C . ALA A 1 340 ? 24.759 -12.043 -15.202 1.00 49.75 340 ALA A C 1
ATOM 2652 O O . ALA A 1 340 ? 24.324 -13.015 -15.820 1.00 49.75 340 ALA A O 1
ATOM 2653 N N . GLY A 1 341 ? 24.714 -12.011 -13.868 1.00 46.72 341 GLY A N 1
ATOM 2654 C CA . GLY A 1 341 ? 24.066 -13.049 -13.056 1.00 46.72 341 GLY A CA 1
ATOM 2655 C C . GLY A 1 341 ? 24.925 -14.270 -12.688 1.00 46.72 341 GLY A C 1
ATOM 2656 O O . GLY A 1 341 ? 24.440 -15.150 -11.968 1.00 46.72 341 GLY A O 1
ATOM 2657 N N . ARG A 1 342 ? 26.202 -14.346 -13.097 1.00 47.22 342 ARG A N 1
ATOM 2658 C CA . ARG A 1 342 ? 27.163 -15.266 -12.461 1.00 47.22 342 ARG A CA 1
ATOM 2659 C C . ARG A 1 342 ? 27.733 -14.587 -11.222 1.00 47.22 342 ARG A C 1
ATOM 2661 O O . ARG A 1 342 ? 28.623 -13.755 -11.337 1.00 47.22 342 ARG A O 1
ATOM 2668 N N . ALA A 1 343 ? 27.244 -14.969 -10.042 1.00 42.34 343 ALA A N 1
ATOM 2669 C CA . ALA A 1 343 ? 27.893 -14.621 -8.783 1.00 42.34 343 ALA A CA 1
ATOM 2670 C C . ALA A 1 343 ? 29.390 -14.970 -8.878 1.00 42.34 343 ALA A C 1
ATOM 2672 O O . ALA A 1 343 ? 29.754 -16.150 -8.915 1.00 42.34 343 ALA A O 1
ATOM 2673 N N . ARG A 1 344 ? 30.264 -13.958 -8.949 1.00 44.41 344 ARG A N 1
ATOM 2674 C CA . ARG A 1 344 ? 31.679 -14.161 -8.626 1.00 44.41 344 ARG A CA 1
ATOM 2675 C C . ARG A 1 344 ? 31.704 -14.576 -7.152 1.00 44.41 344 ARG A C 1
ATOM 2677 O O . ARG A 1 344 ? 30.952 -14.040 -6.348 1.00 44.41 344 ARG A O 1
ATOM 2684 N N . GLY A 1 345 ? 32.431 -15.645 -6.845 1.00 36.00 345 GLY A N 1
ATOM 2685 C CA . GLY A 1 345 ? 32.246 -16.439 -5.630 1.00 36.00 345 GLY A CA 1
ATOM 2686 C C . GLY A 1 345 ? 32.100 -15.659 -4.312 1.00 36.00 345 GLY A C 1
ATOM 2687 O O . GLY A 1 345 ? 32.705 -14.618 -4.105 1.00 36.00 345 GLY A O 1
ATOM 2688 N N . ARG A 1 346 ? 31.320 -16.257 -3.403 1.00 36.41 346 ARG A N 1
ATOM 2689 C CA . ARG A 1 346 ? 31.297 -16.067 -1.941 1.00 36.41 346 ARG A CA 1
ATOM 2690 C C . ARG A 1 346 ? 31.449 -14.610 -1.444 1.00 36.41 346 ARG A C 1
ATOM 2692 O O . ARG A 1 346 ? 32.470 -14.269 -0.861 1.00 36.41 346 ARG A O 1
ATOM 2699 N N . GLY A 1 347 ? 30.370 -13.822 -1.506 1.00 40.91 347 GLY A N 1
ATOM 2700 C CA . GLY A 1 347 ? 30.093 -12.836 -0.444 1.00 40.91 347 GLY A CA 1
ATOM 2701 C C . GLY A 1 347 ? 29.594 -11.446 -0.840 1.00 40.91 347 GLY A C 1
ATOM 2702 O O . GLY A 1 347 ? 29.036 -10.781 0.029 1.00 40.91 347 GLY A O 1
ATOM 2703 N N . THR A 1 348 ? 29.726 -11.026 -2.098 1.00 42.56 348 THR A N 1
ATOM 2704 C CA . THR A 1 348 ? 29.220 -9.736 -2.598 1.00 42.56 348 THR A CA 1
ATOM 2705 C C . THR A 1 348 ? 28.533 -9.950 -3.947 1.00 42.56 348 THR A C 1
ATOM 2707 O O . THR A 1 348 ? 29.058 -10.645 -4.817 1.00 42.56 348 THR A O 1
ATOM 2710 N N . SER A 1 349 ? 27.319 -9.420 -4.117 1.00 49.84 349 SER A N 1
ATOM 2711 C CA . SER A 1 349 ? 26.707 -9.359 -5.449 1.00 49.84 349 SER A CA 1
ATOM 2712 C C . SER A 1 349 ? 27.446 -8.273 -6.227 1.00 49.84 349 SER A C 1
ATOM 2714 O O . SER A 1 349 ? 27.528 -7.155 -5.737 1.00 49.84 349 SER A O 1
ATOM 2716 N N . SER A 1 350 ? 27.986 -8.572 -7.410 1.00 57.38 350 SER A N 1
ATOM 2717 C CA . SER A 1 350 ? 28.606 -7.564 -8.293 1.00 57.38 350 SER A CA 1
ATOM 2718 C C . SER A 1 350 ? 27.573 -6.710 -9.033 1.00 57.38 350 SER A C 1
ATOM 2720 O O . SER A 1 350 ? 27.881 -6.117 -10.056 1.00 57.38 350 SER A O 1
ATOM 2722 N N . VAL A 1 351 ? 26.321 -6.755 -8.591 1.00 73.06 351 VAL A N 1
ATOM 2723 C CA . VAL A 1 351 ? 25.186 -6.220 -9.318 1.00 73.06 351 VAL A CA 1
ATOM 2724 C C . VAL A 1 351 ? 24.739 -4.942 -8.632 1.00 73.06 351 VAL A C 1
ATOM 2726 O O . VAL A 1 351 ? 24.304 -5.004 -7.484 1.00 73.06 351 VAL A O 1
ATOM 2729 N N . ALA A 1 352 ? 24.780 -3.820 -9.349 1.00 82.56 352 ALA A N 1
ATOM 2730 C CA . ALA A 1 352 ? 24.489 -2.504 -8.791 1.00 82.56 352 ALA A CA 1
ATOM 2731 C C . ALA A 1 352 ? 22.986 -2.174 -8.674 1.00 82.56 352 ALA A C 1
ATOM 2733 O O . ALA A 1 352 ? 22.631 -1.152 -8.096 1.00 82.56 352 ALA A O 1
ATOM 2734 N N . SER A 1 353 ? 22.096 -3.024 -9.202 1.00 88.25 353 SER A N 1
ATOM 2735 C CA . SER A 1 353 ? 20.633 -2.877 -9.126 1.00 88.25 353 SER A CA 1
ATOM 2736 C C . SER A 1 353 ? 19.908 -4.222 -9.227 1.00 88.25 353 SER A C 1
ATOM 2738 O O . SER A 1 353 ? 20.390 -5.170 -9.842 1.00 88.25 353 SER A O 1
ATOM 2740 N N . ILE A 1 354 ? 18.690 -4.316 -8.691 1.00 88.56 354 ILE A N 1
ATOM 2741 C CA . ILE A 1 354 ? 17.862 -5.517 -8.856 1.00 88.56 354 ILE A CA 1
ATOM 2742 C C . ILE A 1 354 ? 17.397 -5.753 -10.310 1.00 88.56 354 ILE A C 1
ATOM 2744 O O . ILE A 1 354 ? 17.121 -6.900 -10.680 1.00 88.56 354 ILE A O 1
ATOM 2748 N N . PHE A 1 355 ? 17.353 -4.708 -11.147 1.00 89.44 355 PHE A N 1
ATOM 2749 C CA . PHE A 1 355 ? 17.064 -4.827 -12.580 1.00 89.44 355 PHE A CA 1
ATOM 2750 C C . PHE A 1 355 ? 18.358 -5.045 -13.369 1.00 89.44 355 PHE A C 1
ATOM 2752 O O . PHE A 1 355 ? 19.111 -4.117 -13.662 1.00 89.44 355 PHE A O 1
ATOM 2759 N N . THR A 1 356 ? 18.599 -6.307 -13.715 1.00 83.81 356 THR A N 1
ATOM 2760 C CA . THR A 1 356 ? 19.786 -6.760 -14.446 1.00 83.81 356 THR A CA 1
ATOM 2761 C C . THR A 1 356 ? 19.431 -7.258 -15.828 1.00 83.81 356 THR A C 1
ATOM 2763 O O . THR A 1 356 ? 18.574 -8.129 -15.976 1.00 83.81 356 THR A O 1
ATOM 2766 N N . VAL A 1 357 ? 20.142 -6.774 -16.842 1.00 84.06 357 VAL A N 1
ATOM 2767 C CA . VAL A 1 357 ? 20.033 -7.314 -18.200 1.00 84.06 357 VAL A CA 1
ATOM 2768 C C . VAL A 1 357 ? 20.451 -8.786 -18.193 1.00 84.06 357 VAL A C 1
ATOM 2770 O O . VAL A 1 357 ? 21.417 -9.170 -17.533 1.00 84.06 357 VAL A O 1
ATOM 2773 N N . GLY A 1 358 ? 19.689 -9.639 -18.879 1.00 79.12 358 GLY A N 1
ATOM 2774 C CA . GLY A 1 358 ? 19.945 -11.081 -18.941 1.00 79.12 358 GLY A CA 1
ATOM 2775 C C . GLY A 1 358 ? 19.654 -11.858 -17.648 1.00 79.12 358 GLY A C 1
ATOM 2776 O O . GLY A 1 358 ? 19.932 -13.057 -17.579 1.00 79.12 358 GLY A O 1
ATOM 2777 N N . SER A 1 359 ? 19.073 -11.227 -16.624 1.00 83.88 359 SER A N 1
ATOM 2778 C CA . SER A 1 359 ? 18.720 -11.865 -15.353 1.00 83.88 359 SER A CA 1
ATOM 2779 C C . SER A 1 359 ? 17.300 -11.497 -14.929 1.00 83.88 359 SER A C 1
ATOM 2781 O O . SER A 1 359 ? 16.779 -10.436 -15.248 1.00 83.88 359 SER A O 1
ATOM 2783 N N . ARG A 1 360 ? 16.641 -12.405 -14.198 1.00 85.81 360 ARG A N 1
ATOM 2784 C CA . ARG A 1 360 ? 15.252 -12.190 -13.769 1.00 85.81 360 ARG A CA 1
ATOM 2785 C C . ARG A 1 360 ? 15.093 -11.323 -12.519 1.00 85.81 360 ARG A C 1
ATOM 2787 O O . ARG A 1 360 ? 13.960 -11.004 -12.176 1.00 85.81 360 ARG A O 1
ATOM 2794 N N . GLY A 1 361 ? 16.192 -10.998 -11.826 1.00 86.25 361 GLY A N 1
ATOM 2795 C CA . GLY A 1 361 ? 16.184 -10.384 -10.489 1.00 86.25 361 GLY A CA 1
ATOM 2796 C C . GLY A 1 361 ? 15.480 -11.273 -9.452 1.00 86.25 361 GLY A C 1
ATOM 2797 O O . GLY A 1 361 ? 14.501 -11.952 -9.751 1.00 86.25 361 GLY A O 1
ATOM 2798 N N . ARG A 1 362 ? 15.960 -11.352 -8.209 1.00 85.94 362 ARG A N 1
ATOM 2799 C CA . ARG A 1 362 ? 15.261 -12.127 -7.167 1.00 85.94 362 ARG A CA 1
ATOM 2800 C C . ARG A 1 362 ? 15.302 -11.389 -5.848 1.00 85.94 362 ARG A C 1
ATOM 2802 O O . ARG A 1 362 ? 16.369 -10.987 -5.409 1.00 85.94 362 ARG A O 1
ATOM 2809 N N . LEU A 1 363 ? 14.157 -11.325 -5.172 1.00 86.38 363 LEU A N 1
ATOM 2810 C CA 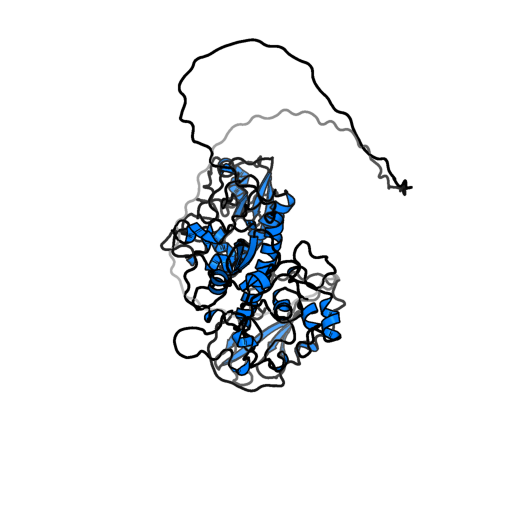. LEU A 1 363 ? 14.043 -10.690 -3.855 1.00 86.38 363 LEU A CA 1
ATOM 2811 C C . LEU A 1 363 ? 15.011 -11.295 -2.827 1.00 86.38 363 LEU A C 1
ATOM 2813 O O . LEU A 1 363 ? 15.577 -10.581 -2.015 1.00 86.38 363 LEU A O 1
ATOM 2817 N N . ARG A 1 364 ? 15.260 -12.609 -2.905 1.00 83.12 364 ARG A N 1
ATOM 2818 C CA . ARG A 1 364 ? 16.210 -13.308 -2.022 1.00 83.12 364 ARG A CA 1
ATOM 2819 C C . ARG A 1 364 ? 17.677 -12.902 -2.226 1.00 83.12 364 ARG A C 1
ATOM 2821 O O . ARG A 1 364 ? 18.505 -13.240 -1.391 1.00 83.12 364 ARG A O 1
ATOM 2828 N N . ASP A 1 365 ? 17.995 -12.277 -3.361 1.00 83.25 365 ASP A N 1
ATOM 2829 C CA . ASP A 1 365 ? 19.352 -11.838 -3.692 1.00 83.25 365 ASP A CA 1
ATOM 2830 C C . ASP A 1 365 ? 19.622 -10.422 -3.106 1.00 83.25 365 ASP A C 1
ATOM 2832 O O . ASP A 1 365 ? 20.732 -9.909 -3.231 1.00 83.25 365 ASP A O 1
ATOM 2836 N N . VAL A 1 366 ? 18.634 -9.817 -2.421 1.00 86.75 366 VAL A N 1
ATOM 2837 C CA . VAL A 1 366 ? 18.743 -8.547 -1.681 1.00 86.75 366 VAL A CA 1
ATOM 2838 C C . VAL A 1 366 ? 19.192 -8.822 -0.246 1.00 86.75 366 VAL A C 1
ATOM 2840 O O . VAL A 1 366 ? 18.415 -9.290 0.587 1.00 86.75 366 VAL A O 1
ATOM 2843 N N . ILE A 1 367 ? 20.459 -8.544 0.044 1.00 84.88 367 ILE A N 1
ATOM 2844 C CA . ILE A 1 367 ? 21.105 -8.834 1.330 1.00 84.88 367 ILE A CA 1
ATOM 2845 C C . ILE A 1 367 ? 21.062 -7.616 2.266 1.00 84.88 367 ILE A C 1
ATOM 2847 O O . ILE A 1 367 ? 21.044 -7.795 3.483 1.00 84.88 367 ILE A O 1
ATOM 2851 N N . ASP A 1 368 ? 20.957 -6.398 1.728 1.00 79.19 368 ASP A N 1
ATOM 2852 C CA . ASP A 1 368 ? 20.957 -5.152 2.524 1.00 79.19 368 ASP A CA 1
ATOM 2853 C C . ASP A 1 368 ? 19.602 -4.848 3.181 1.00 79.19 368 ASP A C 1
ATOM 2855 O O . ASP A 1 368 ? 19.448 -3.921 3.984 1.00 79.19 368 ASP A O 1
ATOM 2859 N N . GLY A 1 369 ? 18.625 -5.709 2.896 1.00 82.56 369 GLY A N 1
ATOM 2860 C CA . GLY A 1 369 ? 17.263 -5.643 3.388 1.00 82.56 369 GLY A CA 1
ATOM 2861 C C . GLY A 1 369 ? 16.341 -4.977 2.377 1.00 82.56 369 GLY A C 1
ATOM 2862 O O . GLY A 1 369 ? 16.551 -3.845 1.957 1.00 82.56 369 GLY A O 1
ATOM 2863 N N . ILE A 1 370 ? 15.245 -5.660 2.048 1.00 83.62 370 ILE A N 1
ATOM 2864 C CA . ILE A 1 370 ? 14.235 -5.174 1.095 1.00 83.62 370 ILE A CA 1
ATOM 2865 C C . ILE A 1 370 ? 13.606 -3.825 1.492 1.00 83.62 370 ILE A C 1
ATOM 2867 O O . ILE A 1 370 ? 13.119 -3.100 0.634 1.00 83.62 370 ILE A O 1
ATOM 2871 N N . SER A 1 371 ? 13.648 -3.464 2.777 1.00 84.62 371 SER A N 1
ATOM 2872 C CA . SER A 1 371 ? 13.183 -2.167 3.286 1.00 84.62 371 SER A CA 1
ATOM 2873 C C . SER A 1 371 ? 14.187 -1.025 3.128 1.00 84.62 371 SER A C 1
ATOM 2875 O O . SER A 1 371 ? 13.813 0.121 3.361 1.00 84.62 371 SER A O 1
ATOM 2877 N N . ASN A 1 372 ? 15.441 -1.325 2.777 1.00 86.56 372 ASN A N 1
ATOM 2878 C CA . ASN A 1 372 ? 16.513 -0.340 2.618 1.00 86.56 372 ASN A CA 1
ATOM 2879 C C . ASN A 1 372 ? 16.941 -0.139 1.165 1.00 86.56 372 ASN A C 1
ATOM 2881 O O . ASN A 1 372 ? 17.615 0.841 0.865 1.00 86.56 372 ASN A O 1
ATOM 2885 N N . THR A 1 373 ? 16.533 -1.043 0.275 1.00 93.25 373 THR A N 1
ATOM 2886 C CA . THR A 1 373 ? 16.890 -0.993 -1.139 1.00 93.25 373 THR A CA 1
ATOM 2887 C C . THR A 1 373 ? 15.777 -0.345 -1.963 1.00 93.25 373 THR A C 1
ATOM 2889 O O . THR A 1 373 ? 14.629 -0.799 -1.951 1.00 93.25 373 THR A O 1
ATOM 2892 N N . VAL A 1 374 ? 16.123 0.710 -2.694 1.00 96.19 374 VAL A N 1
ATOM 2893 C CA . VAL A 1 374 ? 15.265 1.410 -3.653 1.00 96.19 374 VAL A CA 1
ATOM 2894 C C . VAL A 1 374 ? 15.050 0.541 -4.888 1.00 96.19 374 VAL A C 1
ATOM 2896 O O . VAL A 1 374 ? 15.992 -0.014 -5.448 1.00 96.19 374 VAL A O 1
ATOM 2899 N N . MET A 1 375 ? 13.799 0.451 -5.338 1.00 96.19 375 MET A N 1
ATOM 2900 C CA . MET A 1 375 ? 13.422 -0.276 -6.547 1.00 96.19 375 MET A CA 1
ATOM 2901 C C . MET A 1 375 ? 12.985 0.658 -7.672 1.00 96.19 375 MET A C 1
ATOM 2903 O O . MET A 1 375 ? 13.457 0.507 -8.795 1.00 96.19 375 MET A O 1
ATOM 2907 N N . LEU A 1 376 ? 12.091 1.610 -7.389 1.00 98.19 376 LEU A N 1
ATOM 2908 C CA . LEU A 1 376 ? 11.530 2.525 -8.389 1.00 98.19 376 LEU A CA 1
ATOM 2909 C C . LEU A 1 376 ? 11.529 3.964 -7.877 1.00 98.19 376 LEU A C 1
ATOM 2911 O O . LEU A 1 376 ? 11.391 4.206 -6.680 1.00 98.19 376 LEU A O 1
ATOM 2915 N N . VAL A 1 377 ? 11.585 4.920 -8.796 1.00 97.69 377 VAL A N 1
ATOM 2916 C CA . VAL A 1 377 ? 11.403 6.352 -8.539 1.00 97.69 377 VAL A CA 1
ATOM 2917 C C . VAL A 1 377 ? 10.414 6.955 -9.534 1.00 97.69 377 VAL A C 1
ATOM 2919 O O . VAL A 1 377 ? 10.271 6.467 -10.658 1.00 97.69 377 VAL A O 1
ATOM 2922 N N . GLU A 1 378 ? 9.736 8.033 -9.138 1.00 96.69 378 GLU A N 1
ATOM 2923 C CA . GLU A 1 378 ? 9.091 8.944 -10.086 1.00 96.69 378 GLU A CA 1
ATOM 2924 C C . GLU A 1 378 ? 10.118 9.975 -10.580 1.00 96.69 378 GLU A C 1
ATOM 2926 O O . GLU A 1 378 ? 10.520 10.875 -9.843 1.00 96.69 378 GLU A O 1
ATOM 2931 N N . THR A 1 379 ? 10.529 9.866 -11.840 1.00 95.62 379 THR A N 1
ATOM 2932 C CA . THR A 1 379 ? 11.522 10.754 -12.458 1.00 95.62 379 THR A CA 1
ATOM 2933 C C . THR A 1 379 ? 10.956 12.135 -12.777 1.00 95.62 379 THR A C 1
ATOM 2935 O O . THR A 1 379 ? 9.743 12.365 -12.739 1.00 95.62 379 THR A O 1
ATOM 2938 N N . GLY A 1 380 ? 11.822 13.073 -13.158 1.00 93.12 380 GLY A N 1
ATOM 2939 C CA . GLY A 1 380 ? 11.425 14.328 -13.786 1.00 93.12 380 GLY A CA 1
ATOM 2940 C C . GLY A 1 380 ? 10.680 14.095 -15.111 1.00 93.12 380 GLY A C 1
ATOM 2941 O O . GLY A 1 380 ? 10.891 13.064 -15.764 1.00 93.12 380 GLY A O 1
ATOM 2942 N N . PRO A 1 381 ? 9.800 15.022 -15.542 1.00 91.88 381 PRO A N 1
ATOM 2943 C CA . PRO A 1 381 ? 9.108 14.922 -16.830 1.00 91.88 381 PRO A CA 1
ATOM 2944 C C . PRO A 1 381 ? 10.052 14.828 -18.039 1.00 91.88 381 PRO A C 1
ATOM 2946 O O . PRO A 1 381 ? 9.680 14.256 -19.057 1.00 91.88 381 PRO A O 1
ATOM 2949 N N . ASP A 1 382 ? 11.272 15.360 -17.926 1.00 93.00 382 ASP A N 1
ATOM 2950 C CA . ASP A 1 382 ? 12.316 15.309 -18.956 1.00 93.00 382 ASP A CA 1
ATOM 2951 C C . ASP A 1 382 ? 12.941 13.917 -19.141 1.00 93.00 382 ASP A C 1
ATOM 2953 O O . ASP A 1 382 ? 13.614 13.683 -20.140 1.00 93.00 382 ASP A O 1
ATOM 2957 N N . GLN A 1 383 ? 12.699 12.999 -18.203 1.00 95.38 383 GLN A N 1
ATOM 2958 C CA . GLN A 1 383 ? 13.187 11.614 -18.231 1.00 95.38 383 GLN A CA 1
ATOM 2959 C C . GLN A 1 383 ? 12.055 10.601 -18.443 1.00 95.38 383 GLN A C 1
ATOM 2961 O O . GLN A 1 383 ? 12.252 9.395 -18.256 1.00 95.38 383 GLN A O 1
ATOM 2966 N N . ALA A 1 384 ? 10.861 11.086 -18.801 1.00 95.06 384 ALA A N 1
ATOM 2967 C CA . ALA A 1 384 ? 9.732 10.234 -19.128 1.00 95.06 384 ALA A CA 1
ATOM 2968 C C . ALA A 1 384 ? 10.040 9.386 -20.372 1.00 95.06 384 ALA A C 1
ATOM 2970 O O . ALA A 1 384 ? 10.702 9.838 -21.308 1.00 95.06 384 ALA A O 1
ATOM 2971 N N . VAL A 1 385 ? 9.565 8.144 -20.360 1.00 96.56 385 VAL A N 1
ATOM 2972 C CA . VAL A 1 385 ? 9.764 7.180 -21.449 1.00 96.56 385 VAL A CA 1
ATOM 2973 C C . VAL A 1 385 ? 8.444 6.548 -21.836 1.00 96.56 385 VAL A C 1
ATOM 2975 O O . VAL A 1 385 ? 7.521 6.477 -21.025 1.00 96.56 385 VAL A O 1
ATOM 2978 N N . GLU A 1 386 ? 8.354 6.036 -23.060 1.00 97.38 386 GLU A N 1
ATOM 2979 C CA . GLU A 1 386 ? 7.204 5.230 -23.448 1.00 97.38 386 GLU A CA 1
ATOM 2980 C C . GLU A 1 386 ? 7.089 4.015 -22.519 1.00 97.38 386 GLU A C 1
ATOM 2982 O O . GLU A 1 386 ? 8.066 3.303 -22.293 1.00 97.38 386 GLU A O 1
ATOM 2987 N N . TRP A 1 387 ? 5.906 3.773 -21.957 1.00 97.62 387 TRP A N 1
ATOM 2988 C CA . TRP A 1 387 ? 5.733 2.762 -20.905 1.00 97.62 387 TRP A CA 1
ATOM 2989 C C . TRP A 1 387 ? 6.022 1.321 -21.362 1.00 97.62 387 TRP A C 1
ATOM 2991 O O . TRP A 1 387 ? 6.355 0.460 -20.543 1.00 97.62 387 TRP A O 1
ATOM 3001 N N . THR A 1 388 ? 5.932 1.054 -22.665 1.00 97.81 388 THR A N 1
ATOM 3002 C CA . THR A 1 388 ? 6.239 -0.239 -23.293 1.00 97.81 388 THR A CA 1
ATOM 3003 C C . THR A 1 388 ? 7.724 -0.408 -23.604 1.00 97.81 388 THR A C 1
ATOM 3005 O O . THR A 1 388 ? 8.165 -1.540 -23.810 1.00 97.81 388 THR A O 1
ATOM 3008 N N . LYS A 1 389 ? 8.512 0.675 -23.604 1.00 97.25 389 LYS A N 1
ATOM 3009 C CA . LYS A 1 389 ? 9.928 0.648 -23.966 1.00 97.25 389 LYS A CA 1
ATOM 3010 C C . LYS A 1 389 ? 10.774 0.039 -22.836 1.00 97.25 389 LYS A C 1
ATOM 3012 O O . LYS A 1 389 ? 10.709 0.524 -21.706 1.00 97.25 389 LYS A O 1
ATOM 3017 N N . PRO A 1 390 ? 11.567 -1.013 -23.105 1.00 93.50 390 PRO A N 1
ATOM 3018 C CA . PRO A 1 390 ? 12.497 -1.580 -22.136 1.00 93.50 390 PRO A CA 1
ATOM 3019 C C . PRO A 1 390 ? 13.682 -0.632 -21.880 1.00 93.50 390 PRO A C 1
ATOM 3021 O O . PRO A 1 390 ? 14.077 0.142 -22.755 1.00 93.50 390 PRO A O 1
ATOM 3024 N N . GLY A 1 391 ? 14.273 -0.731 -20.688 1.00 89.06 391 GLY A N 1
ATOM 3025 C CA . GLY A 1 391 ? 15.446 0.046 -20.275 1.00 89.06 391 GLY A CA 1
ATOM 3026 C C . GLY A 1 391 ? 15.166 0.966 -19.088 1.00 89.06 391 GLY A C 1
ATOM 3027 O O . GLY A 1 391 ? 14.115 1.602 -18.982 1.00 89.06 391 GLY A O 1
ATOM 3028 N N . GLU A 1 392 ? 16.133 1.065 -18.183 1.00 92.75 392 GLU A N 1
ATOM 3029 C CA . GLU A 1 392 ? 15.970 1.748 -16.898 1.00 92.75 392 GLU A CA 1
ATOM 3030 C C . GLU A 1 392 ? 16.970 2.905 -16.742 1.00 92.75 392 GLU A C 1
ATOM 3032 O O . GLU A 1 392 ? 17.563 3.362 -17.723 1.00 92.75 392 GLU A O 1
ATOM 3037 N N . LEU A 1 393 ? 17.031 3.505 -15.556 1.00 94.56 393 LEU A N 1
ATOM 3038 C CA . LEU A 1 393 ? 17.869 4.671 -15.287 1.00 94.56 393 LEU A CA 1
ATOM 3039 C C . LEU A 1 393 ? 19.347 4.298 -15.168 1.00 94.56 393 LEU A C 1
ATOM 3041 O O . LEU A 1 393 ? 19.689 3.272 -14.586 1.00 94.56 393 LEU A O 1
ATOM 3045 N N . ASP A 1 394 ? 20.218 5.161 -15.687 1.00 89.56 394 ASP A N 1
ATOM 3046 C CA . ASP A 1 394 ? 21.667 4.967 -15.652 1.00 89.56 394 ASP A CA 1
ATOM 3047 C C . ASP A 1 394 ? 22.251 5.270 -14.261 1.00 89.56 394 ASP A C 1
ATOM 3049 O O . ASP A 1 394 ? 22.158 6.392 -13.755 1.00 89.56 394 ASP A O 1
ATOM 3053 N N . LEU A 1 395 ? 22.912 4.276 -13.663 1.00 88.56 395 LEU A N 1
ATOM 3054 C CA . LEU A 1 395 ? 23.586 4.406 -12.371 1.00 88.56 395 LEU A CA 1
ATOM 3055 C C . LEU A 1 395 ? 24.919 5.164 -12.428 1.00 88.56 395 LEU A C 1
ATOM 3057 O O . LEU A 1 395 ? 25.425 5.589 -11.384 1.00 88.56 395 LEU A O 1
ATOM 3061 N N . ALA A 1 396 ? 25.508 5.368 -13.609 1.00 84.81 396 ALA A N 1
ATOM 3062 C CA . ALA A 1 396 ? 26.742 6.140 -13.729 1.00 84.81 396 ALA A CA 1
ATOM 3063 C C . ALA A 1 396 ? 26.533 7.611 -13.337 1.00 84.81 396 ALA A C 1
ATOM 3065 O O . ALA A 1 396 ? 27.444 8.236 -12.793 1.00 84.81 396 ALA A O 1
ATOM 3066 N N . SER A 1 397 ? 25.336 8.164 -13.544 1.00 86.62 397 SER A N 1
ATOM 3067 C CA . SER A 1 397 ? 24.973 9.529 -13.138 1.00 86.62 397 SER A CA 1
ATOM 3068 C C . SER A 1 397 ? 23.528 9.578 -12.644 1.00 86.62 397 SER A C 1
ATOM 3070 O O . SER A 1 397 ? 22.629 10.020 -13.366 1.00 86.62 397 SER A O 1
ATOM 3072 N N . VAL A 1 398 ? 23.305 9.119 -11.408 1.00 92.25 398 VAL A N 1
ATOM 3073 C CA . VAL A 1 398 ? 21.961 8.870 -10.866 1.00 92.25 398 VAL A CA 1
ATOM 3074 C C . VAL A 1 398 ? 21.105 10.132 -10.889 1.00 92.25 398 VAL A C 1
ATOM 3076 O O . VAL A 1 398 ? 20.049 10.134 -11.519 1.00 92.25 398 VAL A O 1
ATOM 3079 N N . SER A 1 399 ? 21.578 11.234 -10.306 1.00 90.75 399 SER A N 1
ATOM 3080 C CA . SER A 1 399 ? 20.817 12.489 -10.231 1.00 90.75 399 SER A CA 1
ATOM 3081 C C . SER A 1 399 ? 20.460 13.032 -11.618 1.00 90.75 399 SER A C 1
ATOM 3083 O O . SER A 1 399 ? 19.349 13.507 -11.848 1.00 90.75 399 SER A O 1
ATOM 3085 N N . LYS A 1 400 ? 21.378 12.901 -12.586 1.00 92.25 400 LYS A N 1
ATOM 3086 C CA . LYS A 1 400 ? 21.136 13.293 -13.981 1.00 92.25 400 LYS A CA 1
ATOM 3087 C C . LYS A 1 400 ? 20.085 12.402 -14.646 1.00 92.25 400 LYS A C 1
ATOM 3089 O O . LYS A 1 400 ? 19.257 12.916 -15.390 1.00 92.25 400 LYS A O 1
ATOM 3094 N N . SER A 1 401 ? 20.125 11.094 -14.388 1.00 93.75 401 SER A N 1
ATOM 3095 C CA . SER A 1 401 ? 19.167 10.128 -14.937 1.00 93.75 401 SER A CA 1
ATOM 3096 C C . SER A 1 401 ? 17.760 10.291 -14.349 1.00 93.75 401 SER A C 1
ATOM 3098 O O . SER A 1 401 ? 16.781 10.097 -15.060 1.00 93.75 401 SER A O 1
ATOM 3100 N N . ILE A 1 402 ? 17.642 10.705 -13.081 1.00 95.25 402 ILE A N 1
ATOM 3101 C CA . ILE A 1 402 ? 16.356 11.028 -12.445 1.00 95.25 402 ILE A CA 1
ATOM 3102 C C . ILE A 1 402 ? 15.754 12.299 -13.061 1.00 95.25 402 ILE A C 1
ATOM 3104 O O . ILE A 1 402 ? 14.536 12.380 -13.231 1.00 95.25 402 ILE A O 1
ATOM 3108 N N . GLY A 1 403 ? 16.590 13.264 -13.449 1.00 91.81 403 GLY A N 1
ATOM 3109 C CA . GLY A 1 403 ? 16.175 14.468 -14.166 1.00 91.81 403 GLY A CA 1
ATOM 3110 C C . GLY A 1 403 ? 15.664 15.584 -13.262 1.00 91.81 403 GLY A C 1
ATOM 3111 O O . GLY A 1 403 ? 15.970 15.653 -12.073 1.00 91.81 403 GLY A O 1
ATOM 3112 N N . LYS A 1 404 ? 14.891 16.507 -13.839 1.00 87.69 404 LYS A N 1
ATOM 3113 C CA . LYS A 1 404 ? 14.410 17.703 -13.138 1.00 87.69 404 LYS A CA 1
ATOM 3114 C C . LYS A 1 404 ? 13.212 17.363 -12.258 1.00 87.69 404 LYS A C 1
ATOM 3116 O O . LYS A 1 404 ? 12.081 17.274 -12.738 1.00 87.69 404 LYS A O 1
ATOM 3121 N N . THR A 1 405 ? 13.451 17.223 -10.960 1.00 83.69 405 THR A N 1
ATOM 3122 C CA . THR A 1 405 ? 12.404 16.975 -9.964 1.00 83.69 405 THR A CA 1
ATOM 3123 C C . THR A 1 405 ? 12.235 18.164 -9.014 1.00 83.69 405 THR A C 1
ATOM 3125 O O . THR A 1 405 ? 13.177 18.934 -8.814 1.00 83.69 405 THR A O 1
ATOM 3128 N N . PRO A 1 406 ? 11.058 18.306 -8.377 1.00 79.19 406 PRO A N 1
ATOM 3129 C CA . PRO A 1 406 ? 10.896 19.134 -7.182 1.00 79.19 406 PRO A CA 1
ATOM 3130 C C . PRO A 1 406 ? 11.872 18.725 -6.064 1.00 79.19 406 PRO A C 1
ATOM 3132 O O . PRO A 1 406 ? 12.597 17.736 -6.186 1.00 79.19 406 PRO A O 1
ATOM 3135 N N . LEU A 1 407 ? 11.836 19.431 -4.929 1.00 81.88 407 LEU A N 1
ATOM 3136 C CA . LEU A 1 407 ? 12.675 19.123 -3.757 1.00 81.88 407 LEU A CA 1
ATOM 3137 C C . LEU A 1 407 ? 12.564 17.666 -3.262 1.00 81.88 407 LEU A C 1
ATOM 3139 O O . LEU A 1 407 ? 13.470 17.189 -2.582 1.00 81.88 407 LEU A O 1
ATOM 3143 N N . GLY A 1 408 ? 11.475 16.962 -3.594 1.00 87.62 408 GLY A N 1
ATOM 3144 C CA . GLY A 1 408 ? 11.249 15.567 -3.226 1.00 87.62 408 GLY A CA 1
ATOM 3145 C C . GLY A 1 408 ? 10.990 14.636 -4.409 1.00 87.62 408 GLY A C 1
ATOM 3146 O O . GLY A 1 408 ? 10.300 15.005 -5.358 1.00 87.62 408 GLY A O 1
ATOM 3147 N N . ILE A 1 409 ? 11.495 13.408 -4.292 1.00 94.00 409 ILE A N 1
ATOM 3148 C CA . ILE A 1 409 ? 11.418 12.319 -5.266 1.00 94.00 409 ILE A CA 1
ATOM 3149 C C . ILE A 1 409 ? 10.637 11.155 -4.639 1.00 94.00 409 ILE A C 1
ATOM 3151 O O . ILE A 1 409 ? 11.143 10.494 -3.722 1.00 94.00 409 ILE A O 1
ATOM 3155 N N . PRO A 1 410 ? 9.394 10.893 -5.079 1.00 95.19 410 PRO A N 1
ATOM 3156 C CA . PRO A 1 410 ? 8.653 9.712 -4.663 1.00 95.19 410 PRO A CA 1
ATOM 3157 C C . PRO A 1 410 ? 9.422 8.453 -5.055 1.00 95.19 410 PRO A C 1
ATOM 3159 O O . PRO A 1 410 ? 9.751 8.250 -6.223 1.00 95.19 410 PRO A O 1
ATOM 3162 N N . THR A 1 411 ? 9.730 7.635 -4.059 1.00 96.94 411 THR A N 1
ATOM 3163 C CA . THR A 1 411 ? 10.649 6.506 -4.173 1.00 96.94 411 THR A CA 1
ATOM 3164 C C . THR A 1 411 ? 10.017 5.274 -3.543 1.00 96.94 411 THR A C 1
ATOM 3166 O O . THR A 1 411 ? 9.599 5.312 -2.385 1.00 96.94 411 THR A O 1
ATOM 3169 N N . ALA A 1 412 ? 9.944 4.189 -4.307 1.00 97.31 412 ALA A N 1
ATOM 3170 C CA . ALA A 1 412 ? 9.473 2.889 -3.862 1.00 97.31 412 ALA A CA 1
ATOM 3171 C C . ALA A 1 412 ? 10.654 1.999 -3.468 1.00 97.31 412 ALA A C 1
ATOM 3173 O O . ALA A 1 412 ? 11.583 1.803 -4.255 1.00 97.31 412 ALA A O 1
ATOM 3174 N N . PHE A 1 413 ? 10.588 1.430 -2.271 1.00 95.31 413 PHE A N 1
ATOM 3175 C CA . PHE A 1 413 ? 11.522 0.421 -1.777 1.00 95.31 413 PHE A CA 1
ATOM 3176 C C . PHE A 1 413 ? 11.050 -0.980 -2.168 1.00 95.31 413 PHE A C 1
ATOM 3178 O O . PHE A 1 413 ? 9.873 -1.183 -2.466 1.00 95.31 413 PHE A O 1
ATOM 3185 N N . ILE A 1 414 ? 11.955 -1.963 -2.171 1.00 92.00 414 ILE A N 1
ATOM 3186 C CA . ILE A 1 414 ? 11.634 -3.345 -2.570 1.00 92.00 414 ILE A CA 1
ATOM 3187 C C . ILE A 1 414 ? 10.534 -3.948 -1.689 1.00 92.00 414 ILE A C 1
ATOM 3189 O O . ILE A 1 414 ? 9.718 -4.729 -2.172 1.00 92.00 414 ILE A O 1
ATOM 3193 N N . ASP A 1 415 ? 10.460 -3.560 -0.419 1.00 85.06 415 ASP A N 1
ATOM 3194 C CA . ASP A 1 415 ? 9.387 -3.937 0.497 1.00 85.06 415 ASP A CA 1
ATOM 3195 C C . ASP A 1 415 ? 8.062 -3.211 0.241 1.00 85.06 415 ASP A C 1
ATOM 3197 O O . ASP A 1 415 ? 7.190 -3.273 1.088 1.00 85.06 415 ASP A O 1
ATOM 3201 N N . GLY A 1 416 ? 7.897 -2.481 -0.861 1.00 84.94 416 GLY A N 1
ATOM 3202 C CA . GLY A 1 416 ? 6.661 -1.783 -1.210 1.00 84.94 416 GLY A CA 1
ATOM 3203 C C . GLY A 1 416 ? 6.387 -0.493 -0.432 1.00 84.94 416 GLY A C 1
ATOM 3204 O O . GLY A 1 416 ? 5.386 0.167 -0.715 1.00 84.94 416 GLY A O 1
ATOM 3205 N N . ARG A 1 417 ? 7.242 -0.082 0.517 1.00 84.75 417 ARG A N 1
ATOM 3206 C CA . ARG A 1 417 ? 7.111 1.239 1.148 1.00 84.75 417 ARG A CA 1
ATOM 3207 C C . ARG A 1 417 ? 7.418 2.330 0.134 1.00 84.75 417 ARG A C 1
ATOM 3209 O O . ARG A 1 417 ? 8.435 2.284 -0.554 1.00 84.75 417 ARG A O 1
ATOM 3216 N N . ILE A 1 418 ? 6.575 3.357 0.113 1.00 91.44 418 ILE A N 1
ATOM 3217 C CA . ILE A 1 418 ? 6.832 4.582 -0.640 1.00 91.44 418 ILE A CA 1
ATOM 3218 C C . ILE A 1 418 ? 7.289 5.668 0.334 1.00 91.44 418 ILE A C 1
ATOM 3220 O O . ILE A 1 418 ? 6.748 5.808 1.438 1.00 91.44 418 ILE A O 1
ATOM 3224 N N . ARG A 1 419 ? 8.333 6.404 -0.041 1.00 89.81 419 ARG A N 1
ATOM 3225 C CA . ARG A 1 419 ? 8.872 7.536 0.719 1.00 89.81 419 ARG A CA 1
ATOM 3226 C C . ARG A 1 419 ? 9.200 8.687 -0.220 1.00 89.81 419 ARG A C 1
ATOM 3228 O O . ARG A 1 419 ? 9.540 8.469 -1.380 1.00 89.81 419 ARG A O 1
ATOM 3235 N N . LEU A 1 420 ? 9.146 9.911 0.296 1.00 90.69 420 LEU A N 1
ATOM 3236 C CA . LEU A 1 420 ? 9.637 11.084 -0.417 1.00 90.69 420 LEU A CA 1
ATOM 3237 C C . LEU A 1 420 ? 11.108 11.308 -0.048 1.00 90.69 420 LEU A C 1
ATOM 3239 O O . LEU A 1 420 ? 11.399 11.731 1.069 1.00 90.69 420 LEU A O 1
ATOM 3243 N N . LEU A 1 421 ? 12.030 11.010 -0.962 1.00 93.19 421 LEU A N 1
ATOM 3244 C CA . LEU A 1 421 ? 13.462 11.263 -0.771 1.00 93.19 421 LEU A CA 1
ATOM 3245 C C . LEU A 1 421 ? 13.833 12.673 -1.235 1.00 93.19 421 LEU A C 1
ATOM 3247 O O . LEU A 1 421 ? 13.213 13.200 -2.153 1.00 93.19 421 LEU A O 1
ATOM 3251 N N . LYS A 1 422 ? 14.830 13.305 -0.613 1.00 91.38 422 LYS A N 1
ATOM 3252 C CA . LYS A 1 422 ? 15.340 14.620 -1.036 1.00 91.38 422 LYS A CA 1
ATOM 3253 C C . LYS A 1 422 ? 15.932 14.541 -2.448 1.00 91.38 422 LYS A C 1
ATOM 3255 O O . LYS A 1 422 ? 16.655 13.604 -2.764 1.00 91.38 422 LYS A O 1
ATOM 3260 N N . SER A 1 423 ? 15.711 15.560 -3.274 1.00 90.19 423 SER A N 1
ATOM 3261 C CA . SER A 1 423 ? 16.365 15.666 -4.587 1.00 90.19 423 SER A CA 1
ATOM 3262 C C . SER A 1 423 ? 17.848 16.031 -4.510 1.00 90.19 423 SER A C 1
ATOM 3264 O O . SER A 1 423 ? 18.567 15.871 -5.489 1.00 90.19 423 SER A O 1
ATOM 3266 N N . SER A 1 424 ? 18.321 16.483 -3.345 1.00 90.31 424 SER A N 1
ATOM 3267 C CA . SER A 1 424 ? 19.715 16.855 -3.085 1.00 90.31 424 SER A CA 1
ATOM 3268 C C . SER A 1 424 ? 20.619 15.680 -2.690 1.00 90.31 424 SER A C 1
ATOM 3270 O O . SER A 1 424 ? 21.732 15.916 -2.227 1.00 90.31 424 SER A O 1
ATOM 3272 N N . ILE A 1 425 ? 20.128 14.438 -2.755 1.00 93.75 425 ILE A N 1
ATOM 3273 C CA . ILE A 1 425 ? 20.927 13.246 -2.443 1.00 93.75 425 ILE A CA 1
ATOM 3274 C C . ILE A 1 425 ? 22.019 13.111 -3.505 1.00 93.75 425 ILE A C 1
ATOM 3276 O O . ILE A 1 425 ? 21.732 13.182 -4.698 1.00 93.75 425 ILE A O 1
ATOM 3280 N N . ASP A 1 426 ? 23.262 12.931 -3.069 1.00 94.00 426 ASP A N 1
ATOM 3281 C CA . ASP A 1 426 ? 24.398 12.756 -3.965 1.00 94.00 426 ASP A CA 1
ATOM 3282 C C . ASP A 1 426 ? 24.396 11.367 -4.630 1.00 94.00 426 ASP A C 1
ATOM 3284 O O . ASP A 1 426 ? 23.792 10.406 -4.145 1.00 94.00 426 ASP A O 1
ATOM 3288 N N . ASP A 1 427 ? 25.095 11.251 -5.759 1.00 93.44 427 ASP A N 1
ATOM 3289 C CA . ASP A 1 427 ? 25.105 10.021 -6.550 1.00 93.44 427 ASP A CA 1
ATOM 3290 C C . ASP A 1 427 ? 25.730 8.816 -5.811 1.00 93.44 427 ASP A C 1
ATOM 3292 O O . ASP A 1 427 ? 25.417 7.675 -6.145 1.00 93.44 427 ASP A O 1
ATOM 3296 N N . GLU A 1 428 ? 26.631 9.015 -4.842 1.00 92.81 428 GLU A N 1
ATOM 3297 C CA . GLU A 1 428 ? 27.230 7.914 -4.067 1.00 92.81 428 GLU A CA 1
ATOM 3298 C C . GLU A 1 428 ? 26.212 7.333 -3.080 1.00 92.81 428 GLU A C 1
ATOM 3300 O O . GLU A 1 428 ? 25.992 6.116 -3.044 1.00 92.81 428 GLU A O 1
ATOM 3305 N N . THR A 1 429 ? 25.510 8.207 -2.358 1.00 94.44 429 THR A N 1
ATOM 3306 C CA . THR A 1 429 ? 24.402 7.823 -1.481 1.00 94.44 429 THR A CA 1
ATOM 3307 C C . THR A 1 429 ? 23.282 7.145 -2.271 1.00 94.44 429 THR A C 1
ATOM 3309 O O . THR A 1 429 ? 22.777 6.107 -1.842 1.00 94.44 429 THR A O 1
ATOM 3312 N N . TRP A 1 430 ? 22.923 7.670 -3.450 1.00 94.94 430 TRP A N 1
ATOM 3313 C CA . TRP A 1 430 ? 21.946 7.032 -4.336 1.00 94.94 430 TRP A CA 1
ATOM 3314 C C . TRP A 1 430 ? 22.355 5.614 -4.732 1.00 94.94 430 TRP A C 1
ATOM 3316 O O . TRP A 1 430 ? 21.559 4.689 -4.590 1.00 94.94 430 TRP A O 1
ATOM 3326 N N . ARG A 1 431 ? 23.596 5.422 -5.200 1.00 93.12 431 ARG A N 1
ATOM 3327 C CA . ARG A 1 431 ? 24.096 4.085 -5.559 1.00 93.12 431 ARG A CA 1
ATOM 3328 C C . ARG A 1 431 ? 24.026 3.130 -4.372 1.00 93.12 431 ARG A C 1
ATOM 3330 O O . ARG A 1 431 ? 23.585 2.003 -4.560 1.00 93.12 431 ARG A O 1
ATOM 3337 N N . SER A 1 432 ? 24.356 3.603 -3.172 1.00 92.25 432 SER A N 1
ATOM 3338 C CA . SER A 1 432 ? 24.294 2.795 -1.948 1.00 92.25 432 SER A CA 1
ATOM 3339 C C . SER A 1 432 ? 22.867 2.337 -1.615 1.00 92.25 432 SER A C 1
ATOM 3341 O O . SER A 1 432 ? 22.65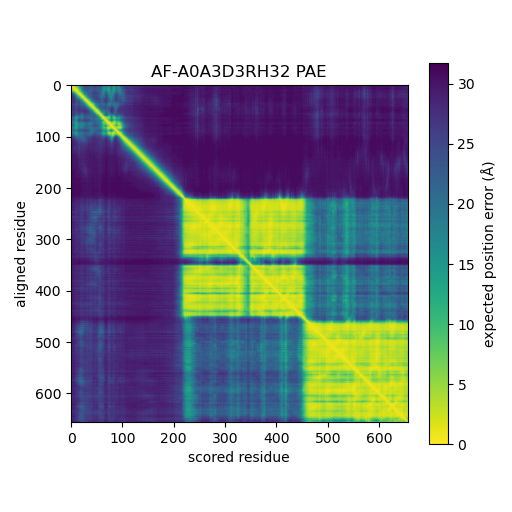4 1.185 -1.263 1.00 92.25 432 SER A O 1
ATOM 3343 N N . VAL A 1 433 ? 21.855 3.206 -1.755 1.00 93.94 433 VAL A N 1
ATOM 3344 C CA . VAL A 1 433 ? 20.456 2.812 -1.480 1.00 93.94 433 VAL A CA 1
ATOM 3345 C C . VAL A 1 433 ? 19.818 2.004 -2.610 1.00 93.94 433 VAL A C 1
ATOM 3347 O O . VAL A 1 433 ? 18.790 1.378 -2.389 1.00 93.94 433 VAL A O 1
ATOM 3350 N N . ILE A 1 434 ? 20.378 2.010 -3.821 1.00 94.50 434 ILE A N 1
ATOM 3351 C CA . ILE A 1 434 ? 19.892 1.198 -4.951 1.00 94.50 434 ILE A CA 1
ATOM 3352 C C . ILE A 1 434 ? 20.549 -0.189 -4.960 1.00 94.50 434 ILE A C 1
ATOM 3354 O O . ILE A 1 434 ? 19.939 -1.168 -5.405 1.00 94.50 434 ILE A O 1
ATOM 3358 N N . HIS A 1 435 ? 21.780 -0.291 -4.458 1.00 91.56 435 HIS A N 1
ATOM 3359 C CA . HIS A 1 435 ? 22.524 -1.536 -4.453 1.00 91.56 435 HIS A CA 1
ATOM 3360 C C . HIS A 1 435 ? 21.819 -2.591 -3.568 1.00 91.56 435 HIS A C 1
ATOM 3362 O O . HIS A 1 435 ? 21.397 -2.300 -2.449 1.00 91.56 435 HIS A O 1
ATOM 3368 N N . PRO A 1 436 ? 21.644 -3.837 -4.046 1.00 88.62 436 PRO A N 1
ATOM 3369 C CA . PRO A 1 436 ? 20.919 -4.863 -3.297 1.00 88.62 436 PRO A CA 1
ATOM 3370 C C . PRO A 1 436 ? 21.770 -5.602 -2.248 1.00 88.62 436 PRO A C 1
ATOM 3372 O O . PRO A 1 436 ? 21.208 -6.301 -1.402 1.00 88.62 436 PRO A O 1
ATOM 3375 N N . ALA A 1 437 ? 23.103 -5.555 -2.343 1.00 85.81 437 ALA A N 1
ATOM 3376 C CA . ALA A 1 437 ? 23.999 -6.351 -1.491 1.00 85.81 437 ALA A CA 1
ATOM 3377 C C . ALA A 1 437 ? 25.418 -5.764 -1.254 1.00 85.81 437 ALA A C 1
ATOM 3379 O O . ALA A 1 437 ? 26.390 -6.528 -1.245 1.00 85.81 437 ALA A O 1
ATOM 3380 N N . ASP A 1 438 ? 25.572 -4.444 -1.115 1.00 83.69 438 ASP A N 1
ATOM 3381 C CA . ASP A 1 438 ? 26.857 -3.789 -0.796 1.00 83.69 438 ASP A CA 1
ATOM 3382 C C . ASP A 1 438 ? 27.106 -3.684 0.717 1.00 83.69 438 ASP A C 1
ATOM 3384 O O . ASP A 1 438 ? 28.232 -3.436 1.154 1.00 83.69 438 ASP A O 1
ATOM 3388 N N . ARG A 1 439 ? 26.076 -3.952 1.527 1.00 82.12 439 ARG A N 1
ATOM 3389 C CA . ARG A 1 439 ? 26.056 -3.854 2.992 1.00 82.12 439 ARG A CA 1
ATOM 3390 C C . ARG A 1 439 ? 26.318 -2.443 3.505 1.00 82.12 439 ARG A C 1
ATOM 3392 O O . ARG A 1 439 ? 26.680 -2.282 4.679 1.00 82.12 439 ARG A O 1
ATOM 3399 N N . ALA A 1 440 ? 26.121 -1.431 2.664 1.00 84.56 440 ALA A N 1
ATOM 3400 C CA . ALA A 1 440 ? 26.197 -0.042 3.063 1.00 84.56 440 ALA A CA 1
ATOM 3401 C C . ALA A 1 440 ? 25.078 0.263 4.064 1.00 84.56 440 ALA A C 1
ATOM 3403 O O . ALA A 1 440 ? 23.909 -0.079 3.887 1.00 84.56 440 ALA A O 1
ATOM 3404 N N . LYS A 1 441 ? 25.441 0.918 5.169 1.00 79.69 441 LYS A N 1
ATOM 3405 C CA . LYS A 1 441 ? 24.470 1.391 6.157 1.00 79.69 441 LYS A CA 1
ATOM 3406 C C . LYS A 1 441 ? 24.143 2.840 5.860 1.00 79.69 441 LYS A C 1
ATOM 3408 O O . LYS A 1 441 ? 24.854 3.736 6.308 1.00 79.69 441 LYS A O 1
ATOM 3413 N N . VAL A 1 442 ? 23.060 3.053 5.127 1.00 86.19 442 VAL A N 1
ATOM 3414 C CA . VAL A 1 442 ? 22.539 4.392 4.864 1.00 86.19 442 VAL A CA 1
ATOM 3415 C C . VAL A 1 442 ? 21.453 4.728 5.882 1.00 86.19 442 VAL A C 1
ATOM 3417 O O . VAL A 1 442 ? 20.519 3.960 6.106 1.00 86.19 442 VAL A O 1
ATOM 3420 N N . ASP A 1 443 ? 21.589 5.886 6.522 1.00 85.62 443 ASP A N 1
ATOM 3421 C CA . ASP A 1 443 ? 20.596 6.422 7.451 1.00 85.62 443 ASP A CA 1
ATOM 3422 C C . ASP A 1 443 ? 19.446 7.058 6.658 1.00 85.62 443 ASP A C 1
ATOM 3424 O O . ASP A 1 443 ? 19.480 8.245 6.322 1.00 85.62 443 ASP A O 1
ATOM 3428 N N . LEU A 1 444 ? 18.451 6.237 6.307 1.00 84.75 444 LEU A N 1
ATOM 3429 C CA . LEU A 1 444 ? 17.339 6.641 5.444 1.00 84.75 444 LEU A CA 1
ATOM 3430 C C . LEU A 1 444 ? 16.576 7.847 5.990 1.00 84.75 444 LEU A C 1
ATOM 3432 O O . LEU A 1 444 ? 16.161 8.690 5.199 1.00 84.75 444 LEU A O 1
ATOM 3436 N N . ASP A 1 445 ? 16.443 7.983 7.311 1.00 79.75 445 ASP A N 1
ATOM 3437 C CA . ASP A 1 445 ? 15.696 9.077 7.942 1.00 79.75 445 ASP A CA 1
ATOM 3438 C C . ASP A 1 445 ? 16.285 10.452 7.593 1.00 79.75 445 ASP A C 1
ATOM 3440 O O . ASP A 1 445 ? 15.552 11.435 7.455 1.00 79.75 445 ASP A O 1
ATOM 3444 N N . LYS A 1 446 ? 17.604 10.528 7.363 1.00 86.62 446 LYS A N 1
ATOM 3445 C CA . LYS A 1 446 ? 18.277 11.756 6.908 1.00 86.62 446 LYS A CA 1
ATOM 3446 C C . LYS A 1 446 ? 17.991 12.094 5.448 1.00 86.62 446 LYS A C 1
ATOM 3448 O O . LYS A 1 446 ? 18.130 13.259 5.062 1.00 86.62 446 LYS A O 1
ATOM 3453 N N . LEU A 1 447 ? 17.586 11.110 4.652 1.00 90.81 447 LEU A N 1
ATOM 3454 C CA . LEU A 1 447 ? 17.267 11.263 3.235 1.00 90.81 447 LEU A CA 1
ATOM 3455 C C . LEU A 1 447 ? 15.801 11.639 3.002 1.00 90.81 447 LEU A C 1
ATOM 3457 O O . LEU A 1 447 ? 15.468 12.126 1.923 1.00 90.81 447 LEU A O 1
ATOM 3461 N N . LEU A 1 448 ? 14.930 11.443 3.997 1.00 85.12 448 LEU A N 1
ATOM 3462 C CA . LEU A 1 448 ? 13.496 11.682 3.861 1.00 85.12 448 LEU A CA 1
ATOM 3463 C C . LEU A 1 448 ? 13.145 13.175 3.896 1.00 85.12 448 LEU A C 1
ATOM 3465 O O . LEU A 1 448 ? 13.659 13.954 4.705 1.00 85.12 448 LEU A O 1
ATOM 3469 N N . LEU A 1 449 ? 12.178 13.556 3.065 1.00 80.62 449 LEU A N 1
ATOM 3470 C CA . LEU A 1 449 ? 11.350 14.735 3.275 1.00 80.62 449 LEU A CA 1
ATOM 3471 C C . LEU A 1 449 ? 10.065 14.329 3.986 1.00 80.62 449 LEU A C 1
ATOM 3473 O O . LEU A 1 449 ? 9.364 13.402 3.580 1.00 80.62 449 LEU A O 1
ATOM 3477 N N . LYS A 1 450 ? 9.732 15.061 5.048 1.00 70.25 450 LYS A N 1
ATOM 3478 C CA . LYS A 1 450 ? 8.480 14.856 5.772 1.00 70.25 450 LYS A CA 1
ATOM 3479 C C . LYS A 1 450 ? 7.337 15.471 4.975 1.00 70.25 450 LYS A C 1
ATOM 3481 O O . LYS A 1 450 ? 7.199 16.691 4.928 1.00 70.25 450 LYS A O 1
ATOM 3486 N N . VAL A 1 451 ? 6.500 14.626 4.387 1.00 62.12 451 VAL A N 1
ATOM 3487 C CA . VAL A 1 451 ? 5.205 15.042 3.846 1.00 62.12 451 VAL A CA 1
ATOM 3488 C C . VAL A 1 451 ? 4.195 14.951 4.978 1.00 62.12 451 VAL A C 1
ATOM 3490 O O . VAL A 1 451 ? 3.992 13.880 5.547 1.00 62.12 451 VAL A O 1
ATOM 3493 N N . ARG A 1 452 ? 3.559 16.069 5.337 1.00 52.28 452 ARG A N 1
ATOM 3494 C CA . ARG A 1 452 ? 2.361 15.993 6.178 1.00 52.28 452 ARG A CA 1
ATOM 3495 C C . ARG A 1 452 ? 1.275 15.342 5.334 1.00 52.28 452 ARG A C 1
ATOM 3497 O O . ARG A 1 452 ? 0.896 15.931 4.326 1.00 52.28 452 ARG A O 1
ATOM 3504 N N . ARG A 1 453 ? 0.787 14.163 5.733 1.00 51.25 453 ARG A N 1
ATOM 3505 C CA . ARG A 1 453 ? -0.422 13.599 5.122 1.00 51.25 453 ARG A CA 1
ATOM 3506 C C . ARG A 1 453 ? -1.528 14.655 5.234 1.00 51.25 453 ARG A C 1
ATOM 3508 O O . ARG A 1 453 ? -1.765 15.133 6.349 1.00 51.25 453 ARG A O 1
ATOM 3515 N N . PRO A 1 454 ? -2.157 15.084 4.128 1.00 47.44 454 PRO A N 1
ATOM 3516 C CA . PRO A 1 454 ? -3.321 15.931 4.225 1.00 47.44 454 PRO A CA 1
ATOM 3517 C C . PRO A 1 454 ? -4.384 15.084 4.918 1.00 47.44 454 PRO A C 1
ATOM 3519 O O . PRO A 1 454 ? -4.673 13.970 4.485 1.00 47.44 454 PRO A O 1
ATOM 3522 N N . ILE A 1 455 ? -4.936 15.588 6.021 1.00 48.38 455 ILE A N 1
ATOM 3523 C CA . ILE A 1 455 ? -6.112 14.973 6.633 1.00 48.38 455 ILE A CA 1
ATOM 3524 C C . ILE A 1 455 ? -7.184 14.993 5.543 1.00 48.38 455 ILE A C 1
ATOM 3526 O O . ILE A 1 455 ? -7.654 16.072 5.169 1.00 48.38 455 ILE A O 1
ATOM 3530 N N . LYS A 1 456 ? -7.526 13.830 4.976 1.00 52.62 456 LYS A N 1
ATOM 3531 C CA . LYS A 1 456 ? -8.603 13.741 3.990 1.00 52.62 456 LYS A CA 1
ATOM 3532 C C . LYS A 1 456 ? -9.874 14.194 4.700 1.00 52.62 456 LYS A C 1
ATOM 3534 O O . LYS A 1 456 ? -10.351 13.516 5.608 1.00 52.62 456 LYS A O 1
ATOM 3539 N N . VAL A 1 457 ? -10.413 15.351 4.308 1.00 48.97 457 VAL A N 1
ATOM 3540 C CA . VAL A 1 457 ? -11.767 15.747 4.710 1.00 48.97 457 VAL A CA 1
ATOM 3541 C C . VAL A 1 457 ? -12.692 14.682 4.137 1.00 48.97 457 VAL A C 1
ATOM 3543 O O . VAL A 1 457 ? -12.912 14.599 2.929 1.00 48.97 457 VAL A O 1
ATOM 3546 N N . THR A 1 458 ? -13.132 13.782 5.003 1.00 53.16 458 THR A N 1
ATOM 3547 C CA . THR A 1 458 ? -13.956 12.640 4.644 1.00 53.16 458 THR A CA 1
ATOM 3548 C C . THR A 1 458 ? -15.371 13.160 4.438 1.00 53.16 458 THR A C 1
ATOM 3550 O O . THR A 1 458 ? -15.994 13.660 5.367 1.00 53.16 458 THR A O 1
ATOM 3553 N N . THR A 1 459 ? -15.887 13.098 3.210 1.00 60.50 459 THR A N 1
ATOM 3554 C CA . THR A 1 459 ? -17.322 13.303 2.982 1.00 60.50 459 THR A CA 1
ATOM 3555 C C . THR A 1 459 ? -18.104 12.128 3.592 1.00 60.50 459 THR A C 1
ATOM 3557 O O . THR A 1 459 ? -17.545 11.031 3.722 1.00 60.50 459 THR A O 1
ATOM 3560 N N . PRO A 1 460 ? -19.396 12.295 3.931 1.00 62.16 460 PRO A N 1
ATOM 3561 C CA . PRO A 1 460 ? -20.232 11.187 4.407 1.00 62.16 460 PRO A CA 1
ATOM 3562 C C . PRO A 1 460 ? -20.213 9.963 3.472 1.00 62.16 460 PRO A C 1
ATOM 3564 O O . PRO A 1 460 ? -20.088 8.828 3.927 1.00 62.16 460 PRO A O 1
ATOM 3567 N N . GLU A 1 461 ? -20.216 10.187 2.156 1.00 62.16 461 GLU A N 1
ATOM 3568 C CA . GLU A 1 461 ? -20.117 9.125 1.143 1.00 62.16 461 GLU A CA 1
ATOM 3569 C C . GLU A 1 461 ? -18.796 8.342 1.238 1.00 62.16 461 GLU A C 1
ATOM 3571 O O . GLU A 1 461 ? -18.789 7.109 1.185 1.00 62.16 461 GLU A O 1
ATOM 3576 N N . ASN A 1 462 ? -17.677 9.040 1.460 1.00 70.44 462 ASN A N 1
ATOM 3577 C CA . ASN A 1 462 ? -16.368 8.409 1.628 1.00 70.44 462 ASN A CA 1
ATOM 3578 C C . ASN A 1 462 ? -16.285 7.593 2.929 1.00 70.44 462 ASN A C 1
ATOM 3580 O O . ASN A 1 462 ? -15.655 6.532 2.933 1.00 70.44 462 ASN A O 1
ATOM 3584 N N . ASN A 1 463 ? -16.960 8.030 4.002 1.00 76.06 463 ASN A N 1
ATOM 3585 C CA . ASN A 1 463 ? -17.044 7.281 5.261 1.00 76.06 463 ASN A CA 1
ATOM 3586 C C . ASN A 1 463 ? -17.737 5.920 5.055 1.00 76.06 463 ASN A C 1
ATOM 3588 O O . ASN A 1 463 ? -17.24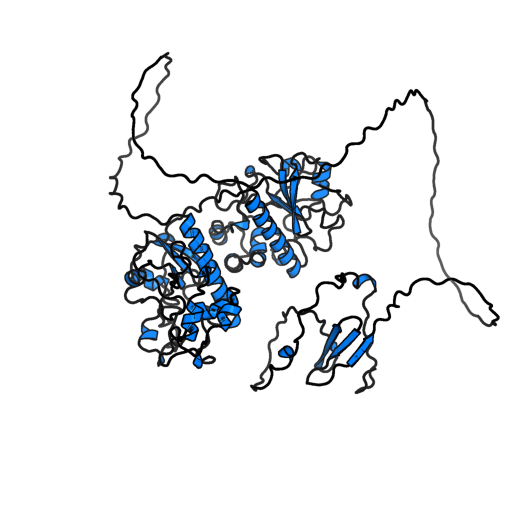2 4.892 5.514 1.00 76.06 463 ASN A O 1
ATOM 3592 N N . LEU A 1 464 ? -18.850 5.871 4.318 1.00 80.44 464 LEU A N 1
ATOM 3593 C CA . LEU A 1 464 ? -19.554 4.607 4.067 1.00 80.44 464 LEU A CA 1
ATOM 3594 C C . LEU A 1 464 ? -18.727 3.638 3.215 1.00 80.44 464 LEU A C 1
ATOM 3596 O O . LEU A 1 464 ? -18.678 2.443 3.512 1.00 80.44 464 LEU A O 1
ATOM 3600 N N . VAL A 1 465 ? -18.045 4.133 2.177 1.00 83.06 465 VAL A N 1
ATOM 3601 C CA . VAL A 1 465 ? -17.146 3.310 1.346 1.00 83.06 465 VAL A CA 1
ATOM 3602 C C . VAL A 1 465 ? -16.012 2.719 2.186 1.00 83.06 465 VAL A C 1
ATOM 3604 O O . VAL A 1 465 ? -15.680 1.542 2.042 1.00 83.06 465 VAL A O 1
ATOM 3607 N N . GLN A 1 466 ? -15.435 3.515 3.086 1.00 88.81 466 GLN A N 1
ATOM 3608 C CA . GLN A 1 466 ? -14.388 3.082 4.004 1.00 88.81 466 GLN A CA 1
ATOM 3609 C C . GLN A 1 466 ? -14.862 1.948 4.922 1.00 88.81 466 GLN A C 1
ATOM 3611 O O . GLN A 1 466 ? -14.234 0.890 4.985 1.00 88.81 466 GLN A O 1
ATOM 3616 N N . LEU A 1 467 ? -15.997 2.135 5.598 1.00 92.94 467 LEU A N 1
ATOM 3617 C CA . LEU A 1 467 ? -16.523 1.134 6.524 1.00 92.94 467 LEU A CA 1
ATOM 3618 C C . LEU A 1 467 ? -16.939 -0.141 5.787 1.00 92.94 467 LEU A C 1
ATOM 3620 O O . LEU A 1 467 ? -16.667 -1.230 6.281 1.00 92.94 467 LEU A O 1
ATOM 3624 N N . LYS A 1 468 ? -17.494 -0.043 4.573 1.00 93.25 468 LYS A N 1
ATOM 3625 C CA . LYS A 1 468 ? -17.777 -1.228 3.747 1.00 93.25 468 LYS A CA 1
ATOM 3626 C C . LYS A 1 468 ? -16.507 -2.034 3.464 1.00 93.25 468 LYS A C 1
ATOM 3628 O O . LYS A 1 468 ? -16.539 -3.257 3.558 1.00 93.25 468 LYS A O 1
ATOM 3633 N N . LYS A 1 469 ? -15.367 -1.381 3.195 1.00 92.19 469 LYS A N 1
ATOM 3634 C CA . LYS A 1 469 ? -14.075 -2.076 3.024 1.00 92.19 469 LYS A CA 1
ATOM 3635 C C . LYS A 1 469 ? -13.641 -2.818 4.290 1.00 92.19 469 LYS A C 1
ATOM 3637 O O . LYS A 1 469 ? -13.174 -3.948 4.179 1.00 92.19 469 LYS A O 1
ATOM 3642 N N . ILE A 1 470 ? -13.824 -2.229 5.475 1.00 96.44 470 ILE A N 1
ATOM 3643 C CA . ILE A 1 470 ? -13.546 -2.911 6.753 1.00 96.44 470 ILE A CA 1
ATOM 3644 C C . ILE A 1 470 ? -14.463 -4.125 6.925 1.00 96.44 470 ILE A C 1
ATOM 3646 O O . ILE A 1 470 ? -13.970 -5.208 7.231 1.00 96.44 470 ILE A O 1
ATOM 3650 N N . SER A 1 471 ? -15.766 -3.975 6.671 1.00 96.12 471 SER A N 1
ATOM 3651 C CA . SER A 1 471 ? -16.734 -5.078 6.748 1.00 96.12 471 SER A CA 1
ATOM 3652 C C . SER A 1 471 ? -16.368 -6.228 5.804 1.00 96.12 471 SER A C 1
ATOM 3654 O O . SER A 1 471 ? -16.289 -7.376 6.240 1.00 96.12 471 SER A O 1
ATOM 3656 N N . PHE A 1 472 ? -16.025 -5.937 4.544 1.00 93.50 472 PHE A N 1
ATOM 3657 C CA . PHE A 1 472 ? -15.521 -6.951 3.611 1.00 93.50 472 PHE A CA 1
ATOM 3658 C C . PHE A 1 472 ? -14.210 -7.590 4.083 1.00 93.50 472 PHE A C 1
ATOM 3660 O O . PHE A 1 472 ? -14.041 -8.804 3.962 1.00 93.50 472 PHE A O 1
ATOM 3667 N N . GLY A 1 473 ? -13.295 -6.801 4.654 1.00 94.75 473 GLY A N 1
ATOM 3668 C CA . GLY A 1 473 ? -12.074 -7.309 5.274 1.00 94.75 473 GLY A CA 1
ATOM 3669 C C . GLY A 1 473 ? -12.373 -8.299 6.402 1.00 94.75 473 GLY A C 1
ATOM 3670 O O . GLY A 1 473 ? -11.764 -9.364 6.458 1.00 94.75 473 GLY A O 1
ATOM 3671 N N . ILE A 1 474 ? -13.345 -7.996 7.267 1.00 95.94 474 ILE A N 1
ATOM 3672 C CA . ILE A 1 474 ? -13.765 -8.882 8.364 1.00 95.94 474 ILE A CA 1
ATOM 3673 C C . ILE A 1 474 ? -14.382 -10.171 7.813 1.00 95.94 474 ILE A C 1
ATOM 3675 O O . ILE A 1 474 ? -14.031 -11.250 8.284 1.00 95.94 474 ILE A O 1
ATOM 3679 N N . LEU A 1 475 ? -15.238 -10.098 6.789 1.00 94.06 475 LEU A N 1
ATOM 3680 C CA . LEU A 1 475 ? -15.807 -11.292 6.153 1.00 94.06 475 LEU A CA 1
ATOM 3681 C C . LEU A 1 475 ? -14.733 -12.183 5.510 1.00 94.06 475 LEU A C 1
ATOM 3683 O O . LEU A 1 475 ? -14.772 -13.404 5.666 1.00 94.06 475 LEU A O 1
ATOM 3687 N N . ARG A 1 476 ? -13.730 -11.595 4.847 1.00 92.75 476 ARG A N 1
ATOM 3688 C CA . ARG A 1 476 ? -12.570 -12.341 4.327 1.00 92.75 476 ARG A CA 1
ATOM 3689 C C . ARG A 1 476 ? -11.768 -12.991 5.450 1.00 92.75 476 ARG A C 1
ATOM 3691 O O . ARG A 1 476 ? -11.453 -14.174 5.360 1.00 92.75 476 ARG A O 1
ATOM 3698 N N . PHE A 1 477 ? -11.515 -12.258 6.533 1.00 94.88 477 PHE A N 1
ATOM 3699 C CA . PHE A 1 477 ? -10.852 -12.794 7.719 1.00 94.88 477 PHE A CA 1
ATOM 3700 C C . PHE A 1 477 ? -11.608 -14.000 8.286 1.00 94.88 477 PHE A C 1
ATOM 3702 O O . PHE A 1 477 ? -11.007 -15.034 8.576 1.00 94.88 477 PHE A O 1
ATOM 3709 N N . ILE A 1 478 ? -12.931 -13.886 8.406 1.00 93.56 478 ILE A N 1
ATOM 3710 C CA . ILE A 1 478 ? -13.818 -14.960 8.856 1.00 93.56 478 ILE A CA 1
ATOM 3711 C C . ILE A 1 478 ? -13.760 -16.155 7.910 1.00 93.56 478 ILE A C 1
ATOM 3713 O O . ILE A 1 478 ? -13.778 -17.288 8.383 1.00 93.56 478 ILE A O 1
ATOM 3717 N N . ASN A 1 479 ? -13.679 -15.948 6.595 1.00 90.06 479 ASN A N 1
ATOM 3718 C CA . ASN A 1 479 ? -13.577 -17.063 5.659 1.00 90.06 479 ASN A CA 1
ATOM 3719 C C . ASN A 1 479 ? -12.323 -17.912 5.935 1.00 90.06 479 ASN A C 1
ATOM 3721 O O . ASN A 1 479 ? -12.416 -19.138 5.988 1.00 90.06 479 ASN A O 1
ATOM 3725 N N . SER A 1 480 ? -11.189 -17.264 6.213 1.00 87.31 480 SER A N 1
ATOM 3726 C CA . SER A 1 480 ? -9.921 -17.944 6.507 1.00 87.31 480 SER A CA 1
ATOM 3727 C C . SER A 1 480 ? -9.855 -18.539 7.922 1.00 87.31 480 SER A C 1
ATOM 3729 O O . SER A 1 480 ? -9.351 -19.643 8.096 1.00 87.31 480 SER A O 1
ATOM 3731 N N . HIS A 1 481 ? -10.391 -17.855 8.941 1.00 91.69 481 HIS A N 1
ATOM 3732 C CA . HIS A 1 481 ? -10.219 -18.248 10.355 1.00 91.69 481 HIS A CA 1
ATOM 3733 C C . HIS A 1 481 ? -11.472 -18.884 10.987 1.00 91.69 481 HIS A C 1
ATOM 3735 O O . HIS A 1 481 ? -11.436 -19.363 12.125 1.00 91.69 481 HIS A O 1
ATOM 3741 N N . ARG A 1 482 ? -12.606 -18.858 10.274 1.00 92.69 482 ARG A N 1
ATOM 3742 C CA . ARG A 1 482 ? -13.954 -19.291 10.703 1.00 92.69 482 ARG A CA 1
ATOM 3743 C C . ARG A 1 482 ? -14.498 -18.580 11.952 1.00 92.69 482 ARG A C 1
ATOM 3745 O O . ARG A 1 482 ? -15.456 -19.045 12.573 1.00 92.69 482 ARG A O 1
ATOM 3752 N N . ARG A 1 483 ? -13.916 -17.437 12.322 1.00 93.06 483 ARG A N 1
ATOM 3753 C CA . ARG A 1 483 ? -14.247 -16.657 13.526 1.00 93.06 483 ARG A CA 1
ATOM 3754 C C . ARG A 1 483 ? -13.977 -15.172 13.333 1.00 93.06 483 ARG A C 1
ATOM 3756 O O . ARG A 1 483 ? -13.249 -14.792 12.417 1.00 93.06 483 ARG A O 1
ATOM 3763 N N . PHE A 1 484 ? -14.521 -14.352 14.223 1.00 91.94 484 PHE A N 1
ATOM 3764 C CA . PHE A 1 484 ? -14.219 -12.924 14.242 1.00 91.94 484 PHE A CA 1
ATOM 3765 C C . PHE A 1 484 ? -12.786 -12.629 14.714 1.00 91.94 484 PHE A C 1
ATOM 3767 O O . PHE A 1 484 ? -12.235 -13.394 15.509 1.00 91.94 484 PHE A O 1
ATOM 3774 N N . PRO A 1 485 ? -12.168 -11.520 14.263 1.00 91.75 485 PRO A N 1
ATOM 3775 C CA . PRO A 1 485 ? -10.833 -11.136 14.707 1.00 91.75 485 PRO A CA 1
ATOM 3776 C C . PRO A 1 485 ? -10.834 -10.615 16.161 1.00 91.75 485 PRO A C 1
ATOM 3778 O O . PRO A 1 485 ? -11.722 -9.846 16.548 1.00 91.75 485 PRO A O 1
ATOM 3781 N N . PRO A 1 486 ? -9.803 -10.923 16.965 1.00 88.62 486 PRO A N 1
ATOM 3782 C CA . PRO A 1 486 ? -8.590 -11.674 16.616 1.00 88.62 486 PRO A CA 1
ATOM 3783 C C . PRO A 1 486 ? -8.795 -13.203 16.599 1.00 88.62 486 PRO A C 1
ATOM 3785 O O . PRO A 1 486 ? -9.681 -13.728 17.268 1.00 88.62 486 PRO A O 1
ATOM 3788 N N . ALA A 1 487 ? -7.956 -13.932 15.854 1.00 86.81 487 ALA A N 1
ATOM 3789 C CA . ALA A 1 487 ? -7.950 -15.394 15.841 1.00 86.81 487 ALA A CA 1
ATOM 3790 C C . ALA A 1 487 ? -7.148 -15.978 17.023 1.00 86.81 487 ALA A C 1
ATOM 3792 O O . ALA A 1 487 ? -6.574 -15.231 17.814 1.00 86.81 487 ALA A O 1
ATOM 3793 N N . THR A 1 488 ? -7.126 -17.307 17.178 1.00 88.75 488 THR A N 1
ATOM 3794 C CA . THR A 1 488 ? -6.458 -17.969 18.321 1.00 88.75 488 THR A CA 1
ATOM 3795 C C . THR A 1 488 ? -4.965 -17.640 18.369 1.00 88.75 488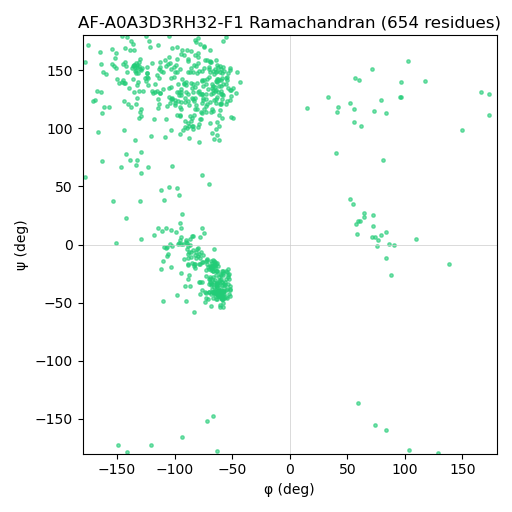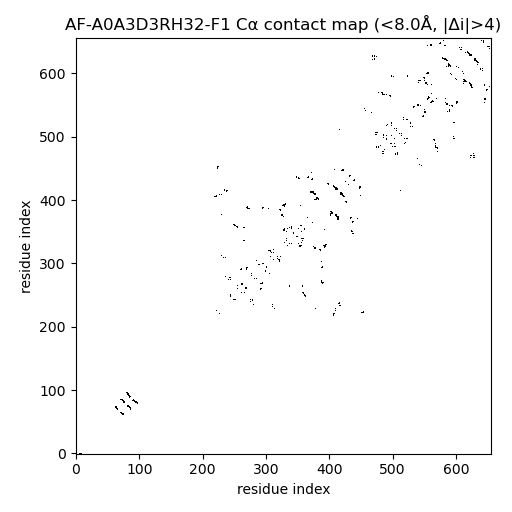 THR A C 1
ATOM 3797 O O . THR A 1 488 ? -4.432 -17.304 19.418 1.00 88.75 488 THR A O 1
ATOM 3800 N N . GLU A 1 489 ? -4.304 -17.707 17.222 1.00 88.75 489 GLU A N 1
ATOM 3801 C CA . GLU A 1 489 ? -2.882 -17.448 16.998 1.00 88.75 489 GLU A CA 1
ATOM 3802 C C . GLU A 1 489 ? -2.473 -15.993 17.268 1.00 88.75 489 GLU A C 1
ATOM 3804 O O . GLU A 1 489 ? -1.299 -15.708 17.483 1.00 88.75 489 GLU A O 1
ATOM 3809 N N . HIS A 1 490 ? -3.438 -15.073 17.302 1.00 91.19 490 HIS A N 1
ATOM 3810 C CA . HIS A 1 490 ? -3.217 -13.660 17.615 1.00 91.19 490 HIS A CA 1
ATOM 3811 C C . HIS A 1 490 ? -3.245 -13.381 19.124 1.00 91.19 490 HIS A C 1
ATOM 3813 O O . HIS A 1 490 ? -2.948 -12.269 19.560 1.00 91.19 490 HIS A O 1
ATOM 3819 N N . VAL A 1 491 ? -3.594 -14.387 19.930 1.00 89.81 491 VAL A N 1
ATOM 3820 C CA . VAL A 1 491 ? -3.573 -14.322 21.389 1.00 89.81 491 VAL A CA 1
ATOM 3821 C C . VAL A 1 491 ? -2.344 -15.078 21.889 1.00 89.81 491 VAL A C 1
ATOM 3823 O O . VAL A 1 491 ? -2.338 -16.301 22.025 1.00 89.81 491 VAL A O 1
ATOM 3826 N N . ILE A 1 492 ? -1.278 -14.341 22.191 1.00 89.88 492 ILE A N 1
ATOM 3827 C CA . ILE A 1 492 ? 0.009 -14.902 22.603 1.00 89.88 492 ILE A CA 1
ATOM 3828 C C . ILE A 1 492 ? 0.075 -14.924 24.123 1.00 89.88 492 ILE A C 1
ATOM 3830 O O . ILE A 1 492 ? 0.020 -13.887 24.779 1.00 89.88 492 ILE A O 1
ATOM 3834 N N . LYS A 1 493 ? 0.197 -16.127 24.700 1.00 88.94 493 LYS A N 1
ATOM 3835 C CA . LYS A 1 493 ? 0.228 -16.340 26.162 1.00 88.94 493 LYS A CA 1
ATOM 3836 C C . LYS A 1 493 ? -0.962 -15.676 26.876 1.00 88.94 493 LYS A C 1
ATOM 3838 O O . LYS A 1 493 ? -0.806 -15.110 27.955 1.00 88.94 493 LYS A O 1
ATOM 3843 N N . GLY A 1 494 ? -2.141 -15.747 26.255 1.00 86.38 494 GLY A N 1
ATOM 3844 C CA . GLY A 1 494 ? -3.365 -15.166 26.802 1.00 86.38 494 GLY A CA 1
ATOM 3845 C C . GLY A 1 494 ? -3.401 -13.641 26.749 1.00 86.38 494 GLY A C 1
ATOM 3846 O O . GLY A 1 494 ? -4.054 -13.055 27.598 1.00 86.38 494 GLY A O 1
ATOM 3847 N N . LYS A 1 495 ? -2.671 -13.002 25.823 1.00 91.62 495 LYS A N 1
ATOM 3848 C CA . LYS A 1 495 ? -2.734 -11.556 25.588 1.00 91.62 495 LYS A CA 1
ATOM 3849 C C . LYS A 1 495 ? -2.776 -11.215 24.108 1.00 91.62 495 LYS A C 1
ATOM 3851 O O . LYS A 1 495 ? -2.078 -11.832 23.303 1.00 91.62 495 LYS A O 1
ATOM 3856 N N . GLN A 1 496 ? -3.550 -10.197 23.759 1.00 93.06 496 GLN A N 1
ATOM 3857 C CA . GLN A 1 496 ? -3.468 -9.561 22.448 1.00 93.06 496 GLN A CA 1
ATOM 3858 C C . GLN A 1 496 ? -2.317 -8.553 22.468 1.00 93.06 496 GLN A C 1
ATOM 3860 O O . GLN A 1 496 ? -2.332 -7.598 23.240 1.00 93.06 496 GLN A O 1
ATOM 3865 N N . LEU A 1 497 ? -1.294 -8.773 21.642 1.00 96.06 497 LEU A N 1
ATOM 3866 C CA . LEU A 1 497 ? -0.140 -7.866 21.557 1.00 96.06 497 LEU A CA 1
ATOM 3867 C C . LEU A 1 497 ? -0.363 -6.728 20.552 1.00 96.06 497 LEU A C 1
ATOM 3869 O O . LEU A 1 497 ? 0.206 -5.645 20.704 1.00 96.06 497 LEU A O 1
ATOM 3873 N N . LEU A 1 498 ? -1.217 -6.968 19.555 1.00 97.00 498 LEU A N 1
ATOM 3874 C CA . LEU A 1 498 ? -1.534 -6.066 18.454 1.00 97.00 498 LEU A CA 1
ATOM 3875 C C . LEU A 1 498 ? -3.049 -5.967 18.264 1.00 97.00 498 LEU A C 1
ATOM 3877 O O . LEU A 1 498 ? -3.795 -6.897 18.566 1.00 97.00 498 LEU A O 1
ATOM 3881 N N . SER A 1 499 ? -3.505 -4.832 17.738 1.00 96.69 499 SER A N 1
ATOM 3882 C CA . SER A 1 499 ? -4.917 -4.602 17.431 1.00 96.69 499 SER A CA 1
ATOM 3883 C C . SER A 1 499 ? -5.466 -5.593 16.403 1.00 96.69 499 SER A C 1
ATOM 3885 O O . SER A 1 499 ? -4.789 -5.961 15.440 1.00 96.69 499 SER A O 1
ATOM 3887 N N . TRP A 1 500 ? -6.757 -5.916 16.513 1.00 95.62 500 TRP A N 1
ATOM 3888 C CA . TRP A 1 500 ? -7.503 -6.618 15.462 1.00 95.62 500 TRP A CA 1
ATOM 3889 C C . TRP A 1 500 ? -7.388 -5.919 14.097 1.00 95.62 500 TRP A C 1
ATOM 3891 O O . TRP A 1 500 ? -7.384 -6.591 13.069 1.00 95.62 500 TRP A O 1
ATOM 3901 N N . ARG A 1 501 ? -7.214 -4.589 14.090 1.00 97.06 501 ARG A N 1
ATOM 3902 C CA . ARG A 1 501 ? -6.993 -3.765 12.892 1.00 97.06 501 ARG A CA 1
ATOM 3903 C C . ARG A 1 501 ? -5.691 -4.132 12.168 1.00 97.06 501 ARG A C 1
ATOM 3905 O O . ARG A 1 501 ? -5.645 -4.101 10.939 1.00 97.06 501 ARG A O 1
ATOM 3912 N N . VAL A 1 502 ? -4.653 -4.527 12.915 1.00 97.38 502 VAL A N 1
ATOM 3913 C CA . VAL A 1 502 ? -3.382 -5.035 12.367 1.00 97.38 502 VAL A CA 1
ATOM 3914 C C . VAL A 1 502 ? -3.593 -6.418 11.759 1.00 97.38 502 VAL A C 1
ATOM 3916 O O . VAL A 1 502 ? -3.214 -6.658 10.619 1.00 97.38 502 VAL A O 1
ATOM 3919 N N . HIS A 1 503 ? -4.277 -7.313 12.471 1.00 96.06 503 HIS A N 1
ATOM 3920 C CA . HIS A 1 503 ? -4.576 -8.663 11.980 1.00 96.06 503 HIS A CA 1
ATOM 3921 C C . HIS A 1 503 ? -5.520 -8.696 10.770 1.00 96.06 503 HIS A C 1
ATOM 3923 O O . HIS A 1 503 ? -5.567 -9.692 10.052 1.00 96.06 503 HIS A O 1
ATOM 3929 N N . LEU A 1 504 ? -6.243 -7.605 10.512 1.00 96.62 504 LEU A N 1
ATOM 3930 C CA . LEU A 1 504 ? -7.114 -7.460 9.350 1.00 96.62 504 LEU A CA 1
ATOM 3931 C C . LEU A 1 504 ? -6.368 -7.033 8.074 1.00 96.62 504 LEU A C 1
ATOM 3933 O O . LEU A 1 504 ? -6.901 -7.192 6.977 1.00 96.62 504 LEU A O 1
ATOM 3937 N N . LEU A 1 505 ? -5.136 -6.516 8.185 1.00 91.94 505 LEU A N 1
ATOM 3938 C CA . LEU A 1 505 ? -4.366 -5.980 7.054 1.00 91.94 505 LEU A CA 1
ATOM 3939 C C . LEU A 1 505 ? -4.256 -6.941 5.856 1.00 91.94 505 LEU A C 1
ATOM 3941 O O . LEU A 1 505 ? -4.495 -6.476 4.741 1.00 91.94 505 LEU A O 1
ATOM 3945 N N . PRO A 1 506 ? -3.972 -8.252 6.023 1.00 88.81 506 PRO A N 1
ATOM 3946 C CA . PRO A 1 506 ? -3.952 -9.189 4.896 1.00 88.81 506 PRO A CA 1
ATOM 3947 C C . PRO A 1 506 ? -5.285 -9.225 4.138 1.00 88.81 506 PRO A C 1
ATOM 3949 O O . PRO A 1 506 ? -5.320 -9.162 2.916 1.00 88.81 506 PRO A O 1
ATOM 3952 N N . SER A 1 507 ? -6.408 -9.234 4.860 1.00 91.62 507 SER A N 1
ATOM 3953 C CA . SER A 1 507 ? -7.747 -9.257 4.252 1.00 91.62 507 SER A CA 1
ATOM 3954 C C . SER A 1 507 ? -8.098 -7.959 3.514 1.00 91.62 507 SER A C 1
ATOM 3956 O O . SER A 1 507 ? -8.938 -7.968 2.611 1.00 91.62 507 SER A O 1
ATOM 3958 N N . LEU A 1 508 ? -7.425 -6.861 3.868 1.00 85.06 508 LEU A N 1
ATOM 3959 C CA . LEU A 1 508 ? -7.518 -5.548 3.227 1.00 85.06 508 LEU A CA 1
ATOM 3960 C C . LEU A 1 508 ? -6.501 -5.359 2.084 1.00 85.06 508 LEU A C 1
ATOM 3962 O O . LEU A 1 508 ? -6.419 -4.268 1.524 1.00 85.06 508 LEU A O 1
ATOM 3966 N N . GLY A 1 509 ? -5.719 -6.390 1.740 1.00 76.81 509 GLY A N 1
ATOM 3967 C CA . GLY A 1 509 ? -4.682 -6.329 0.703 1.00 76.81 509 GLY A CA 1
ATOM 3968 C C . GLY A 1 509 ? -3.369 -5.675 1.152 1.00 76.81 509 GLY A C 1
ATOM 3969 O O . GLY A 1 509 ? -2.476 -5.469 0.337 1.00 76.81 509 GLY A O 1
ATOM 3970 N N . ALA A 1 510 ? -3.208 -5.374 2.442 1.00 77.75 510 ALA A N 1
ATOM 3971 C CA . ALA A 1 510 ? -2.021 -4.739 3.019 1.00 77.75 510 ALA A CA 1
ATOM 3972 C C . ALA A 1 510 ? -1.029 -5.766 3.611 1.00 77.75 510 ALA A C 1
ATOM 3974 O O . ALA A 1 510 ? -0.472 -5.563 4.693 1.00 77.75 510 ALA A O 1
ATOM 3975 N N . HIS A 1 511 ? -0.793 -6.877 2.901 1.00 79.12 511 HIS A N 1
ATOM 3976 C CA . HIS A 1 511 ? 0.109 -7.966 3.323 1.00 79.12 511 HIS A CA 1
ATOM 3977 C C . HIS A 1 511 ? 1.519 -7.472 3.643 1.00 79.12 511 HIS A C 1
ATOM 3979 O O . HIS A 1 511 ? 2.143 -7.895 4.612 1.00 79.12 511 HIS A O 1
ATOM 3985 N N . THR A 1 512 ? 1.991 -6.532 2.840 1.00 70.50 512 THR A N 1
ATOM 3986 C CA . THR A 1 512 ? 3.321 -5.951 2.930 1.00 70.50 512 THR A CA 1
ATOM 3987 C C . THR A 1 512 ? 3.536 -5.178 4.226 1.00 70.50 512 THR A C 1
ATOM 3989 O O . THR A 1 512 ? 4.578 -5.313 4.862 1.00 70.50 512 THR A O 1
ATOM 3992 N N . LEU A 1 513 ? 2.535 -4.404 4.657 1.00 78.19 513 LEU A N 1
ATOM 3993 C CA . LEU A 1 513 ? 2.573 -3.719 5.947 1.00 78.19 513 LEU A CA 1
ATOM 3994 C C . LEU A 1 513 ? 2.450 -4.724 7.098 1.00 78.19 513 LEU A C 1
ATOM 3996 O O . LEU A 1 513 ? 3.170 -4.607 8.085 1.00 78.19 513 LEU A O 1
ATOM 4000 N N . TYR A 1 514 ? 1.585 -5.733 6.960 1.00 88.19 514 TYR A N 1
ATOM 4001 C CA . TYR A 1 514 ? 1.420 -6.781 7.969 1.00 88.19 514 TYR A CA 1
ATOM 4002 C C . TYR A 1 514 ? 2.723 -7.547 8.239 1.00 88.19 514 TYR A C 1
ATOM 4004 O O . TYR A 1 514 ? 3.100 -7.725 9.392 1.00 88.19 514 TYR A O 1
ATOM 4012 N N . ALA A 1 515 ? 3.454 -7.918 7.184 1.00 78.19 515 ALA A N 1
ATOM 4013 C CA . ALA A 1 515 ? 4.727 -8.635 7.273 1.00 78.19 515 ALA A CA 1
ATOM 4014 C C . ALA A 1 515 ? 5.843 -7.844 7.984 1.00 78.19 515 ALA A C 1
ATOM 4016 O O . ALA A 1 515 ? 6.853 -8.426 8.375 1.00 78.19 515 ALA A O 1
ATOM 4017 N N . GLN A 1 516 ? 5.684 -6.527 8.152 1.00 79.50 516 GLN A N 1
ATOM 4018 C CA . GLN A 1 516 ? 6.644 -5.691 8.875 1.00 79.50 516 GLN A CA 1
ATOM 4019 C C . GLN A 1 516 ? 6.447 -5.749 10.393 1.00 79.50 516 GLN A C 1
ATOM 4021 O O . GLN A 1 516 ? 7.381 -5.412 11.124 1.00 79.50 516 GLN A O 1
ATOM 4026 N N . PHE A 1 517 ? 5.266 -6.150 10.877 1.00 92.94 517 PHE A N 1
ATOM 4027 C CA . PHE A 1 517 ? 5.011 -6.289 12.307 1.00 92.94 517 PHE A CA 1
ATOM 4028 C C . PHE A 1 517 ? 5.725 -7.514 12.869 1.00 92.94 517 PHE A C 1
ATOM 4030 O O . PHE A 1 517 ? 5.682 -8.606 12.304 1.00 92.94 517 PHE A O 1
ATOM 4037 N N . LYS A 1 518 ? 6.312 -7.347 14.051 1.00 95.00 518 LYS A N 1
ATOM 4038 C CA . LYS A 1 518 ? 6.675 -8.478 14.899 1.00 95.00 518 LYS A CA 1
ATOM 4039 C C . LYS A 1 518 ? 5.456 -8.870 15.712 1.00 95.00 518 LYS A C 1
ATOM 4041 O O . LYS A 1 518 ? 5.091 -8.181 16.663 1.00 95.00 518 LYS A O 1
ATOM 4046 N N . LEU A 1 519 ? 4.796 -9.939 15.275 1.00 95.00 519 LEU A N 1
ATOM 4047 C CA . LEU A 1 519 ? 3.516 -10.386 15.831 1.00 95.00 519 LEU A CA 1
ATOM 4048 C C . LEU A 1 519 ? 3.633 -10.896 17.276 1.00 95.00 519 LEU A C 1
ATOM 4050 O O . LEU A 1 519 ? 2.633 -10.951 17.982 1.00 95.00 519 LEU A O 1
ATOM 4054 N N . ASP A 1 520 ? 4.845 -11.242 17.710 1.00 94.50 520 ASP A N 1
ATOM 4055 C CA . ASP A 1 520 ? 5.210 -11.689 19.055 1.00 94.50 520 ASP A CA 1
ATOM 4056 C C . ASP A 1 520 ? 5.683 -10.562 19.991 1.00 94.50 520 ASP A C 1
ATOM 4058 O O . ASP A 1 520 ? 5.977 -10.816 21.161 1.00 94.50 520 ASP A O 1
ATOM 4062 N N . GLU A 1 521 ? 5.709 -9.316 19.512 1.00 95.75 521 GLU A N 1
ATOM 4063 C CA . GLU A 1 521 ? 6.033 -8.122 20.294 1.00 95.75 521 GLU A CA 1
ATOM 4064 C C . GLU A 1 521 ? 4.790 -7.226 20.470 1.00 95.75 521 GLU A C 1
ATOM 4066 O O . GLU A 1 521 ? 3.933 -7.166 19.583 1.00 95.75 521 GLU A O 1
ATOM 4071 N N . PRO A 1 522 ? 4.667 -6.483 21.589 1.00 97.19 522 PRO A N 1
ATOM 4072 C CA . PRO A 1 522 ? 3.564 -5.546 21.773 1.00 97.19 522 PRO A CA 1
ATOM 4073 C C . PRO A 1 522 ? 3.609 -4.407 20.745 1.00 97.19 522 PRO A C 1
ATOM 4075 O O . PRO A 1 522 ? 4.652 -4.098 20.151 1.00 97.19 522 PRO A O 1
ATOM 4078 N N . TRP A 1 523 ? 2.455 -3.777 20.533 1.00 97.56 523 TRP A N 1
ATOM 4079 C CA . TRP A 1 523 ? 2.266 -2.663 19.599 1.00 97.56 523 TRP A CA 1
ATOM 4080 C C . TRP A 1 523 ? 3.217 -1.478 19.838 1.00 97.56 523 TRP A C 1
ATOM 4082 O O . TRP A 1 523 ? 3.581 -0.793 18.884 1.00 97.56 523 TRP A O 1
ATOM 4092 N N . ASP A 1 524 ? 3.634 -1.258 21.086 1.00 96.62 524 ASP A N 1
ATOM 4093 C CA . ASP A 1 524 ? 4.519 -0.181 21.540 1.00 96.62 524 ASP A CA 1
ATOM 4094 C C . ASP A 1 524 ? 5.984 -0.613 21.712 1.00 96.62 524 ASP A C 1
ATOM 4096 O O . ASP A 1 524 ? 6.806 0.142 22.235 1.00 96.62 524 ASP A O 1
ATOM 4100 N N . SER A 1 525 ? 6.349 -1.805 21.232 1.00 96.81 525 SER A N 1
ATOM 4101 C CA . SER A 1 525 ? 7.754 -2.209 21.148 1.00 96.81 525 SER A CA 1
ATOM 4102 C C . SER A 1 525 ? 8.568 -1.225 20.292 1.00 96.81 525 SER A C 1
ATOM 4104 O O . SER A 1 525 ? 8.032 -0.637 19.345 1.00 96.81 525 SER A O 1
ATOM 4106 N N . PRO A 1 526 ? 9.891 -1.086 20.529 1.00 92.00 526 PRO A N 1
ATOM 4107 C CA . PRO A 1 526 ? 10.751 -0.220 19.717 1.00 92.00 526 PRO A CA 1
ATOM 4108 C C . PRO A 1 526 ? 10.699 -0.508 18.207 1.00 92.00 526 PRO A C 1
ATOM 4110 O O . PRO A 1 526 ? 11.032 0.365 17.403 1.00 92.00 526 PRO A O 1
ATOM 4113 N N . HIS A 1 527 ? 10.312 -1.727 17.812 1.00 90.56 527 HIS A N 1
ATOM 4114 C CA . HIS A 1 527 ? 10.101 -2.111 16.418 1.00 90.56 527 HIS A CA 1
ATOM 4115 C C . HIS A 1 527 ? 8.706 -1.715 15.918 1.00 90.56 527 HIS A C 1
ATOM 4117 O O . HIS A 1 527 ? 8.610 -0.951 14.957 1.00 90.56 527 HIS A O 1
ATOM 4123 N N . ASN A 1 528 ? 7.635 -2.195 16.565 1.00 93.12 528 ASN A N 1
ATOM 4124 C CA . ASN A 1 528 ? 6.263 -2.013 16.074 1.00 93.12 528 ASN A CA 1
ATOM 4125 C C . ASN A 1 528 ? 5.784 -0.557 16.163 1.00 93.12 528 ASN A C 1
ATOM 4127 O O . ASN A 1 528 ? 5.022 -0.123 15.297 1.00 93.12 528 ASN A O 1
ATOM 4131 N N . ILE A 1 529 ? 6.268 0.231 17.132 1.00 93.25 529 ILE A N 1
ATOM 4132 C CA . ILE A 1 529 ? 5.842 1.630 17.298 1.00 93.25 529 ILE A CA 1
ATOM 4133 C C . ILE A 1 529 ? 6.176 2.494 16.071 1.00 93.25 529 ILE A C 1
ATOM 4135 O O . ILE A 1 529 ? 5.449 3.431 15.750 1.00 93.25 529 ILE A O 1
ATOM 4139 N N . LYS A 1 530 ? 7.225 2.136 15.317 1.00 84.38 530 LYS A N 1
ATOM 4140 C CA . LYS A 1 530 ? 7.625 2.821 14.075 1.00 84.38 530 LYS A CA 1
ATOM 4141 C C . LYS A 1 530 ? 6.604 2.653 12.946 1.00 84.38 530 LYS A C 1
ATOM 4143 O O . LYS A 1 530 ? 6.607 3.427 11.996 1.00 84.38 530 LYS A O 1
ATOM 4148 N N . LEU A 1 531 ? 5.740 1.639 13.032 1.00 86.88 531 LEU A N 1
ATOM 4149 C CA . LEU A 1 531 ? 4.698 1.358 12.043 1.00 86.88 531 LEU A CA 1
ATOM 4150 C C . LEU A 1 531 ? 3.400 2.125 12.330 1.00 86.88 531 LEU A C 1
ATOM 4152 O O . LEU A 1 531 ? 2.492 2.107 11.501 1.00 86.88 531 LEU A O 1
ATOM 4156 N N . LEU A 1 532 ? 3.306 2.828 13.467 1.00 88.12 532 LEU A N 1
ATOM 4157 C CA . LEU A 1 532 ? 2.120 3.596 13.847 1.00 88.12 532 LEU A CA 1
ATOM 4158 C C . LEU A 1 532 ? 1.761 4.657 12.795 1.00 88.12 532 LEU A C 1
ATOM 4160 O O . LEU A 1 532 ? 0.591 4.808 12.443 1.00 88.12 532 LEU A O 1
ATOM 4164 N N . GLU A 1 533 ? 2.770 5.327 12.236 1.00 82.19 533 GLU A N 1
ATOM 4165 C CA . GLU A 1 533 ? 2.612 6.350 11.193 1.00 82.19 533 GLU A CA 1
ATOM 4166 C C . GLU A 1 533 ? 2.131 5.778 9.847 1.00 82.19 533 GLU A C 1
ATOM 4168 O O . GLU A 1 533 ? 1.682 6.524 8.979 1.00 82.19 533 GLU A O 1
ATOM 4173 N N . LEU A 1 534 ? 2.185 4.454 9.668 1.00 79.94 534 LEU A N 1
ATOM 4174 C CA . LEU A 1 534 ? 1.758 3.758 8.452 1.00 79.94 534 LEU A CA 1
ATOM 4175 C C . LEU A 1 534 ? 0.303 3.285 8.528 1.00 79.94 534 LEU A C 1
ATOM 4177 O O . LEU A 1 534 ? -0.057 2.317 7.862 1.00 79.94 534 LEU A O 1
ATOM 4181 N N . MET A 1 535 ? -0.533 3.961 9.322 1.00 89.31 535 MET A N 1
ATOM 4182 C CA . MET A 1 535 ? -1.965 3.674 9.395 1.00 89.31 535 MET A CA 1
ATOM 4183 C C . MET A 1 535 ? -2.580 3.673 7.989 1.00 89.31 535 MET A C 1
ATOM 4185 O O . MET A 1 535 ? -2.432 4.673 7.278 1.00 89.31 535 MET A O 1
ATOM 4189 N N . PRO A 1 536 ? -3.248 2.583 7.573 1.00 85.62 536 PRO A N 1
ATOM 4190 C CA . PRO A 1 536 ? -4.009 2.579 6.334 1.00 85.62 536 PRO A CA 1
ATOM 4191 C C . PRO A 1 536 ? -5.152 3.593 6.369 1.00 85.62 536 PRO A C 1
ATOM 4193 O O . PRO A 1 536 ? -5.867 3.686 7.368 1.00 85.62 536 PRO A O 1
ATOM 4196 N N . ASP A 1 537 ? -5.405 4.242 5.233 1.00 83.31 537 ASP A N 1
ATOM 4197 C CA . ASP A 1 537 ? -6.497 5.206 5.039 1.00 83.31 537 ASP A CA 1
ATOM 4198 C C . ASP A 1 537 ? -7.868 4.654 5.439 1.00 83.31 537 ASP A C 1
ATOM 4200 O O . ASP A 1 537 ? -8.779 5.402 5.785 1.00 83.31 537 ASP A O 1
ATOM 4204 N N . VAL A 1 538 ? -8.043 3.328 5.403 1.00 88.81 538 VAL A N 1
ATOM 4205 C CA . VAL A 1 538 ? -9.310 2.699 5.781 1.00 88.81 538 VAL A CA 1
ATOM 4206 C C . VAL A 1 538 ? -9.654 2.875 7.269 1.00 88.81 538 VAL A C 1
ATOM 4208 O O . VAL A 1 538 ? -10.805 2.702 7.646 1.00 88.81 538 VAL A O 1
ATOM 4211 N N . TYR A 1 539 ? -8.680 3.234 8.108 1.00 93.06 539 TYR A N 1
ATOM 4212 C CA . TYR A 1 539 ? -8.878 3.495 9.535 1.00 93.06 539 TYR A CA 1
ATOM 4213 C C . TYR A 1 539 ? -8.874 4.987 9.891 1.00 93.06 539 TYR A C 1
ATOM 4215 O O . TYR A 1 539 ? -9.019 5.326 11.065 1.00 93.06 539 TYR A O 1
ATOM 4223 N N . GLU A 1 540 ? -8.711 5.889 8.921 1.00 88.56 540 GLU A N 1
ATOM 4224 C CA . GLU A 1 540 ? -8.772 7.331 9.174 1.00 88.56 540 GLU A CA 1
ATOM 4225 C C . GLU A 1 540 ? -10.194 7.766 9.539 1.00 88.56 540 GLU A C 1
ATOM 4227 O O . GLU A 1 540 ? -11.146 7.476 8.821 1.00 88.56 540 GLU A O 1
ATOM 4232 N N . CYS A 1 541 ? -10.351 8.509 10.633 1.00 87.00 541 CYS A N 1
ATOM 4233 C CA . CYS A 1 541 ? -11.657 8.991 11.069 1.00 87.00 541 CYS A CA 1
ATOM 4234 C C . CYS A 1 541 ? -11.737 10.512 11.012 1.00 87.00 541 CYS A C 1
ATOM 4236 O O . CYS A 1 541 ? -10.890 11.216 11.562 1.00 87.00 541 CYS A O 1
ATOM 4238 N N . GLU A 1 542 ? -12.820 11.024 10.427 1.00 81.62 542 GLU A N 1
ATOM 4239 C CA . GLU A 1 542 ? -13.158 12.444 10.502 1.00 81.62 542 GLU A CA 1
ATOM 4240 C C . GLU A 1 542 ? -13.152 12.950 11.956 1.00 81.62 542 GLU A C 1
ATOM 4242 O O . GLU A 1 542 ? -13.727 12.330 12.851 1.00 81.62 542 GLU A O 1
ATOM 4247 N N . GLY A 1 543 ? -12.501 14.091 12.191 1.00 82.00 543 GLY A N 1
ATOM 4248 C CA . GLY A 1 543 ? -12.384 14.697 13.518 1.00 82.00 543 GLY A CA 1
ATOM 4249 C C . GLY A 1 543 ? -11.252 14.138 14.387 1.00 82.00 543 GLY A C 1
ATOM 4250 O O . GLY A 1 543 ? -10.914 14.776 15.383 1.00 82.00 543 GLY A O 1
ATOM 4251 N N . VAL A 1 544 ? -10.619 13.022 14.005 1.00 87.81 544 VAL A N 1
ATOM 4252 C CA . VAL A 1 544 ? -9.395 12.518 14.647 1.00 87.81 544 VAL A CA 1
ATOM 4253 C C . VAL A 1 544 ? -8.188 13.170 13.973 1.00 87.81 544 VAL A C 1
ATOM 4255 O O . VAL A 1 544 ? -7.798 12.812 12.868 1.00 87.81 544 VAL A O 1
ATOM 4258 N N . THR A 1 545 ? -7.609 14.179 14.624 1.00 80.19 545 THR A N 1
ATOM 4259 C CA . THR A 1 545 ? -6.525 15.000 14.046 1.00 80.19 545 THR A CA 1
ATOM 4260 C C . THR A 1 545 ? -5.122 14.488 14.358 1.00 80.19 545 THR A C 1
ATOM 4262 O O . THR A 1 545 ? -4.148 14.958 13.771 1.00 80.19 545 THR A O 1
ATOM 4265 N N . GLN A 1 546 ? -4.998 13.553 15.297 1.00 83.06 546 GLN A N 1
ATOM 4266 C CA . GLN A 1 546 ? -3.713 13.020 15.737 1.00 83.06 546 GLN A CA 1
ATOM 4267 C C . GLN A 1 546 ? -3.264 11.889 14.793 1.00 83.06 546 GLN A C 1
ATOM 4269 O O . GLN A 1 546 ? -4.020 10.934 14.599 1.00 83.06 546 GLN A O 1
ATOM 4274 N N . PRO A 1 547 ? -2.054 11.962 14.204 1.00 80.06 547 PRO A N 1
ATOM 4275 C CA . PRO A 1 547 ? -1.562 10.929 13.296 1.00 80.06 547 PRO A CA 1
ATOM 4276 C C . PRO A 1 547 ? -1.508 9.544 13.949 1.00 80.06 547 PRO A C 1
ATOM 4278 O O . PRO A 1 547 ? -1.066 9.404 15.088 1.00 80.06 547 PRO A O 1
ATOM 4281 N N . GLY A 1 548 ? -1.928 8.517 13.209 1.00 87.12 548 GLY A N 1
ATOM 4282 C CA . GLY A 1 548 ? -1.899 7.125 13.670 1.00 87.12 548 GLY A CA 1
ATOM 4283 C C . GLY A 1 548 ? -3.006 6.747 14.660 1.00 87.12 548 GLY A C 1
ATOM 4284 O O . GLY A 1 548 ? -3.009 5.617 15.150 1.00 87.12 548 GLY A O 1
ATOM 4285 N N . LEU A 1 549 ? -3.944 7.649 14.960 1.00 95.19 549 LEU A N 1
ATOM 4286 C CA . LEU A 1 549 ? -5.112 7.337 15.779 1.00 95.19 549 LEU A CA 1
ATOM 4287 C C . LEU A 1 549 ? -6.341 7.051 14.916 1.00 95.19 549 LEU A C 1
ATOM 4289 O O . LEU A 1 549 ? -6.537 7.644 13.858 1.00 95.19 549 LEU A O 1
ATOM 4293 N N . THR A 1 550 ? -7.203 6.173 15.417 1.00 95.69 550 THR A N 1
ATOM 4294 C CA . THR A 1 550 ? -8.481 5.815 14.798 1.00 95.69 550 THR A CA 1
ATOM 4295 C C . THR A 1 550 ? -9.591 5.794 15.840 1.00 95.69 550 THR A C 1
ATOM 4297 O O . THR A 1 550 ? -9.342 5.477 17.003 1.00 95.69 550 THR A O 1
ATOM 4300 N N . SER A 1 551 ? -10.818 6.113 15.421 1.00 95.75 551 SER A N 1
ATOM 4301 C CA . SER A 1 551 ? -12.035 5.901 16.215 1.00 95.75 551 SER A CA 1
ATOM 4302 C C . SER A 1 551 ? -12.897 4.744 15.690 1.00 95.75 551 SER A C 1
ATOM 4304 O O . SER A 1 551 ? -14.048 4.603 16.096 1.00 95.75 551 SER A O 1
ATOM 4306 N N . ILE A 1 552 ? -12.356 3.898 14.803 1.00 96.38 552 ILE A N 1
ATOM 4307 C CA . ILE A 1 552 ? -12.991 2.634 14.409 1.00 96.38 552 ILE A CA 1
ATOM 4308 C C . ILE A 1 552 ? -12.749 1.597 15.505 1.00 96.38 552 ILE A C 1
ATOM 4310 O O . ILE A 1 552 ? -11.654 1.032 15.618 1.00 96.38 552 ILE A O 1
ATOM 4314 N N . MET A 1 553 ? -13.785 1.343 16.300 1.00 96.25 553 MET A N 1
ATOM 4315 C CA . MET A 1 553 ? -13.681 0.549 17.520 1.00 96.25 553 MET A CA 1
ATOM 4316 C C . MET A 1 553 ? -14.716 -0.559 17.588 1.00 96.25 553 MET A C 1
ATOM 4318 O O . MET A 1 553 ? -15.839 -0.409 17.112 1.00 96.25 553 MET A O 1
ATOM 4322 N N . LYS A 1 554 ? -14.357 -1.648 18.261 1.00 95.19 554 LYS A N 1
ATOM 4323 C CA . LYS A 1 554 ? -15.316 -2.669 18.703 1.00 95.19 554 LYS A CA 1
ATOM 4324 C C . LYS A 1 554 ? -15.853 -2.321 20.090 1.00 95.19 554 LYS A C 1
ATOM 4326 O O . LYS A 1 554 ? -15.277 -1.489 20.790 1.00 95.19 554 LYS A O 1
ATOM 4331 N N . PHE A 1 555 ? -16.915 -3.000 20.507 1.00 94.31 555 PHE A N 1
ATOM 4332 C CA . PHE A 1 555 ? -17.257 -3.088 21.925 1.00 94.31 555 PHE A CA 1
ATOM 4333 C C . PHE A 1 555 ? -16.577 -4.308 22.529 1.00 94.31 555 PHE A C 1
ATOM 4335 O O . PHE A 1 555 ? -16.577 -5.370 21.908 1.00 94.31 555 PHE A O 1
ATOM 4342 N N . VAL A 1 556 ? -16.014 -4.154 23.724 1.00 92.75 556 VAL A N 1
ATOM 4343 C CA . VAL A 1 556 ? -15.401 -5.238 24.488 1.00 92.75 556 VAL A CA 1
ATOM 4344 C C . VAL A 1 556 ? -16.036 -5.367 25.865 1.00 92.75 556 VAL A C 1
ATOM 4346 O O . VAL A 1 556 ? -16.388 -4.375 26.508 1.00 92.75 556 VAL A O 1
ATOM 4349 N N . GLY A 1 557 ? -16.167 -6.609 26.323 1.00 87.19 557 GLY A N 1
ATOM 4350 C CA . GLY A 1 557 ? -16.720 -6.941 27.635 1.00 87.19 557 GLY A CA 1
ATOM 4351 C C . GLY A 1 557 ? -17.827 -7.996 27.578 1.00 87.19 557 GLY A C 1
ATOM 4352 O O . GLY A 1 557 ? -18.150 -8.504 26.499 1.00 87.19 557 GLY A O 1
ATOM 4353 N N . PRO A 1 558 ? -18.404 -8.356 28.739 1.00 83.31 558 PRO A N 1
ATOM 4354 C CA . PRO A 1 558 ? -19.467 -9.354 28.822 1.00 83.31 558 PRO A CA 1
ATOM 4355 C C . PRO A 1 558 ? -20.649 -9.037 27.892 1.00 83.31 558 PRO A C 1
ATOM 4357 O O . PRO A 1 558 ? -21.105 -7.898 27.831 1.00 83.31 558 PRO A O 1
ATOM 4360 N N . GLY A 1 559 ? -21.139 -10.048 27.170 1.00 81.62 559 GLY A N 1
ATOM 4361 C CA . GLY A 1 559 ? -22.252 -9.926 26.213 1.00 81.62 559 GLY A CA 1
ATOM 4362 C C . GLY A 1 559 ? -21.827 -9.532 24.794 1.00 81.62 559 GLY A C 1
ATOM 4363 O O . GLY A 1 559 ? -22.466 -9.931 23.825 1.00 81.62 559 GLY A O 1
ATOM 4364 N N . THR A 1 560 ? -20.699 -8.844 24.631 1.00 88.56 560 THR A N 1
ATOM 4365 C CA . THR A 1 560 ? -20.190 -8.497 23.296 1.00 88.56 560 THR A CA 1
ATOM 4366 C C . THR A 1 560 ? -19.641 -9.734 22.564 1.00 88.56 560 THR A C 1
ATOM 4368 O O . THR A 1 560 ? -19.227 -10.702 23.211 1.00 88.56 560 THR A O 1
ATOM 4371 N N . PRO A 1 561 ? -19.541 -9.714 21.222 1.00 85.69 561 PRO A N 1
ATOM 4372 C CA . PRO A 1 561 ? -18.789 -10.721 20.478 1.00 85.69 561 PRO A CA 1
ATOM 4373 C C . PRO A 1 561 ? -17.278 -10.678 20.752 1.00 85.69 561 PRO A C 1
ATOM 4375 O O . PRO A 1 561 ? -16.548 -11.484 20.190 1.00 85.69 561 PRO A O 1
ATOM 4378 N N . PHE A 1 562 ? -16.758 -9.733 21.540 1.00 89.38 562 PHE A N 1
ATOM 4379 C CA . PHE A 1 562 ? -15.320 -9.535 21.695 1.00 89.38 562 PHE A CA 1
ATOM 4380 C C . PHE A 1 562 ? -14.924 -9.438 23.162 1.00 89.38 562 PHE A C 1
ATOM 4382 O O . PHE A 1 562 ? -15.126 -8.437 23.843 1.00 89.38 562 PHE A O 1
ATOM 4389 N N . GLU A 1 563 ? -14.261 -10.474 23.649 1.00 82.88 563 GLU A N 1
ATOM 4390 C CA . GLU A 1 563 ? -13.654 -10.437 24.971 1.00 82.88 563 GLU A CA 1
ATOM 4391 C C . GLU A 1 563 ? -12.188 -9.996 24.878 1.00 82.88 563 GLU A C 1
ATOM 4393 O O . GLU A 1 563 ? -11.458 -10.360 23.950 1.00 82.88 563 GLU A O 1
ATOM 4398 N N . VAL A 1 564 ? -11.750 -9.200 25.857 1.00 80.88 564 VAL A N 1
ATOM 4399 C CA . VAL A 1 564 ? -10.344 -8.798 25.982 1.00 80.88 564 VAL A CA 1
ATOM 4400 C C . VAL A 1 564 ? -9.490 -10.052 26.148 1.00 80.88 564 VAL A C 1
ATOM 4402 O O . VAL A 1 564 ? -9.862 -10.971 26.878 1.00 80.88 564 VAL A O 1
ATOM 4405 N N . ASP A 1 565 ? -8.356 -10.098 25.449 1.00 84.69 565 ASP A N 1
ATOM 4406 C CA . ASP A 1 565 ? -7.378 -11.185 25.550 1.00 84.69 565 ASP A CA 1
ATOM 4407 C C . ASP A 1 565 ? -7.904 -12.592 25.199 1.00 84.69 565 ASP A C 1
ATOM 4409 O O . ASP A 1 565 ? -7.281 -13.607 25.517 1.00 84.69 565 ASP A O 1
ATOM 4413 N N . LYS A 1 566 ? -9.020 -12.666 24.462 1.00 86.69 566 LYS A N 1
ATOM 4414 C CA . LYS A 1 566 ? -9.572 -13.913 23.922 1.00 86.69 566 LYS A CA 1
ATOM 4415 C C . LYS A 1 566 ? -9.750 -13.836 22.405 1.00 86.69 566 LYS A C 1
ATOM 4417 O O . LYS A 1 566 ? -9.924 -12.744 21.861 1.00 86.69 566 LYS A O 1
ATOM 4422 N N . PRO A 1 567 ? -9.702 -14.982 21.702 1.00 88.56 567 PRO A N 1
ATOM 4423 C CA . PRO A 1 567 ? -10.075 -15.012 20.298 1.00 88.56 567 PRO A CA 1
ATOM 4424 C C . PRO A 1 567 ? -11.558 -14.672 20.135 1.00 88.56 567 PRO A C 1
ATOM 4426 O O . PRO A 1 567 ? -12.370 -14.984 21.008 1.00 88.56 567 PRO A O 1
ATOM 4429 N N . GLY A 1 568 ? -11.917 -14.089 18.994 1.00 86.81 568 GLY A N 1
ATOM 4430 C CA . GLY A 1 568 ? -13.315 -13.860 18.651 1.00 86.81 568 GLY A CA 1
ATOM 4431 C C . GLY A 1 568 ? -14.094 -15.178 18.509 1.00 86.81 568 GLY A C 1
ATOM 4432 O O . GLY A 1 568 ? -13.505 -16.228 18.205 1.00 86.81 568 GLY A O 1
ATOM 4433 N N . PRO A 1 569 ? -15.420 -15.154 18.723 1.00 89.06 569 PRO A N 1
ATOM 4434 C CA . PRO A 1 569 ? -16.265 -16.327 18.636 1.00 89.06 569 PRO A CA 1
ATOM 4435 C C . PRO A 1 569 ? -16.375 -16.807 17.182 1.00 89.06 569 PRO A C 1
ATOM 4437 O O . PRO A 1 569 ? -16.168 -16.030 16.239 1.00 89.06 569 PRO A O 1
ATOM 4440 N N . PRO A 1 570 ? -16.705 -18.096 16.976 1.00 91.31 570 PRO A N 1
ATOM 4441 C CA . PRO A 1 570 ? -17.003 -18.622 15.652 1.00 91.31 570 PRO A CA 1
ATOM 4442 C C . PRO A 1 570 ? -18.111 -17.816 14.973 1.00 91.31 570 PRO A C 1
ATOM 4444 O O . PRO A 1 570 ? -19.102 -17.465 15.607 1.00 91.31 570 PRO A O 1
ATOM 4447 N N . TYR A 1 571 ? -17.995 -17.592 13.665 1.00 90.25 571 TYR A N 1
ATOM 4448 C CA . TYR A 1 571 ? -18.995 -16.820 12.911 1.00 90.25 571 TYR A CA 1
ATOM 4449 C C . TYR A 1 571 ? -20.380 -17.491 12.844 1.00 90.25 571 TYR A C 1
ATOM 4451 O O . TYR A 1 571 ? -21.402 -16.858 12.574 1.00 90.25 571 TYR A O 1
ATOM 4459 N N . SER A 1 572 ? -20.428 -18.802 13.083 1.00 87.94 572 SER A N 1
ATOM 4460 C CA . SER A 1 572 ? -21.667 -19.566 13.236 1.00 87.94 572 SER A CA 1
ATOM 4461 C C . SER A 1 572 ? -22.358 -19.344 14.585 1.00 87.94 572 SER A C 1
ATOM 4463 O O . SER A 1 572 ? -23.528 -19.685 14.715 1.00 87.94 572 SER A O 1
ATOM 4465 N N . ARG A 1 573 ? -21.676 -18.772 15.587 1.00 87.31 573 ARG A N 1
ATOM 4466 C CA . ARG A 1 573 ? -22.191 -18.604 16.952 1.00 87.31 573 ARG A CA 1
ATOM 4467 C C . ARG A 1 573 ? -22.647 -17.166 17.203 1.00 87.31 573 ARG A C 1
ATOM 4469 O O . ARG A 1 573 ? -22.058 -16.452 18.004 1.00 87.31 573 ARG A O 1
ATOM 4476 N N . ILE A 1 574 ? -23.713 -16.771 16.513 1.00 87.56 574 ILE A N 1
ATOM 4477 C CA . ILE A 1 574 ? -24.434 -15.508 16.740 1.00 87.56 574 ILE A CA 1
ATOM 4478 C C . ILE A 1 574 ? -25.925 -15.846 16.876 1.00 87.56 574 ILE A C 1
ATOM 4480 O O . ILE A 1 574 ? -26.645 -15.767 15.878 1.00 87.56 574 ILE A O 1
ATOM 4484 N N . PRO A 1 575 ? -26.370 -16.319 18.058 1.00 85.19 575 PRO A N 1
ATOM 4485 C CA . PRO A 1 575 ? -27.754 -16.742 18.285 1.00 85.19 575 PRO A CA 1
ATOM 4486 C C . PRO A 1 575 ? -28.806 -15.705 17.881 1.00 85.19 575 PRO A C 1
ATOM 4488 O O . PRO A 1 575 ? -29.814 -16.077 17.286 1.00 85.19 575 PRO A O 1
ATOM 4491 N N . ASP A 1 576 ? -28.537 -14.421 18.121 1.00 84.88 576 ASP A N 1
ATOM 4492 C CA . ASP A 1 576 ? -29.507 -13.345 17.863 1.00 84.88 576 ASP A CA 1
ATOM 4493 C C . ASP A 1 576 ? -29.576 -12.962 16.374 1.00 84.88 576 ASP A C 1
ATOM 4495 O O . ASP A 1 576 ? -30.470 -12.241 15.937 1.00 84.88 576 ASP A O 1
ATOM 4499 N N . GLY A 1 577 ? -28.668 -13.514 15.562 1.00 87.50 577 GLY A N 1
ATOM 4500 C CA . GLY A 1 577 ? -28.626 -13.358 14.115 1.00 87.50 577 GLY A CA 1
ATOM 4501 C C . GLY A 1 577 ? -27.669 -12.264 13.637 1.00 87.50 577 GLY A C 1
ATOM 4502 O O . GLY A 1 577 ? -27.604 -11.156 14.158 1.00 87.50 577 GLY A O 1
ATOM 4503 N N . ARG A 1 578 ? -26.950 -12.555 12.546 1.00 90.06 578 ARG A N 1
ATOM 4504 C CA . ARG A 1 578 ? -25.903 -11.680 11.979 1.00 90.06 578 ARG A CA 1
ATOM 4505 C C . ARG A 1 578 ? -26.393 -10.284 11.582 1.00 90.06 578 ARG A C 1
ATOM 4507 O O . ARG A 1 578 ? -25.633 -9.330 11.680 1.00 90.06 578 ARG A O 1
ATOM 4514 N N . LYS A 1 579 ? -27.649 -10.159 11.152 1.00 90.25 579 LYS A N 1
ATOM 4515 C CA . LYS A 1 579 ? -28.262 -8.880 10.751 1.00 90.25 579 LYS A CA 1
ATOM 4516 C C . LYS A 1 579 ? -28.562 -7.934 11.923 1.00 90.25 579 LYS A C 1
ATOM 4518 O O . LYS A 1 579 ? -28.846 -6.764 11.687 1.00 90.25 579 LYS A O 1
ATOM 4523 N N . TYR A 1 580 ? -28.489 -8.426 13.162 1.00 90.31 580 TYR A N 1
ATOM 4524 C CA . TYR A 1 580 ? -28.849 -7.684 14.375 1.00 90.31 580 TYR A CA 1
ATOM 4525 C C . TYR A 1 580 ? -27.676 -7.495 15.337 1.00 90.31 580 TYR A C 1
ATOM 4527 O O . TYR A 1 580 ? -27.869 -7.007 16.440 1.00 90.31 580 TYR A O 1
ATOM 4535 N N . THR A 1 581 ? -26.456 -7.852 14.931 1.00 92.56 581 THR A N 1
ATOM 4536 C CA . THR A 1 581 ? -25.271 -7.748 15.789 1.00 92.56 581 THR A CA 1
ATOM 4537 C C . THR A 1 581 ? -24.289 -6.721 15.239 1.00 92.56 581 THR A C 1
ATOM 4539 O O . THR A 1 581 ? -23.735 -6.895 14.151 1.00 92.56 581 THR A O 1
ATOM 4542 N N . ILE A 1 582 ? -24.033 -5.667 16.011 1.00 94.31 582 ILE A N 1
ATOM 4543 C CA . ILE A 1 582 ? -22.975 -4.686 15.762 1.00 94.31 582 ILE A CA 1
ATOM 4544 C C . ILE A 1 582 ? -21.620 -5.329 16.066 1.00 94.31 582 ILE A C 1
ATOM 4546 O O . ILE A 1 582 ? -21.398 -5.875 17.145 1.00 94.31 582 ILE A O 1
ATOM 4550 N N . LEU A 1 583 ? -20.680 -5.219 15.127 1.00 93.75 583 LEU A N 1
ATOM 4551 C CA . LEU A 1 583 ? -19.299 -5.665 15.320 1.00 93.75 583 LEU A CA 1
ATOM 4552 C C . LEU A 1 583 ? -18.365 -4.524 15.705 1.00 93.75 583 LEU A C 1
ATOM 4554 O O . LEU A 1 583 ? -17.500 -4.679 16.566 1.00 93.75 583 LEU A O 1
ATOM 4558 N N . TYR A 1 584 ? -18.511 -3.388 15.034 1.00 96.25 584 TYR A N 1
ATOM 4559 C CA . TYR A 1 584 ? -17.691 -2.209 15.259 1.00 96.25 584 TYR A CA 1
ATOM 4560 C C . TYR A 1 584 ? -18.474 -0.948 14.913 1.00 96.25 584 TYR A C 1
ATOM 4562 O O . TYR A 1 584 ? -19.458 -0.984 14.173 1.00 96.25 584 TYR A O 1
ATOM 4570 N N . VAL A 1 585 ? -18.011 0.178 15.435 1.00 96.12 585 VAL A N 1
ATOM 4571 C CA . VAL A 1 585 ? -18.602 1.501 15.255 1.00 96.12 585 VAL A CA 1
ATOM 4572 C C . VAL A 1 585 ? -17.523 2.518 14.922 1.00 96.12 585 VAL A C 1
ATOM 4574 O O . VAL A 1 585 ? -16.355 2.350 15.281 1.00 96.12 585 VAL A O 1
ATOM 4577 N N . LYS A 1 586 ? -17.923 3.608 14.268 1.00 94.81 586 LYS A N 1
ATOM 4578 C CA . LYS A 1 586 ? -17.150 4.850 14.281 1.00 94.81 586 LYS A CA 1
ATOM 4579 C C . LYS A 1 586 ? -17.521 5.619 15.551 1.00 94.81 586 LYS A C 1
ATOM 4581 O O . LYS A 1 586 ? -18.564 6.263 15.611 1.00 94.81 586 LYS A O 1
ATOM 4586 N N . ALA A 1 587 ? -16.679 5.508 16.571 1.00 95.50 587 ALA A N 1
ATOM 4587 C CA . ALA A 1 587 ? -16.831 6.214 17.837 1.00 95.50 587 ALA A CA 1
ATOM 4588 C C . ALA A 1 587 ? -16.463 7.702 17.704 1.00 95.50 587 ALA A C 1
ATOM 4590 O O . ALA A 1 587 ? -15.878 8.140 16.703 1.00 95.50 587 ALA A O 1
ATOM 4591 N N . GLY A 1 588 ? -16.770 8.472 18.747 1.00 94.19 588 GLY A N 1
ATOM 4592 C CA . GLY A 1 588 ? -16.388 9.873 18.866 1.00 94.19 588 GLY A CA 1
ATOM 4593 C C . GLY A 1 588 ? -14.864 10.054 18.814 1.00 94.19 588 GLY A C 1
ATOM 4594 O O . GLY A 1 588 ? -14.125 9.177 19.276 1.00 94.19 588 GLY A O 1
ATOM 4595 N N . PRO A 1 589 ? -14.350 11.175 18.267 1.00 93.25 589 PRO A N 1
ATOM 4596 C CA . PRO A 1 589 ? -12.908 11.428 18.210 1.00 93.25 589 PRO A CA 1
ATOM 4597 C C . PRO A 1 589 ? -12.208 11.428 19.577 1.00 93.25 589 PRO A C 1
ATOM 4599 O O . PRO A 1 589 ? -11.015 11.155 19.656 1.00 93.25 589 PRO A O 1
ATOM 4602 N N . ASP A 1 590 ? -12.946 11.700 20.654 1.00 94.88 590 ASP A N 1
ATOM 4603 C CA . ASP A 1 590 ? -12.497 11.626 22.050 1.00 94.88 590 ASP A CA 1
ATOM 4604 C C . ASP A 1 590 ? -12.196 10.198 22.529 1.00 94.88 590 ASP A C 1
ATOM 4606 O O . ASP A 1 590 ? -11.525 10.022 23.542 1.00 94.88 590 ASP A O 1
ATOM 4610 N N . LYS A 1 591 ? -12.659 9.177 21.800 1.00 96.12 591 LYS A N 1
ATOM 4611 C CA . LYS A 1 591 ? -12.354 7.766 22.065 1.00 96.12 591 LYS A CA 1
ATOM 4612 C C . LYS A 1 591 ? -11.197 7.237 21.225 1.00 96.12 591 LYS A C 1
ATOM 4614 O O . LYS A 1 591 ? -10.905 6.052 21.319 1.00 96.12 591 LYS A O 1
ATOM 4619 N N . ALA A 1 592 ? -10.570 8.055 20.377 1.00 96.50 592 ALA A N 1
ATOM 4620 C CA . ALA A 1 592 ? -9.579 7.569 19.426 1.00 96.50 592 ALA A CA 1
ATOM 4621 C C . ALA A 1 592 ? -8.334 6.979 20.115 1.00 96.50 592 ALA A C 1
ATOM 4623 O O . ALA A 1 592 ? -7.824 7.529 21.090 1.00 96.50 592 ALA A O 1
ATOM 4624 N N . VAL A 1 593 ? -7.813 5.879 19.568 1.00 97.50 593 VAL A N 1
ATOM 4625 C CA . VAL A 1 593 ? -6.616 5.185 20.077 1.00 97.50 593 VAL A CA 1
ATOM 4626 C C . VAL A 1 593 ? -5.625 4.924 18.945 1.00 97.50 593 VAL A C 1
ATOM 4628 O O . VAL A 1 593 ? -6.033 4.911 17.779 1.00 97.50 593 VAL A O 1
ATOM 4631 N N . PRO A 1 594 ? -4.330 4.690 19.244 1.00 98.00 594 PRO A N 1
ATOM 4632 C CA . PRO A 1 594 ? -3.377 4.226 18.243 1.00 98.00 594 PRO A CA 1
ATOM 4633 C C . PRO A 1 594 ? -3.926 2.998 17.506 1.00 98.00 594 PRO A C 1
ATOM 4635 O O . PRO A 1 594 ? -4.335 2.023 18.142 1.00 98.00 594 PRO A O 1
ATOM 4638 N N . TRP A 1 595 ? -3.940 3.011 16.170 1.00 97.56 595 TRP A N 1
ATOM 4639 C CA . TRP A 1 595 ? -4.607 1.950 15.402 1.00 97.56 595 TRP A CA 1
ATOM 4640 C C . TRP A 1 595 ? -3.981 0.563 15.610 1.00 97.56 595 TRP A C 1
ATOM 4642 O O . TRP A 1 595 ? -4.667 -0.445 15.442 1.00 97.56 595 TRP A O 1
ATOM 4652 N N . THR A 1 596 ? -2.712 0.508 16.023 1.00 97.81 596 THR A N 1
ATOM 4653 C CA . THR A 1 596 ? -1.977 -0.723 16.340 1.00 97.81 596 THR A CA 1
ATOM 4654 C C . THR A 1 596 ? -2.228 -1.242 17.756 1.00 97.81 596 THR A C 1
ATOM 4656 O O . THR A 1 596 ? -1.965 -2.417 18.015 1.00 97.81 596 THR A O 1
ATOM 4659 N N . LYS A 1 597 ? -2.770 -0.414 18.659 1.00 97.56 597 LYS A N 1
ATOM 4660 C CA . LYS A 1 597 ? -3.026 -0.767 20.060 1.00 97.56 597 LYS A CA 1
ATOM 4661 C C . LYS A 1 597 ? -4.264 -1.673 20.183 1.00 97.56 597 LYS A C 1
ATOM 4663 O O . LYS A 1 597 ? -5.315 -1.313 19.639 1.00 97.56 597 LYS A O 1
ATOM 4668 N N . PRO A 1 598 ? -4.180 -2.823 20.882 1.00 95.38 598 PRO A N 1
ATOM 4669 C CA . PRO A 1 598 ? -5.309 -3.722 21.149 1.00 95.38 598 PRO A CA 1
ATOM 4670 C C . PRO A 1 598 ? -6.230 -3.163 22.245 1.00 95.38 598 PRO A C 1
ATOM 4672 O O . PRO A 1 598 ? -6.412 -3.760 23.300 1.00 95.38 598 PRO A O 1
ATOM 4675 N N . GLU A 1 599 ? -6.785 -1.980 21.999 1.00 94.94 599 GLU A N 1
ATOM 4676 C CA . GLU A 1 599 ? -7.726 -1.292 22.880 1.00 94.94 599 GLU A CA 1
ATOM 4677 C C . GLU A 1 599 ? -8.926 -0.815 22.061 1.00 94.94 599 GLU A C 1
ATOM 4679 O O . GLU A 1 599 ? -8.764 -0.363 20.923 1.00 94.94 599 GLU A O 1
ATOM 4684 N N . ASP A 1 600 ? -10.117 -0.952 22.639 1.00 95.31 600 ASP A N 1
ATOM 4685 C CA . ASP A 1 600 ? -11.426 -0.701 22.031 1.00 95.31 600 ASP A CA 1
ATOM 4686 C C . ASP A 1 600 ? -12.414 -0.226 23.135 1.00 95.31 600 ASP A C 1
ATOM 4688 O O . ASP A 1 600 ? -12.001 0.046 24.265 1.00 95.31 600 ASP A O 1
ATOM 4692 N N . LEU A 1 601 ? -13.713 -0.086 22.837 1.00 95.31 601 LEU A N 1
ATOM 4693 C CA . LEU A 1 601 ? -14.693 0.499 23.764 1.00 95.31 601 LEU A CA 1
ATOM 4694 C C . LEU A 1 601 ? -15.165 -0.510 24.812 1.00 95.31 601 LEU A C 1
ATOM 4696 O O . LEU A 1 601 ? -15.859 -1.470 24.482 1.00 95.31 601 LEU A O 1
ATOM 4700 N N . THR A 1 602 ? -14.895 -0.260 26.090 1.00 93.62 602 THR A N 1
ATOM 4701 C CA . THR A 1 602 ? -15.552 -1.013 27.167 1.00 93.62 602 THR A CA 1
ATOM 4702 C C . THR A 1 602 ? -17.051 -0.713 27.172 1.00 93.62 602 THR A C 1
ATOM 4704 O O . THR A 1 602 ? -17.451 0.454 27.240 1.00 93.62 602 THR A O 1
ATOM 4707 N N . LEU A 1 603 ? -17.881 -1.754 27.084 1.00 89.56 603 LEU A N 1
ATOM 4708 C CA . LEU A 1 603 ? -19.337 -1.618 27.116 1.00 89.56 603 LEU A CA 1
ATOM 4709 C C . LEU A 1 603 ? -19.823 -1.281 28.533 1.00 89.56 603 LEU A C 1
ATOM 4711 O O . LEU A 1 603 ? -19.658 -2.082 29.453 1.00 89.56 603 LEU A O 1
ATOM 4715 N N . ASP A 1 604 ? -20.468 -0.125 28.689 1.00 89.00 604 ASP A N 1
ATOM 4716 C CA . ASP A 1 604 ? -21.290 0.184 29.858 1.00 89.00 604 ASP A CA 1
ATOM 4717 C C . ASP A 1 604 ? -22.712 -0.352 29.615 1.00 89.00 604 ASP A C 1
ATOM 4719 O O . ASP A 1 604 ? -23.434 0.138 28.749 1.00 89.00 604 ASP A O 1
ATOM 4723 N N . LEU A 1 605 ? -23.103 -1.396 30.354 1.00 83.12 605 LEU A N 1
ATOM 4724 C CA . LEU A 1 605 ? -24.407 -2.056 30.198 1.00 83.12 605 LEU A CA 1
ATOM 4725 C C . LEU A 1 605 ? -25.589 -1.216 30.697 1.00 83.12 605 LEU A C 1
ATOM 4727 O O . LEU A 1 605 ? -26.725 -1.519 30.319 1.00 83.12 605 LEU A O 1
ATOM 4731 N N . GLU A 1 606 ? -25.328 -0.217 31.543 1.00 85.69 606 GLU A N 1
ATOM 4732 C CA . GLU A 1 606 ? -26.331 0.708 32.073 1.00 85.69 606 GLU A CA 1
ATOM 4733 C C . GLU A 1 606 ? -26.457 1.939 31.168 1.00 85.69 606 GLU A C 1
ATOM 4735 O O . GLU A 1 606 ? -27.557 2.445 30.958 1.00 85.69 606 GLU A O 1
ATOM 4740 N N . ASN A 1 607 ? -25.342 2.395 30.583 1.00 88.69 607 ASN A N 1
ATOM 4741 C CA . ASN A 1 607 ? -25.299 3.570 29.707 1.00 88.69 607 ASN A CA 1
ATOM 4742 C C . ASN A 1 607 ? -24.490 3.316 28.418 1.00 88.69 607 ASN A C 1
ATOM 4744 O O . ASN A 1 607 ? -23.443 3.942 28.217 1.00 88.69 607 ASN A O 1
ATOM 4748 N N . PRO A 1 608 ? -24.973 2.467 27.490 1.00 90.25 608 PRO A N 1
ATOM 4749 C CA . PRO A 1 608 ? -24.206 2.057 26.307 1.00 90.25 608 PRO A CA 1
ATOM 4750 C C . PRO A 1 608 ? -23.815 3.226 25.388 1.00 90.25 608 PRO A C 1
ATOM 4752 O O . PRO A 1 608 ? -22.792 3.166 24.706 1.00 90.25 608 PRO A O 1
ATOM 4755 N N . HIS A 1 609 ? -24.562 4.335 25.408 1.00 92.50 609 HIS A N 1
ATOM 4756 C CA . HIS A 1 609 ? -24.206 5.558 24.680 1.00 92.50 609 HIS A CA 1
ATOM 4757 C C . HIS A 1 609 ? -22.901 6.197 25.159 1.00 92.50 609 HIS A C 1
ATOM 4759 O O . HIS A 1 609 ? -22.171 6.753 24.343 1.00 92.50 609 HIS A O 1
ATOM 4765 N N . GLN A 1 610 ? -22.560 6.110 26.451 1.00 91.75 610 GLN A N 1
ATOM 4766 C CA . GLN A 1 610 ? -21.319 6.708 26.968 1.00 91.75 610 GLN A CA 1
ATOM 4767 C C . GLN A 1 610 ? -20.067 6.024 26.407 1.00 91.75 610 GLN A C 1
ATOM 4769 O O . GLN A 1 610 ? -19.017 6.663 26.250 1.00 91.75 610 GLN A O 1
ATOM 4774 N N . SER A 1 611 ? -20.177 4.739 26.058 1.00 92.94 611 SER A N 1
ATOM 4775 C CA . SER A 1 611 ? -19.107 3.998 25.396 1.00 92.94 611 SER A CA 1
ATOM 4776 C C . SER A 1 611 ? -18.774 4.595 24.022 1.00 92.94 611 SER A C 1
ATOM 4778 O O . SER A 1 611 ? -17.602 4.625 23.665 1.00 92.94 611 SER A O 1
ATOM 4780 N N . LEU A 1 612 ? -19.750 5.154 23.291 1.00 93.69 612 LEU A N 1
ATOM 4781 C CA . LEU A 1 612 ? -19.546 5.754 21.961 1.00 93.69 612 LEU A CA 1
ATOM 4782 C C . LEU A 1 612 ? -18.741 7.064 21.986 1.00 93.69 612 LEU A C 1
ATOM 4784 O O . LEU A 1 612 ? -18.163 7.436 20.966 1.00 93.69 612 LEU A O 1
ATOM 4788 N N . GLY A 1 613 ? -18.677 7.755 23.127 1.00 93.06 613 GLY A N 1
ATOM 4789 C CA . GLY A 1 613 ? -18.043 9.071 23.237 1.00 93.06 613 GLY A CA 1
ATOM 4790 C C . GLY A 1 613 ? -18.859 10.199 22.609 1.00 93.06 613 GLY A C 1
ATOM 4791 O O . GLY A 1 613 ? -20.082 10.131 22.499 1.00 93.06 613 GLY A O 1
ATOM 4792 N N . THR A 1 614 ? -18.176 11.269 22.215 1.00 92.88 614 THR A N 1
ATOM 4793 C CA . THR A 1 614 ? -18.790 12.492 21.691 1.00 92.88 614 THR A CA 1
ATOM 4794 C C . THR A 1 614 ? -19.008 12.389 20.180 1.00 92.88 614 THR A C 1
ATOM 4796 O O . THR A 1 614 ? -18.143 12.745 19.375 1.00 92.88 614 THR A O 1
ATOM 4799 N N . ILE A 1 615 ? -20.190 11.918 19.783 1.00 90.81 615 ILE A N 1
ATOM 4800 C CA . ILE A 1 615 ? -20.618 11.871 18.379 1.00 90.81 615 ILE A CA 1
ATOM 4801 C C . ILE A 1 615 ? -21.105 13.253 17.927 1.00 90.81 615 ILE A C 1
ATOM 4803 O O . ILE A 1 615 ? -21.914 13.895 18.596 1.00 90.81 615 ILE A O 1
ATOM 4807 N N . LYS A 1 616 ? -20.617 13.718 16.773 1.00 84.12 616 LYS A N 1
ATOM 4808 C CA . LYS A 1 616 ? -21.134 14.922 16.109 1.00 84.12 616 LYS A CA 1
ATOM 4809 C C . LYS A 1 616 ? -22.247 14.523 15.144 1.00 84.12 616 LYS A C 1
ATOM 4811 O O . LYS A 1 616 ? -21.994 13.755 14.224 1.00 84.12 616 LYS A O 1
ATOM 4816 N N . GLY A 1 617 ? -23.433 15.097 15.323 1.00 86.00 617 GLY A N 1
ATOM 4817 C CA . GLY A 1 617 ? -24.610 14.802 14.503 1.00 86.00 617 GLY A CA 1
ATOM 4818 C C . GLY A 1 617 ? -25.618 13.900 15.213 1.00 86.00 617 GLY A C 1
ATOM 4819 O O . GLY A 1 617 ? -25.469 13.568 16.388 1.00 86.00 617 GLY A O 1
ATOM 4820 N N . ASP A 1 618 ? -26.673 13.544 14.491 1.00 91.00 618 ASP A N 1
ATOM 4821 C CA . ASP A 1 618 ? -27.796 12.737 14.973 1.00 91.00 618 ASP A CA 1
ATOM 4822 C C . ASP A 1 618 ? -27.675 11.248 14.608 1.00 91.00 618 ASP A C 1
ATOM 4824 O O . ASP A 1 618 ? -28.539 10.466 14.989 1.00 91.00 618 ASP A O 1
ATOM 4828 N N . HIS A 1 619 ? -26.602 10.840 13.917 1.00 91.88 619 HIS A N 1
ATOM 4829 C CA . HIS A 1 619 ? -26.320 9.448 13.557 1.00 91.88 619 HIS A CA 1
ATOM 4830 C C . HIS A 1 619 ? -24.852 9.074 13.815 1.00 91.88 619 HIS A C 1
ATOM 4832 O O . HIS A 1 619 ? -23.960 9.922 13.775 1.00 91.88 619 HIS A O 1
ATOM 4838 N N . PHE A 1 620 ? -24.594 7.786 14.034 1.00 92.94 620 PHE A N 1
ATOM 4839 C CA . PHE A 1 620 ? -23.265 7.173 14.023 1.00 92.94 620 PHE A CA 1
ATOM 4840 C C . PHE A 1 620 ? -23.256 5.957 13.092 1.00 92.94 620 PHE A C 1
ATOM 4842 O O . PHE A 1 620 ? -24.282 5.309 12.889 1.00 92.94 620 PHE A O 1
ATOM 4849 N N . GLN A 1 621 ? -22.101 5.628 12.516 1.00 93.62 621 GLN A N 1
ATOM 4850 C CA . GLN A 1 621 ? -21.979 4.467 11.636 1.00 93.62 621 GLN A CA 1
ATOM 4851 C C . GLN A 1 621 ? -21.560 3.205 12.397 1.00 93.62 621 GLN A C 1
ATOM 4853 O O . GLN A 1 621 ? -20.644 3.243 13.225 1.00 93.62 621 GLN A O 1
ATOM 4858 N N . ALA A 1 622 ? -22.171 2.075 12.047 1.00 95.44 622 ALA A N 1
ATOM 4859 C CA . ALA A 1 622 ? -21.876 0.760 12.604 1.00 95.44 622 ALA A CA 1
ATOM 4860 C C . ALA A 1 622 ? -21.719 -0.296 11.502 1.00 95.44 622 ALA A C 1
ATOM 4862 O O . ALA A 1 622 ? -22.503 -0.334 10.553 1.00 95.44 622 ALA A O 1
ATOM 4863 N N . GLY A 1 623 ? -20.714 -1.161 11.632 1.00 96.00 623 GLY A N 1
ATOM 4864 C CA . GLY A 1 623 ? -20.582 -2.375 10.830 1.00 96.00 623 GLY A CA 1
ATOM 4865 C C . GLY A 1 623 ? -21.318 -3.537 11.488 1.00 96.00 623 GLY A C 1
ATOM 4866 O O . GLY A 1 623 ? -21.126 -3.805 12.678 1.00 96.00 623 GLY A O 1
ATOM 4867 N N . ILE A 1 624 ? -22.151 -4.219 10.711 1.00 95.06 624 ILE A N 1
ATOM 4868 C CA . ILE A 1 624 ? -23.038 -5.295 11.156 1.00 95.06 624 ILE A CA 1
ATOM 4869 C C . ILE A 1 624 ? -22.424 -6.656 10.809 1.00 95.06 624 ILE A C 1
ATOM 4871 O O . ILE A 1 624 ? -21.636 -6.782 9.869 1.00 95.06 624 ILE A O 1
ATOM 4875 N N . ALA A 1 625 ? -22.757 -7.697 11.572 1.00 92.50 625 ALA A N 1
ATOM 4876 C CA . ALA A 1 625 ? -22.176 -9.026 11.400 1.00 92.50 625 ALA A CA 1
ATOM 4877 C C . ALA A 1 625 ? -22.541 -9.730 10.080 1.00 92.50 625 ALA A C 1
ATOM 4879 O O . ALA A 1 625 ? -21.885 -10.704 9.706 1.00 92.50 625 ALA A O 1
ATOM 4880 N N . ASP A 1 626 ? -23.533 -9.234 9.343 1.00 91.62 626 ASP A N 1
ATOM 4881 C CA . ASP A 1 626 ? -23.842 -9.650 7.970 1.00 91.62 626 ASP A CA 1
ATOM 4882 C C . ASP A 1 626 ? -22.943 -8.984 6.904 1.00 91.62 626 ASP A C 1
ATOM 4884 O O . ASP A 1 626 ? -23.021 -9.329 5.728 1.00 91.62 626 ASP A O 1
ATOM 4888 N N . GLY A 1 627 ? -22.061 -8.063 7.308 1.00 90.81 627 GLY A N 1
ATOM 4889 C CA . GLY A 1 627 ? -21.158 -7.315 6.432 1.00 90.81 627 GLY A CA 1
ATOM 4890 C C . GLY A 1 627 ? -21.727 -5.998 5.905 1.00 90.81 627 GLY A C 1
ATOM 4891 O O . GLY A 1 627 ? -21.040 -5.293 5.163 1.00 90.81 627 GLY A O 1
ATOM 4892 N N . THR A 1 628 ? -22.960 -5.644 6.271 1.00 93.81 628 THR A N 1
ATOM 4893 C CA . THR A 1 628 ? -23.538 -4.341 5.940 1.00 93.81 628 THR A CA 1
ATOM 4894 C C . THR A 1 628 ? -23.031 -3.249 6.883 1.00 93.81 628 THR A C 1
ATOM 4896 O O . THR A 1 628 ? -22.519 -3.506 7.972 1.00 93.81 628 THR A O 1
ATOM 4899 N N . VAL A 1 629 ? -23.168 -1.994 6.453 1.00 94.31 629 VAL A N 1
ATOM 4900 C CA . VAL A 1 629 ? -22.907 -0.812 7.284 1.00 94.31 629 VAL A CA 1
ATOM 4901 C C . VAL A 1 629 ? -24.219 -0.054 7.438 1.00 94.31 629 VAL A C 1
ATOM 4903 O O . VAL A 1 629 ? -24.904 0.189 6.441 1.00 94.31 629 VAL A O 1
ATOM 4906 N N . ARG A 1 630 ? -24.563 0.313 8.673 1.00 92.81 630 ARG A N 1
ATOM 4907 C CA . ARG A 1 630 ? -25.778 1.057 9.030 1.00 92.81 630 ARG A CA 1
ATOM 4908 C C . ARG A 1 630 ? -25.417 2.424 9.599 1.00 92.81 630 ARG A C 1
ATOM 4910 O O . ARG A 1 630 ? -24.410 2.558 10.292 1.00 92.81 630 ARG A O 1
ATOM 4917 N N . GLU A 1 631 ? -26.256 3.416 9.323 1.00 93.19 631 GLU A N 1
ATOM 4918 C CA . GLU A 1 631 ? -26.259 4.696 10.034 1.00 93.19 631 GLU A CA 1
ATOM 4919 C C . GLU A 1 631 ? -27.359 4.634 11.090 1.00 93.19 631 GLU A C 1
ATOM 4921 O O . GLU A 1 631 ? -28.536 4.564 10.756 1.00 93.19 631 GLU A O 1
ATOM 4926 N N . ILE A 1 632 ? -26.969 4.603 12.360 1.00 93.94 632 ILE A N 1
ATOM 4927 C CA . ILE A 1 632 ? -27.871 4.421 13.496 1.00 93.94 632 ILE A CA 1
ATOM 4928 C C . ILE A 1 632 ? -28.047 5.767 14.183 1.00 93.94 632 ILE A C 1
ATOM 4930 O O . ILE A 1 632 ? -27.064 6.471 14.424 1.00 93.94 632 ILE A O 1
ATOM 4934 N N . LYS A 1 633 ? -29.284 6.131 14.527 1.00 94.25 633 LYS A N 1
ATOM 4935 C CA . LYS A 1 633 ? -29.544 7.377 15.251 1.00 94.25 633 LYS A CA 1
ATOM 4936 C C . LYS A 1 633 ? -28.888 7.386 16.628 1.00 94.25 633 LYS A C 1
ATOM 4938 O O . LYS A 1 633 ? -28.937 6.398 17.357 1.00 94.25 633 LYS A O 1
ATOM 4943 N N . THR A 1 634 ? -28.331 8.525 17.025 1.00 93.31 634 THR A N 1
ATOM 4944 C CA . THR A 1 634 ? -27.736 8.708 18.358 1.00 93.31 634 THR A CA 1
ATOM 4945 C C . THR A 1 634 ? -28.782 8.699 19.477 1.00 93.31 634 THR A C 1
ATOM 4947 O O . THR A 1 634 ? -28.433 8.411 20.619 1.00 93.31 634 THR A O 1
ATOM 4950 N N . ASP A 1 635 ? -30.058 8.939 19.155 1.00 92.50 635 ASP A N 1
ATOM 4951 C CA . ASP A 1 635 ? -31.197 8.860 20.080 1.00 92.50 635 ASP A CA 1
ATOM 4952 C C . ASP A 1 635 ? -31.813 7.452 20.212 1.00 92.50 635 ASP A C 1
ATOM 4954 O O . ASP A 1 635 ? -32.812 7.288 20.918 1.00 92.50 635 ASP A O 1
ATOM 4958 N N . ILE A 1 636 ? -31.218 6.425 19.580 1.00 94.81 636 ILE A N 1
ATOM 4959 C CA . ILE A 1 636 ? -31.622 5.025 19.768 1.00 94.81 636 ILE A CA 1
ATOM 4960 C C . ILE A 1 636 ? -31.715 4.706 21.266 1.00 94.81 636 ILE A C 1
ATOM 4962 O O . ILE A 1 636 ? -30.832 5.061 22.043 1.00 94.81 636 ILE A O 1
ATOM 4966 N N . SER A 1 637 ? -32.779 4.032 21.704 1.00 93.81 637 SER A N 1
ATOM 4967 C CA . SER A 1 637 ? -32.940 3.684 23.122 1.00 93.81 637 SER A CA 1
ATOM 4968 C C . SER A 1 637 ? -31.770 2.826 23.620 1.00 93.81 637 SER A C 1
ATOM 4970 O O . SER A 1 637 ? -31.329 1.930 22.896 1.00 93.81 637 SER A O 1
ATOM 4972 N N . ALA A 1 638 ? -31.338 3.028 24.869 1.00 92.88 638 ALA A N 1
ATOM 4973 C CA . ALA A 1 638 ? -30.245 2.264 25.482 1.00 92.88 638 ALA A CA 1
ATOM 4974 C C . ALA A 1 638 ? -30.475 0.746 25.414 1.00 92.88 638 ALA A C 1
ATOM 4976 O O . ALA A 1 638 ? -29.550 -0.001 25.115 1.00 92.88 638 ALA A O 1
ATOM 4977 N N . GLU A 1 639 ? -31.722 0.305 25.600 1.00 92.25 639 GLU A N 1
ATOM 4978 C CA . GLU A 1 639 ? -32.124 -1.099 25.475 1.00 92.25 639 GLU A CA 1
ATOM 4979 C C . GLU A 1 639 ? -31.860 -1.654 24.067 1.00 92.25 639 GLU A C 1
ATOM 4981 O O . GLU A 1 639 ? -31.132 -2.630 23.922 1.00 92.25 639 GLU A O 1
ATOM 4986 N N . LYS A 1 640 ? -32.361 -0.996 23.011 1.00 93.50 640 LYS A N 1
ATOM 4987 C CA . LYS A 1 640 ? -32.081 -1.417 21.627 1.00 93.50 640 LYS A CA 1
ATOM 4988 C C . LYS A 1 640 ? -30.586 -1.434 21.310 1.00 93.50 640 LYS A C 1
ATOM 4990 O O . LYS A 1 640 ? -30.123 -2.391 20.705 1.00 93.50 640 LYS A O 1
ATOM 4995 N N . LEU A 1 641 ? -29.830 -0.407 21.709 1.00 94.12 641 LEU A N 1
ATOM 4996 C CA . LEU A 1 641 ? -28.384 -0.370 21.462 1.00 94.12 641 LEU A CA 1
ATOM 4997 C C . LEU A 1 641 ? -27.668 -1.527 22.169 1.00 94.12 641 LEU A C 1
ATOM 4999 O O . LEU A 1 641 ? -26.815 -2.177 21.572 1.00 94.12 641 LEU A O 1
ATOM 5003 N N . LYS A 1 642 ? -28.046 -1.818 23.416 1.00 92.44 642 LYS A N 1
ATOM 5004 C CA . LYS A 1 642 ? -27.525 -2.954 24.180 1.00 92.44 642 LYS A CA 1
ATOM 5005 C C . LYS A 1 642 ? -27.817 -4.284 23.484 1.00 92.44 642 LYS A C 1
ATOM 5007 O O . LYS A 1 642 ? -26.889 -5.070 23.324 1.00 92.44 642 LYS A O 1
ATOM 5012 N N . ASN A 1 643 ? -29.047 -4.490 23.016 1.00 92.25 643 ASN A N 1
ATOM 5013 C CA . ASN A 1 643 ? -29.453 -5.711 22.311 1.00 92.25 643 ASN A CA 1
ATOM 5014 C C . ASN A 1 643 ? -28.773 -5.844 20.939 1.00 92.25 643 ASN A C 1
ATOM 5016 O O . ASN A 1 643 ? -28.512 -6.945 20.490 1.00 92.25 643 ASN A O 1
ATOM 5020 N N . LEU A 1 644 ? -28.435 -4.735 20.270 1.00 93.44 644 LEU A N 1
ATOM 5021 C CA . LEU A 1 644 ? -27.644 -4.781 19.034 1.00 93.44 644 LEU A C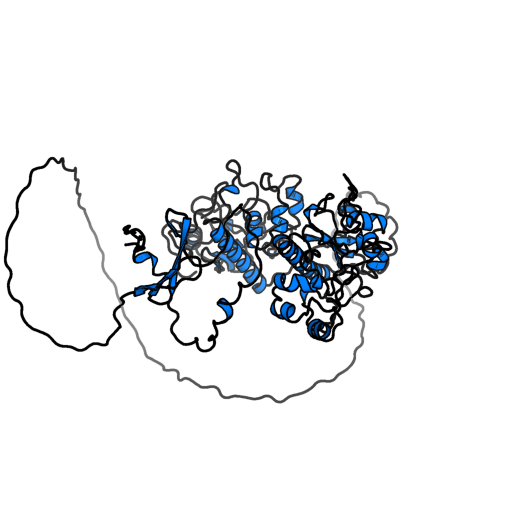A 1
ATOM 5022 C C . LEU A 1 644 ? -26.167 -5.126 19.283 1.00 93.44 644 LEU A C 1
ATOM 5024 O O . LEU A 1 644 ? -25.484 -5.613 18.385 1.00 93.44 644 LEU A O 1
ATOM 5028 N N . ILE A 1 645 ? -25.630 -4.820 20.465 1.00 92.81 645 ILE A N 1
ATOM 5029 C CA . ILE A 1 645 ? -24.233 -5.110 20.825 1.00 92.81 645 ILE A CA 1
ATOM 5030 C C . ILE A 1 645 ? -24.103 -6.524 21.401 1.00 92.81 645 ILE A C 1
ATOM 5032 O O . ILE A 1 645 ? -23.092 -7.194 21.178 1.00 92.81 645 ILE A O 1
ATOM 5036 N N . ASN A 1 646 ? -25.100 -6.975 22.157 1.00 90.38 646 ASN A N 1
ATOM 5037 C CA . ASN A 1 646 ? -25.155 -8.324 22.687 1.00 90.38 646 ASN A CA 1
ATOM 5038 C C . ASN A 1 646 ? -25.612 -9.295 21.597 1.00 90.38 646 ASN A C 1
ATOM 5040 O O . ASN A 1 646 ? -26.548 -9.025 20.867 1.00 90.38 646 ASN A O 1
ATOM 5044 N N . HIS A 1 647 ? -24.906 -10.407 21.441 1.00 87.62 647 HIS A N 1
ATOM 5045 C CA . HIS A 1 647 ? -25.128 -11.321 20.316 1.00 87.62 647 HIS A CA 1
ATOM 5046 C C . HIS A 1 647 ? -25.834 -12.621 20.711 1.00 87.62 647 HIS A C 1
ATOM 5048 O O . HIS A 1 647 ? -26.020 -13.498 19.861 1.00 87.62 647 HIS A O 1
ATOM 5054 N N . GLN A 1 648 ? -26.117 -12.786 22.005 1.00 87.56 648 GLN A N 1
ATOM 5055 C CA . GLN A 1 648 ? -26.573 -14.036 22.605 1.00 87.56 648 GLN A CA 1
ATOM 5056 C C . GLN A 1 648 ? -27.626 -13.854 23.717 1.00 87.56 648 GLN A C 1
ATOM 5058 O O . GLN A 1 648 ? -27.730 -14.727 24.581 1.00 87.56 648 GLN A O 1
ATOM 5063 N N . ASP A 1 649 ? -28.371 -12.745 23.759 1.00 83.69 649 ASP A N 1
ATOM 5064 C CA . ASP A 1 649 ? -29.447 -12.542 24.750 1.00 83.69 649 ASP A CA 1
ATOM 5065 C C . ASP A 1 649 ? -30.847 -12.935 24.264 1.00 83.69 649 ASP A C 1
ATOM 5067 O O . ASP A 1 649 ? -31.819 -12.850 25.022 1.00 83.69 649 ASP A O 1
ATOM 5071 N N . GLY A 1 650 ? -30.954 -13.421 23.030 1.00 83.31 650 GLY A N 1
ATOM 5072 C CA . GLY A 1 650 ? -32.205 -13.817 22.399 1.00 83.31 650 GLY A CA 1
ATOM 5073 C C . GLY A 1 650 ? -33.067 -12.632 21.968 1.00 83.31 650 GLY A C 1
ATOM 5074 O O . GLY A 1 650 ? -34.209 -12.852 21.557 1.00 83.31 650 GLY A O 1
ATOM 5075 N N . GLN A 1 651 ? -32.575 -11.390 22.071 1.00 84.06 651 GLN A N 1
ATOM 5076 C CA . GLN A 1 651 ? -33.344 -10.192 21.748 1.00 84.06 651 GLN A CA 1
ATOM 5077 C C . GLN A 1 651 ? -33.119 -9.778 20.296 1.00 84.06 651 GLN A C 1
ATOM 5079 O O . GLN A 1 651 ? -32.178 -9.069 19.946 1.00 84.06 651 GLN A O 1
ATOM 5084 N N . VAL A 1 652 ? -34.053 -10.163 19.431 1.00 76.69 652 VAL A N 1
ATOM 5085 C CA . VAL A 1 652 ? -34.061 -9.693 18.046 1.00 76.69 652 VAL A CA 1
ATOM 5086 C C . VAL A 1 652 ? -34.572 -8.255 17.991 1.00 76.69 652 VAL A C 1
ATOM 5088 O O . VAL A 1 652 ? -35.747 -7.978 18.238 1.00 76.69 652 VAL A O 1
ATOM 5091 N N . VAL A 1 653 ? -33.687 -7.331 17.630 1.00 77.69 653 VAL A N 1
ATOM 5092 C CA . VAL A 1 653 ? -34.053 -5.941 17.344 1.00 77.69 653 VAL A CA 1
ATOM 5093 C C . VAL A 1 653 ? -34.673 -5.901 15.944 1.00 77.69 653 VAL A C 1
ATOM 5095 O O . VAL A 1 653 ? -34.121 -6.485 15.025 1.00 77.69 653 VAL A O 1
ATOM 5098 N N . GLY A 1 654 ? -35.852 -5.291 15.772 1.00 75.88 654 GLY A N 1
ATOM 5099 C CA . GLY A 1 654 ? -36.500 -5.123 14.456 1.00 75.88 654 GLY A CA 1
ATOM 5100 C C . GLY A 1 654 ? -35.714 -4.186 13.526 1.00 75.88 654 GLY A C 1
ATOM 5101 O O . GLY A 1 654 ? -34.499 -4.119 13.614 1.00 75.88 654 GLY A O 1
ATOM 5102 N N . ASP A 1 655 ? -36.370 -3.423 12.653 1.00 75.19 655 ASP A N 1
ATOM 5103 C CA . ASP A 1 655 ? -35.658 -2.408 11.856 1.00 75.19 655 ASP A CA 1
ATOM 5104 C C . ASP A 1 655 ? -35.079 -1.299 12.767 1.00 75.19 655 ASP A C 1
ATOM 5106 O O . ASP A 1 655 ? -35.756 -0.837 13.700 1.00 75.19 655 ASP A O 1
ATOM 5110 N N . PHE A 1 656 ? -33.822 -0.897 12.523 1.00 79.31 656 PHE A N 1
ATOM 5111 C CA . PHE A 1 656 ? -33.064 0.067 13.335 1.00 79.31 656 PHE A CA 1
ATOM 5112 C C . PHE A 1 656 ? -32.188 1.007 12.505 1.00 79.31 656 PHE A C 1
ATOM 5114 O O . PHE A 1 656 ? -31.661 0.567 11.454 1.00 79.31 656 PHE A O 1
#

Organism: NCBI:txid122

Foldseek 3Di:
DDPVPPDDDDDDDDDPVVPPPDDDDDPDPPPDDPDPVVVPPPDDDDDDDDDDDDDDDDDDPWDWDDDPPGWIKTWDDDPQWIWIDTPDDDDIDTDDGDDDDDDDDDDDDDDDDDDDDDDDDDDDDDDDDDDDDDDDDDDDDDDDDDDDDDDDDDDDDDDDDDDDDDDDDDDDDDDDDDDDDDDDDDDDDDDDDDDDDDDDDDDDDDDDDDDDDDDPDPFDADALVLLVLLLVLLLLVLLLQVVCCVVQVFSAHQCVVCVLQADPLQFGLWASLLVSCVVVVNVVLNVQDDSSHHCPPPSNVVSLQCADPSQDRPPRDPRDQWGQKFFEEFVCCNVCVPCKPPPPDDDFDPGLAQHGRNGRGHPVLQPLDQQQAWGIKRADPVLIDRNTHTDGFYLVARLVSSPDDGQWIFIATSLSDTFTFGSPDHSVLVSVSRGRGPNDDDPVVVGGDDHDNPQPQQDPVNLQVLLLLVLQLQVQVCVVQQFGPPHPVCQDPLARQWASLLVSCVSSVNVSLNVQDPSNHHCPPPRNVVCLQVDDPSQRDPPQPDHQKGQWFAEEDPLAQHHGSDGGDRLVPQLLDQQLAFGTWNADSVQIDRNTHHDGFYADLVCRLVSRPDDDDQWIWTQTSVSHIDTHGSPPDSVSVNRRRGRPPNDHDDDD

InterPro domains:
  IPR011453 Domain of unknown function DUF1559 [PF07596] (234-390)
  IPR011453 Domain of unknown function DUF1559 [PF07596] (466-535)